Protein AF-A0A2R6ASZ1-F1 (afdb_monomer_lite)

Structure (mmCIF, N/CA/C/O backbone):
data_AF-A0A2R6ASZ1-F1
#
_entry.id   AF-A0A2R6ASZ1-F1
#
loop_
_atom_site.group_PDB
_atom_site.id
_atom_site.type_symbol
_atom_site.label_atom_id
_atom_site.label_alt_id
_atom_site.label_comp_id
_atom_site.label_asym_id
_atom_site.label_entity_id
_atom_site.label_seq_id
_atom_site.pdbx_PDB_ins_code
_atom_site.Cartn_x
_atom_site.Cartn_y
_atom_site.Cartn_z
_atom_site.occupancy
_atom_site.B_iso_or_equiv
_atom_site.auth_seq_id
_atom_site.auth_comp_id
_atom_site.auth_asym_id
_atom_site.auth_atom_id
_atom_site.pdbx_PDB_model_num
ATOM 1 N N . MET A 1 1 ? -24.475 -2.953 -35.696 1.00 36.19 1 MET A N 1
ATOM 2 C CA . MET A 1 1 ? -25.088 -3.812 -36.730 1.00 36.19 1 MET A CA 1
ATOM 3 C C . MET A 1 1 ? -24.021 -4.803 -37.178 1.00 36.19 1 MET A C 1
ATOM 5 O O . MET A 1 1 ? -22.942 -4.371 -37.558 1.00 36.19 1 MET A O 1
ATOM 9 N N . ASN A 1 2 ? -24.276 -6.089 -36.941 1.00 29.92 2 ASN A N 1
ATOM 10 C CA . ASN A 1 2 ? -23.338 -7.220 -36.976 1.00 29.92 2 ASN A CA 1
ATOM 11 C C . ASN A 1 2 ? -23.167 -7.855 -38.370 1.00 29.92 2 ASN A C 1
ATOM 13 O O . ASN A 1 2 ? -23.991 -7.629 -39.248 1.00 29.92 2 ASN A O 1
ATOM 17 N N . SER A 1 3 ? -22.207 -8.800 -38.420 1.00 25.62 3 SER A N 1
ATOM 18 C CA . SER A 1 3 ? -22.167 -10.034 -39.241 1.00 25.62 3 SER A CA 1
ATOM 19 C C . SER A 1 3 ? -21.400 -9.906 -40.566 1.00 25.62 3 SER A C 1
ATOM 21 O O . SER A 1 3 ? -21.815 -9.177 -41.450 1.00 25.62 3 SER A O 1
ATOM 23 N N . LYS A 1 4 ? -20.194 -10.467 -40.758 1.00 31.12 4 LYS A N 1
ATOM 24 C CA . LYS A 1 4 ? -19.833 -11.898 -40.895 1.00 31.12 4 LYS A CA 1
ATOM 25 C C . LYS A 1 4 ? -20.813 -12.728 -41.753 1.00 31.12 4 LYS A C 1
ATOM 27 O O . LYS A 1 4 ? -21.997 -12.804 -41.451 1.00 31.12 4 LYS A O 1
ATOM 32 N N . THR A 1 5 ? -20.220 -13.445 -42.718 1.00 27.88 5 THR A N 1
ATOM 33 C CA . THR A 1 5 ? -20.662 -14.686 -43.399 1.00 27.88 5 THR A CA 1
ATOM 34 C C . THR A 1 5 ? -21.780 -14.662 -44.462 1.00 27.88 5 THR A C 1
ATOM 36 O O . THR A 1 5 ? -22.921 -14.348 -44.157 1.00 27.88 5 THR A O 1
ATOM 39 N N . LEU A 1 6 ? -21.425 -15.232 -45.635 1.00 23.70 6 LEU A N 1
ATOM 40 C CA . LEU A 1 6 ? -22.194 -16.155 -46.506 1.00 23.70 6 LEU A CA 1
ATOM 41 C C . LEU A 1 6 ? -22.711 -15.652 -47.885 1.00 23.70 6 LEU A C 1
ATOM 43 O O . LEU A 1 6 ? -23.181 -14.530 -48.005 1.00 23.70 6 LEU A O 1
ATOM 47 N N . LEU A 1 7 ? -22.676 -16.586 -48.862 1.00 24.98 7 LEU A N 1
ATOM 48 C CA . LEU A 1 7 ? -23.136 -16.606 -50.278 1.00 24.98 7 LEU A CA 1
ATOM 49 C C . LEU A 1 7 ? -22.185 -15.968 -51.314 1.00 24.98 7 LEU A C 1
ATOM 51 O O . LEU A 1 7 ? -21.911 -14.781 -51.248 1.00 24.98 7 LEU A O 1
ATOM 55 N N . VAL A 1 8 ? -21.595 -16.651 -52.312 1.00 24.22 8 VAL A N 1
ATOM 56 C CA . VAL A 1 8 ? -22.026 -17.774 -53.185 1.00 24.22 8 VAL A CA 1
ATOM 57 C C . VAL A 1 8 ? -23.417 -17.556 -53.781 1.00 24.22 8 VAL A C 1
ATOM 59 O O . VAL A 1 8 ? -24.395 -17.870 -53.122 1.00 24.22 8 VAL A O 1
ATOM 62 N N . LEU A 1 9 ? -23.508 -17.087 -55.031 1.00 22.52 9 LEU A N 1
ATOM 63 C CA . LEU A 1 9 ? -24.097 -17.847 -56.147 1.00 22.52 9 LEU A CA 1
ATOM 64 C C . LEU A 1 9 ? -24.155 -17.014 -57.445 1.00 22.52 9 LEU A C 1
ATOM 66 O O . LEU A 1 9 ? -24.556 -15.858 -57.440 1.00 22.52 9 LEU A O 1
ATOM 70 N N . LEU A 1 10 ? -23.856 -17.714 -58.542 1.00 23.06 10 LEU A N 1
ATOM 71 C CA . LEU A 1 10 ? -24.459 -17.606 -59.873 1.00 23.06 10 LEU A CA 1
ATOM 72 C C . LEU A 1 10 ? -24.36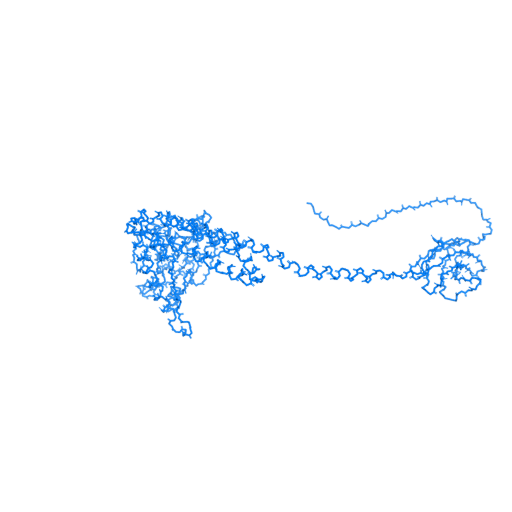0 -16.275 -60.643 1.00 23.06 10 LEU A C 1
ATOM 74 O O . LEU A 1 10 ? -25.170 -15.372 -60.475 1.00 23.06 10 LEU A O 1
ATOM 78 N N . PHE A 1 11 ? -23.513 -16.274 -61.676 1.00 25.17 11 PHE A N 1
ATOM 79 C CA . PHE A 1 11 ? -23.904 -15.672 -62.951 1.00 25.17 11 PHE A CA 1
ATOM 80 C C . PHE A 1 11 ? -23.914 -16.741 -64.045 1.00 25.17 11 PHE A C 1
ATOM 82 O O . PHE A 1 11 ? -22.891 -17.170 -64.571 1.00 25.17 11 PHE A O 1
ATOM 89 N N . LEU A 1 12 ? -25.137 -17.187 -64.315 1.00 22.59 12 LEU A N 1
ATOM 90 C CA . LEU A 1 12 ? -25.584 -17.916 -65.486 1.00 22.59 12 LEU A CA 1
ATOM 91 C C . LEU A 1 12 ? -25.447 -16.981 -66.699 1.00 22.59 12 LEU A C 1
ATOM 93 O O . LEU A 1 12 ? -26.077 -15.928 -66.726 1.00 22.59 12 LEU A O 1
ATOM 97 N N . THR A 1 13 ? -24.660 -17.344 -67.709 1.00 25.75 13 THR A N 1
ATOM 98 C CA . THR A 1 13 ? -24.822 -16.780 -69.058 1.00 25.75 13 THR A CA 1
ATOM 99 C C . THR A 1 13 ? -24.882 -17.920 -70.062 1.00 25.75 13 THR A C 1
ATOM 101 O O . THR A 1 13 ? -23.885 -18.498 -70.483 1.00 25.75 13 THR A O 1
ATOM 104 N N . LEU A 1 14 ? -26.128 -18.269 -70.370 1.00 23.16 14 LEU A N 1
ATOM 105 C CA . LEU A 1 14 ? -26.558 -19.088 -71.489 1.00 23.16 14 LEU A CA 1
ATOM 106 C C . LEU A 1 14 ? -26.356 -18.252 -72.765 1.00 23.16 14 LEU A C 1
ATOM 108 O O . LEU A 1 14 ? -26.958 -17.184 -72.879 1.00 23.16 14 LEU A O 1
ATOM 112 N N . LEU A 1 15 ? -25.545 -18.711 -73.720 1.00 25.55 15 LEU A N 1
ATOM 113 C CA . LEU A 1 15 ? -25.587 -18.185 -75.085 1.00 25.55 15 LEU A CA 1
ATOM 114 C C . LEU A 1 15 ? -26.291 -19.213 -75.971 1.00 25.55 15 LEU A C 1
ATOM 116 O O . LEU A 1 15 ? -25.749 -20.267 -76.294 1.00 25.55 15 LEU A O 1
ATOM 120 N N . PHE A 1 16 ? -27.531 -18.877 -76.314 1.00 27.02 16 PHE A N 1
ATOM 121 C CA . PHE A 1 16 ? -28.309 -19.476 -77.390 1.00 27.02 16 PHE A CA 1
ATOM 122 C C . PHE A 1 16 ? -27.630 -19.172 -78.731 1.00 27.02 16 PHE A C 1
ATOM 124 O O . PHE A 1 16 ? -27.408 -18.009 -79.060 1.00 27.02 16 PHE A O 1
ATOM 131 N N . LEU A 1 17 ? -27.397 -20.199 -79.542 1.00 27.98 17 LEU A N 1
ATOM 132 C CA . LEU A 1 17 ? -27.345 -20.066 -80.994 1.00 27.98 17 LEU A CA 1
ATOM 133 C C . LEU A 1 17 ? -28.323 -21.085 -81.566 1.00 27.98 17 LEU A C 1
ATOM 135 O O . LEU A 1 17 ? -28.098 -22.291 -81.532 1.00 27.98 17 LEU A O 1
ATOM 139 N N . ALA A 1 18 ? -29.454 -20.562 -82.030 1.00 27.91 18 ALA A N 1
ATOM 140 C CA . ALA A 1 18 ? -30.403 -21.293 -82.841 1.00 27.91 18 ALA A CA 1
ATOM 141 C C . ALA A 1 18 ? -29.794 -21.501 -84.232 1.00 27.91 18 ALA A C 1
ATOM 143 O O . ALA A 1 18 ? -29.484 -20.533 -84.924 1.00 27.91 18 ALA A O 1
ATOM 144 N N . PHE A 1 19 ? -29.676 -22.755 -84.653 1.00 32.66 19 PHE A N 1
ATOM 145 C CA . PHE A 1 19 ? -29.706 -23.110 -86.065 1.00 32.66 19 PHE A CA 1
ATOM 146 C C . PHE A 1 19 ? -30.828 -24.125 -86.259 1.00 32.66 19 PHE A C 1
ATOM 148 O O . PHE A 1 19 ? -30.774 -25.260 -85.797 1.00 32.66 19 PHE A O 1
ATOM 155 N N . SER A 1 20 ? -31.892 -23.660 -86.900 1.00 28.67 20 SER A N 1
ATOM 156 C CA . SER A 1 20 ? -32.945 -24.472 -87.487 1.00 28.67 20 SER A CA 1
ATOM 157 C C . SER A 1 20 ? -32.450 -25.076 -88.798 1.00 28.67 20 SER A C 1
ATOM 159 O O . SER A 1 20 ? -31.926 -24.337 -89.632 1.00 28.67 20 SER A O 1
ATOM 161 N N . GLY A 1 21 ? -32.717 -26.361 -89.035 1.00 31.00 21 GLY A N 1
ATOM 162 C CA . GLY A 1 21 ? -32.778 -26.871 -90.402 1.00 31.00 21 GLY A CA 1
ATOM 163 C C . GLY A 1 21 ? -32.360 -28.321 -90.608 1.00 31.00 21 GLY A C 1
ATOM 164 O O . GLY A 1 21 ? -31.194 -28.594 -90.834 1.00 31.00 21 GLY A O 1
ATOM 165 N N . VAL A 1 22 ? -33.388 -29.167 -90.704 1.00 31.92 22 VAL A N 1
ATOM 166 C CA . VAL A 1 22 ? -33.505 -30.348 -91.577 1.00 31.92 22 VAL A CA 1
ATOM 167 C C . VAL A 1 22 ? -32.626 -31.565 -91.259 1.00 31.92 22 VAL A C 1
ATOM 169 O O . VAL A 1 22 ? -31.405 -31.552 -91.366 1.00 31.92 22 VAL A O 1
ATOM 172 N N . ALA A 1 23 ? -33.314 -32.672 -90.964 1.00 45.06 23 ALA A N 1
ATOM 173 C CA . ALA A 1 23 ? -32.764 -34.015 -90.985 1.00 45.06 23 ALA A CA 1
ATOM 174 C C . ALA A 1 23 ? -32.106 -34.306 -92.345 1.00 45.06 23 ALA A C 1
ATOM 176 O O . ALA A 1 23 ? -32.775 -34.430 -93.369 1.00 45.06 23 ALA A O 1
ATOM 177 N N . SER A 1 24 ? -30.787 -34.437 -92.304 1.00 36.88 24 SER A N 1
ATOM 178 C CA . SER A 1 24 ? -29.933 -35.091 -93.288 1.00 36.88 24 SER A CA 1
ATOM 179 C C . SER A 1 24 ? -28.912 -35.871 -92.471 1.00 36.88 24 SER A C 1
ATOM 181 O O . SER A 1 24 ? -28.450 -35.361 -91.453 1.00 36.88 24 SER A O 1
ATOM 183 N N . ALA A 1 25 ? -28.623 -37.114 -92.860 1.00 42.53 25 ALA A N 1
ATOM 184 C CA . ALA A 1 25 ? -27.755 -38.039 -92.130 1.00 42.53 25 ALA A CA 1
ATOM 185 C C . ALA A 1 25 ? -26.489 -37.328 -91.607 1.00 42.53 25 ALA A C 1
ATOM 187 O O . ALA A 1 25 ? -25.627 -36.922 -92.386 1.00 42.53 25 ALA A O 1
ATOM 188 N N . SER A 1 26 ? -26.436 -37.101 -90.292 1.00 52.62 26 SER A N 1
ATOM 189 C CA . SER A 1 26 ? -25.444 -36.237 -89.659 1.00 52.62 26 SER A CA 1
ATOM 190 C C . SER A 1 26 ? -24.100 -36.944 -89.598 1.00 52.62 26 SER A C 1
ATOM 192 O O . SER A 1 26 ? -23.982 -38.000 -88.981 1.00 52.62 26 SER A O 1
ATOM 194 N N . THR A 1 27 ? -23.068 -36.350 -90.194 1.00 72.69 27 THR A N 1
ATOM 195 C CA . THR A 1 27 ? -21.692 -36.744 -89.890 1.00 72.69 27 THR A CA 1
ATOM 196 C C . THR A 1 27 ? -21.392 -36.356 -88.438 1.00 72.69 27 THR A C 1
ATOM 198 O O . THR A 1 27 ? -21.564 -35.180 -88.092 1.00 72.69 27 THR A O 1
ATOM 201 N N . PRO A 1 28 ? -20.960 -37.291 -87.579 1.00 85.44 28 PRO A N 1
ATOM 202 C CA . PRO A 1 28 ? -20.677 -37.002 -86.175 1.00 85.44 28 PRO A CA 1
ATOM 203 C C . PRO A 1 28 ? -19.596 -35.914 -86.044 1.00 85.44 28 PRO A C 1
ATOM 205 O O . PRO A 1 28 ? -18.641 -35.870 -86.821 1.00 85.44 28 PRO A O 1
ATOM 208 N N . THR A 1 29 ? -19.734 -35.024 -85.059 1.00 88.62 29 THR A N 1
ATOM 209 C CA . THR A 1 29 ? -18.801 -33.908 -84.807 1.00 88.62 29 THR A CA 1
ATOM 210 C C . THR A 1 29 ? -18.341 -33.892 -83.349 1.00 88.62 29 THR A C 1
ATOM 212 O O . THR A 1 29 ? -19.127 -34.184 -82.447 1.00 88.62 29 THR A O 1
ATOM 215 N N . LEU A 1 30 ? -17.074 -33.523 -83.111 1.00 90.12 30 LEU A N 1
ATOM 216 C CA . LEU A 1 30 ? -16.455 -33.455 -81.783 1.00 90.12 30 LEU A CA 1
ATOM 217 C C . LEU A 1 30 ? -15.860 -32.064 -81.510 1.00 90.12 30 LEU A C 1
ATOM 219 O O . LEU A 1 30 ? -15.085 -31.553 -82.316 1.00 90.12 30 LEU A O 1
ATOM 223 N N . VAL A 1 31 ? -16.173 -31.471 -80.356 1.00 90.31 31 VAL A N 1
ATOM 224 C CA . VAL A 1 31 ? -15.670 -30.155 -79.923 1.00 90.31 31 VAL A CA 1
ATOM 225 C C . VAL A 1 31 ? -15.064 -30.256 -78.523 1.00 90.31 31 VAL A C 1
ATOM 227 O O . VAL A 1 31 ? -15.659 -30.824 -77.610 1.00 90.31 31 VAL A O 1
ATOM 230 N N . LEU A 1 32 ? -13.874 -29.683 -78.335 1.00 90.44 32 LEU A N 1
ATOM 231 C CA . LEU A 1 32 ? -13.163 -29.656 -77.053 1.00 90.44 32 LEU A CA 1
ATOM 232 C C . LEU A 1 32 ? -13.318 -28.286 -76.389 1.00 90.44 32 LEU A C 1
ATOM 234 O O . LEU A 1 32 ? -13.219 -27.265 -77.066 1.00 90.44 32 LEU A O 1
ATOM 238 N N . SER A 1 33 ? -13.472 -28.239 -75.062 1.00 88.56 33 SER A N 1
ATOM 239 C CA . SER A 1 33 ? -13.560 -26.962 -74.333 1.00 88.56 33 SER A CA 1
ATOM 240 C C . SER A 1 33 ? -12.275 -26.122 -74.385 1.00 88.56 33 SER A C 1
ATOM 242 O O . SER A 1 33 ? -12.315 -24.920 -74.134 1.00 88.56 33 SER A O 1
ATOM 244 N N . ARG A 1 34 ? -11.131 -26.741 -74.706 1.00 88.12 34 ARG A N 1
ATOM 245 C CA . ARG A 1 34 ? -9.818 -26.104 -74.904 1.00 88.12 34 ARG A CA 1
ATOM 246 C C . ARG A 1 34 ? -8.929 -26.985 -75.783 1.00 88.12 34 ARG A C 1
ATOM 248 O O . ARG A 1 34 ? -9.036 -28.207 -75.745 1.00 88.12 34 ARG A O 1
ATOM 255 N N . GLN A 1 35 ? -8.020 -26.359 -76.529 1.00 89.50 35 GLN A N 1
ATOM 256 C CA . GLN A 1 35 ? -7.082 -27.035 -77.443 1.00 89.50 35 GLN A CA 1
ATOM 257 C C . GLN A 1 35 ? -5.663 -27.203 -76.860 1.00 89.50 35 GLN A C 1
ATOM 259 O O . GLN A 1 35 ? -4.777 -27.718 -77.539 1.00 89.50 35 GLN A O 1
ATOM 264 N N . SER A 1 36 ? -5.432 -26.805 -75.601 1.00 88.88 36 SER A N 1
ATOM 265 C CA . SER A 1 36 ? -4.147 -26.954 -74.899 1.00 88.88 36 SER A CA 1
ATOM 266 C C . SER A 1 36 ? -4.313 -27.553 -73.496 1.00 88.88 36 SER A C 1
ATOM 268 O O . SER A 1 36 ? -5.260 -27.216 -72.792 1.00 88.88 36 SER A O 1
ATOM 270 N N . ALA A 1 37 ? -3.404 -28.417 -73.042 1.00 88.62 37 ALA A N 1
ATOM 271 C CA . ALA A 1 37 ? -3.457 -29.092 -71.741 1.00 88.62 37 ALA A CA 1
ATOM 272 C C . ALA A 1 37 ? -2.080 -29.213 -71.075 1.00 88.62 37 ALA A C 1
ATOM 274 O O . ALA A 1 37 ? -1.090 -29.499 -71.737 1.00 88.62 37 ALA A O 1
ATOM 275 N N . ILE A 1 38 ? -2.026 -29.049 -69.750 1.00 89.06 38 ILE A N 1
ATOM 276 C CA . ILE A 1 38 ? -0.851 -29.418 -68.946 1.00 89.06 38 ILE A CA 1
ATOM 277 C C . ILE A 1 38 ? -1.081 -30.836 -68.425 1.00 89.06 38 ILE A C 1
ATOM 279 O O . ILE A 1 38 ? -2.088 -31.083 -67.747 1.00 89.06 38 ILE A O 1
ATOM 283 N N . ALA A 1 39 ? -0.172 -31.752 -68.760 1.00 89.12 39 ALA A N 1
ATOM 284 C CA . ALA A 1 39 ? -0.245 -33.157 -68.368 1.00 89.12 39 ALA A CA 1
ATOM 285 C C . ALA A 1 39 ? -0.408 -33.294 -66.842 1.00 89.12 39 ALA A C 1
ATOM 287 O O . ALA A 1 39 ? 0.320 -32.667 -66.073 1.00 89.12 39 ALA A O 1
ATOM 288 N N . GLY A 1 40 ? -1.389 -34.085 -66.393 1.00 84.88 40 GLY A N 1
ATOM 289 C CA . GLY A 1 40 ? -1.642 -34.356 -64.972 1.00 84.88 40 GLY A CA 1
ATOM 290 C C . GLY A 1 40 ? -2.327 -33.236 -64.183 1.00 84.88 40 GLY A C 1
ATOM 291 O O . GLY A 1 40 ? -2.670 -33.449 -63.025 1.00 84.88 40 GLY A O 1
ATOM 292 N N . GLN A 1 41 ? -2.544 -32.061 -64.783 1.00 85.69 41 GLN A N 1
ATOM 293 C CA . GLN A 1 41 ? -3.155 -30.899 -64.116 1.00 85.69 41 GLN A CA 1
ATOM 294 C C . GLN A 1 41 ? -4.442 -30.410 -64.797 1.00 85.69 41 GLN A C 1
ATOM 296 O O . GLN A 1 41 ? -5.115 -29.516 -64.293 1.00 85.69 41 GLN A O 1
ATOM 301 N N . THR A 1 42 ? -4.789 -30.963 -65.962 1.00 87.31 42 THR A N 1
ATOM 302 C CA . THR A 1 42 ? -5.911 -30.493 -66.784 1.00 87.31 42 THR A CA 1
ATOM 303 C C . THR A 1 42 ? -7.051 -31.509 -66.830 1.00 87.31 42 THR A C 1
ATOM 305 O O . THR A 1 42 ? -6.838 -32.656 -67.216 1.00 87.31 42 THR A O 1
ATOM 308 N N . THR A 1 43 ? -8.273 -31.052 -66.539 1.00 88.62 43 THR A N 1
ATOM 309 C CA . THR A 1 43 ? -9.522 -31.743 -66.904 1.00 88.62 43 THR A CA 1
ATOM 310 C C . THR A 1 43 ? -10.188 -30.989 -68.056 1.00 88.62 43 THR A C 1
ATOM 312 O O . THR A 1 43 ? -10.277 -29.761 -68.027 1.00 88.62 43 THR A O 1
ATOM 315 N N . LEU A 1 44 ? -10.595 -31.718 -69.092 1.00 90.69 44 LEU A N 1
ATOM 316 C CA . LEU A 1 44 ? -11.130 -31.222 -70.357 1.00 90.69 44 LEU A CA 1
ATOM 317 C C . LEU A 1 44 ? -12.581 -31.683 -70.529 1.00 90.69 44 LEU A C 1
ATOM 319 O O . LEU A 1 44 ? -12.890 -32.832 -70.232 1.00 90.69 44 LEU A O 1
ATOM 323 N N . THR A 1 45 ? -13.451 -30.822 -71.059 1.0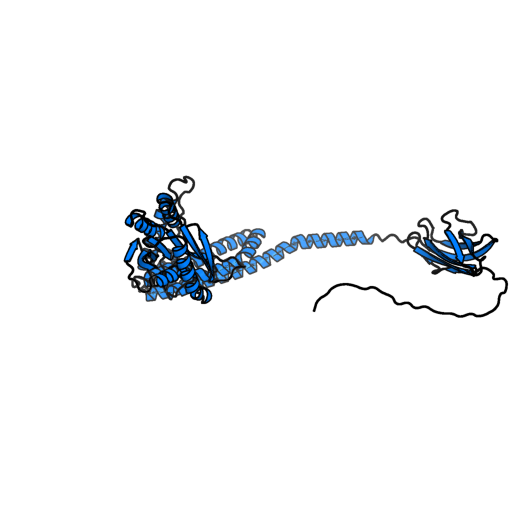0 91.94 45 THR A N 1
ATOM 324 C CA . THR A 1 45 ? -14.826 -31.197 -71.425 1.00 91.94 45 THR A CA 1
ATOM 325 C C . THR A 1 45 ? -14.908 -31.429 -72.932 1.00 91.94 45 THR A C 1
ATOM 327 O O . THR A 1 45 ? -14.447 -30.595 -73.714 1.00 91.94 45 THR A O 1
ATOM 330 N N . VAL A 1 46 ? -15.480 -32.562 -73.329 1.00 92.19 46 VAL A N 1
ATOM 331 C CA . VAL A 1 46 ? -15.658 -33.018 -74.710 1.00 92.19 46 VAL A CA 1
ATOM 332 C C . VAL A 1 46 ? -17.149 -33.019 -75.034 1.00 92.19 46 VAL A C 1
ATOM 334 O O . VAL A 1 46 ? -17.926 -33.667 -74.334 1.00 92.19 46 VAL A O 1
ATOM 337 N N . TYR A 1 47 ? -17.531 -32.309 -76.091 1.00 92.31 47 TYR A N 1
ATOM 338 C CA . TYR A 1 47 ? -18.895 -32.239 -76.613 1.00 92.31 47 TYR A CA 1
ATOM 339 C C . TYR A 1 47 ? -18.973 -33.028 -77.920 1.00 92.31 47 TYR A C 1
ATOM 341 O O . TYR A 1 47 ? -18.161 -32.792 -78.819 1.00 92.31 47 TYR A O 1
ATOM 349 N N . GLY A 1 48 ? -19.927 -33.948 -78.033 1.00 91.12 48 GLY A N 1
ATOM 350 C CA . GLY A 1 48 ? -20.177 -34.710 -79.256 1.00 91.12 48 GLY A CA 1
ATOM 351 C C . GLY A 1 48 ? -21.605 -34.532 -79.750 1.00 91.12 48 GLY A C 1
ATOM 352 O O . GLY A 1 48 ? -22.524 -34.514 -78.934 1.00 91.12 48 GLY A O 1
ATOM 353 N N . TYR A 1 49 ? -21.771 -34.421 -81.068 1.00 90.06 49 TYR A N 1
ATOM 354 C CA . TYR A 1 49 ? -23.060 -34.210 -81.736 1.00 90.06 49 TYR A CA 1
ATOM 355 C C . TYR A 1 49 ? -23.204 -35.148 -82.939 1.00 90.06 49 TYR A C 1
ATOM 357 O O . TYR A 1 49 ? -22.216 -35.408 -83.631 1.00 90.06 49 TYR A O 1
ATOM 365 N N . GLY A 1 50 ? -24.422 -35.619 -83.217 1.00 85.62 50 GLY A N 1
ATOM 366 C CA . GLY A 1 50 ? -24.722 -36.426 -84.409 1.00 85.62 50 GLY A CA 1
ATOM 367 C C . GLY A 1 50 ? -24.261 -37.890 -84.353 1.00 85.62 50 GLY A C 1
ATOM 368 O O . GLY A 1 50 ? -24.045 -38.492 -85.403 1.00 85.62 50 GLY A O 1
ATOM 369 N N . PHE A 1 51 ? -24.088 -38.457 -83.153 1.00 90.31 51 PHE A N 1
ATOM 370 C CA . PHE A 1 51 ? -23.849 -39.893 -82.944 1.00 90.31 51 PHE A CA 1
ATOM 371 C C . PHE A 1 51 ? -25.176 -40.670 -82.861 1.00 90.31 51 PHE A C 1
ATOM 373 O O . PHE A 1 51 ? -26.253 -40.080 -82.798 1.00 90.31 51 PHE A O 1
ATOM 380 N N . ALA A 1 52 ? -25.127 -42.005 -82.836 1.00 87.81 52 ALA A N 1
ATOM 381 C CA . ALA A 1 52 ? -26.315 -42.838 -82.663 1.00 87.81 52 ALA A CA 1
ATOM 382 C C . ALA A 1 52 ? -27.078 -42.471 -81.366 1.00 87.81 52 ALA A C 1
ATOM 384 O O . ALA A 1 52 ? -26.456 -42.423 -80.299 1.00 87.81 52 ALA A O 1
ATOM 385 N N . PRO A 1 53 ? -28.402 -42.215 -81.415 1.00 87.25 53 PRO A N 1
ATOM 386 C CA . PRO A 1 53 ? -29.198 -41.903 -80.227 1.00 87.25 53 PRO A CA 1
ATOM 387 C C . PRO A 1 53 ? -29.191 -43.021 -79.182 1.00 87.25 53 PRO A C 1
ATOM 389 O O . PRO A 1 53 ? -29.314 -44.194 -79.533 1.00 87.25 53 PRO A O 1
ATOM 392 N N . ASN A 1 54 ? -29.108 -42.658 -77.898 1.00 86.06 54 ASN A N 1
ATOM 393 C CA . ASN A 1 54 ? -29.068 -43.592 -76.761 1.00 86.06 54 ASN A CA 1
ATOM 394 C C . ASN A 1 54 ? -27.985 -44.692 -76.874 1.00 86.06 54 ASN A C 1
ATOM 396 O O . ASN A 1 54 ? -28.151 -45.790 -76.342 1.00 86.06 54 ASN A O 1
ATOM 400 N N . SER A 1 55 ? -26.880 -44.410 -77.570 1.00 89.94 55 SER A N 1
ATOM 401 C CA . SER A 1 55 ? -25.751 -45.323 -77.762 1.00 89.94 55 SER A CA 1
ATOM 402 C C . SER A 1 55 ? -24.609 -44.981 -76.814 1.00 89.94 55 SER A C 1
ATOM 404 O O . SER A 1 55 ? -24.339 -43.817 -76.512 1.00 89.94 55 SER A O 1
ATOM 406 N N . VAL A 1 56 ? -23.863 -46.003 -76.401 1.00 91.75 56 VAL A N 1
ATOM 407 C CA . VAL A 1 56 ? -22.573 -45.797 -75.737 1.00 91.75 56 VAL A CA 1
ATOM 408 C C . VAL A 1 56 ? -21.563 -45.278 -76.762 1.00 91.75 56 VAL A C 1
ATOM 410 O O . VAL A 1 56 ? -21.418 -45.852 -77.842 1.00 91.75 56 VAL A O 1
ATOM 413 N N . VAL A 1 57 ? -20.860 -44.205 -76.412 1.00 93.81 57 VAL A N 1
ATOM 414 C CA . VAL A 1 57 ? -19.721 -43.643 -77.138 1.00 93.81 57 VAL A CA 1
ATOM 415 C C . VAL A 1 57 ? -18.461 -43.874 -76.320 1.00 93.81 57 VAL A C 1
ATOM 417 O O . VAL A 1 57 ? -18.409 -43.541 -75.135 1.00 93.81 57 VAL A O 1
ATOM 420 N N . THR A 1 58 ? -17.430 -44.422 -76.959 1.00 92.88 58 THR A N 1
ATOM 421 C CA . THR A 1 58 ? -16.105 -44.589 -76.355 1.00 92.88 58 THR A CA 1
ATOM 422 C C . THR A 1 58 ? -15.150 -43.536 -76.898 1.00 92.88 58 THR A C 1
ATOM 424 O O . THR A 1 58 ? -15.064 -43.335 -78.107 1.00 92.88 58 THR A O 1
ATOM 427 N N . ILE A 1 59 ? -14.433 -42.865 -76.001 1.00 93.38 59 ILE A N 1
ATOM 428 C CA . ILE A 1 59 ? -13.481 -41.798 -76.295 1.00 93.38 59 ILE A CA 1
ATOM 429 C C . ILE A 1 59 ? -12.067 -42.316 -76.034 1.00 93.38 59 ILE A C 1
ATOM 431 O O . ILE A 1 59 ? -11.738 -42.719 -74.916 1.00 93.38 59 ILE A O 1
ATOM 435 N N . TYR A 1 60 ? -11.224 -42.257 -77.059 1.00 92.56 60 TYR A N 1
ATOM 436 C CA . TYR A 1 60 ? -9.829 -42.676 -77.034 1.00 92.56 60 TYR A CA 1
ATOM 437 C C . TYR A 1 60 ? -8.891 -41.506 -77.308 1.00 92.56 60 TYR A C 1
ATOM 439 O O . TYR A 1 60 ? -9.225 -40.561 -78.025 1.00 92.56 60 TYR A O 1
ATOM 447 N N . LEU A 1 61 ? -7.674 -41.619 -76.780 1.00 91.56 61 LEU A N 1
ATOM 448 C CA . LEU A 1 61 ? -6.567 -40.747 -77.135 1.00 91.56 61 LEU A CA 1
ATOM 449 C C . LEU A 1 61 ? -5.688 -41.433 -78.187 1.00 91.56 61 LEU A C 1
ATOM 451 O O . LEU A 1 61 ? -5.341 -42.606 -78.057 1.00 91.56 61 LEU A O 1
ATOM 455 N N . TYR A 1 62 ? -5.300 -40.686 -79.209 1.00 89.94 62 TYR A N 1
ATOM 456 C CA . TYR A 1 62 ? -4.389 -41.113 -80.259 1.00 89.94 62 TYR A CA 1
ATOM 457 C C . TYR A 1 62 ? -3.179 -40.190 -80.302 1.00 89.94 62 TYR A C 1
ATOM 459 O O . TYR A 1 62 ? -3.292 -38.981 -80.096 1.00 89.94 62 TYR A O 1
ATOM 467 N N . GLN A 1 63 ? -2.027 -40.758 -80.634 1.00 89.81 63 GLN A N 1
ATOM 468 C CA . GLN A 1 63 ? -0.817 -40.013 -80.949 1.00 89.81 63 GLN A CA 1
ATOM 469 C C . GLN A 1 63 ? -0.274 -40.529 -82.279 1.00 89.81 63 GLN A C 1
ATOM 471 O O . GLN A 1 63 ? -0.056 -41.731 -82.428 1.00 89.81 63 GLN A O 1
ATOM 476 N N . ASN A 1 64 ? -0.097 -39.638 -83.259 1.00 84.12 64 ASN A N 1
ATOM 477 C CA . ASN A 1 64 ? 0.386 -39.985 -84.604 1.00 84.12 64 ASN A CA 1
ATOM 478 C C . ASN A 1 64 ? -0.348 -41.196 -85.228 1.00 84.12 64 ASN A C 1
ATOM 480 O O . ASN A 1 64 ? 0.274 -42.095 -85.786 1.00 84.12 64 ASN A O 1
ATOM 484 N N . GLY A 1 65 ? -1.675 -41.265 -85.065 1.00 78.25 65 GLY A N 1
ATOM 485 C CA . GLY A 1 65 ? -2.512 -42.359 -85.584 1.00 78.25 65 GLY A CA 1
ATOM 486 C C . GLY A 1 65 ? -2.500 -43.660 -84.768 1.00 78.25 65 GLY A C 1
ATOM 487 O O . GLY A 1 65 ? -3.309 -44.545 -85.037 1.00 78.25 65 GLY A O 1
ATOM 488 N N . THR A 1 66 ? -1.663 -43.781 -83.732 1.00 86.44 66 THR A N 1
ATOM 489 C CA . THR A 1 66 ? -1.643 -44.948 -82.832 1.00 86.44 66 THR A CA 1
ATOM 490 C C . THR A 1 66 ? -2.530 -44.706 -81.613 1.00 86.44 66 THR A C 1
ATOM 492 O O . THR A 1 66 ? -2.418 -43.671 -80.954 1.00 86.44 66 THR A O 1
ATOM 495 N N . ARG A 1 67 ? -3.414 -45.662 -81.296 1.00 87.06 67 ARG A N 1
ATOM 496 C CA . ARG A 1 67 ? -4.301 -45.592 -80.125 1.00 87.06 67 ARG A CA 1
ATOM 497 C C . ARG A 1 67 ? -3.509 -45.797 -78.834 1.00 87.06 67 ARG A C 1
ATOM 499 O O . ARG A 1 67 ? -2.818 -46.803 -78.691 1.00 87.06 67 ARG A O 1
ATOM 506 N N . ILE A 1 68 ? -3.685 -44.904 -77.866 1.00 88.06 68 ILE A N 1
ATOM 507 C CA . ILE A 1 68 ? -3.178 -45.069 -76.501 1.00 88.06 68 ILE A CA 1
ATOM 508 C C . ILE A 1 68 ? -4.199 -45.912 -75.727 1.00 88.06 68 ILE A C 1
ATOM 510 O O . ILE A 1 68 ? -5.362 -45.536 -75.603 1.00 88.06 68 ILE A O 1
ATOM 514 N N . SER A 1 69 ? -3.782 -47.086 -75.247 1.00 74.56 69 SER A N 1
ATOM 515 C CA . SER A 1 69 ? -4.698 -48.111 -74.716 1.00 74.56 69 SER A CA 1
ATOM 516 C C . SER A 1 69 ? -5.461 -47.700 -73.452 1.00 74.56 69 SER A C 1
ATOM 518 O O . SER A 1 69 ? -6.540 -48.234 -73.204 1.00 74.56 69 SER A O 1
ATOM 520 N N . GLN A 1 70 ? -4.911 -46.790 -72.647 1.00 79.06 70 GLN A N 1
ATOM 521 C CA . GLN A 1 70 ? -5.516 -46.260 -71.422 1.00 79.06 70 GLN A CA 1
ATOM 522 C C . GLN A 1 70 ? -5.034 -44.818 -71.179 1.00 79.06 70 GLN A C 1
ATOM 524 O O . GLN A 1 70 ? -3.904 -44.512 -71.562 1.00 79.06 70 GLN A O 1
ATOM 529 N N . PRO A 1 71 ? -5.824 -43.965 -70.503 1.00 82.81 71 PRO A N 1
ATOM 530 C CA . PRO A 1 71 ? -7.241 -44.169 -70.223 1.00 82.81 71 PRO A CA 1
ATOM 531 C C . PRO A 1 71 ? -8.076 -44.078 -71.509 1.00 82.81 71 PRO A C 1
ATOM 533 O O . PRO A 1 71 ? -7.708 -43.389 -72.460 1.00 82.81 71 PRO A O 1
ATOM 536 N N . TYR A 1 72 ? -9.216 -44.758 -71.512 1.00 86.81 72 TYR A N 1
ATOM 537 C CA . TYR A 1 72 ? -10.333 -44.444 -72.398 1.00 86.81 72 TYR A CA 1
ATOM 538 C C . TYR A 1 72 ? -11.537 -44.055 -71.541 1.00 86.81 72 TYR A C 1
ATOM 540 O O . TYR A 1 72 ? -11.647 -44.465 -70.384 1.00 86.81 72 TYR A O 1
ATOM 548 N N . TRP A 1 73 ? -12.439 -43.260 -72.101 1.00 91.88 73 TRP A N 1
ATOM 549 C CA . TRP A 1 73 ? -13.647 -42.808 -71.411 1.00 91.88 73 TRP A CA 1
ATOM 550 C C . TRP A 1 73 ? -14.878 -43.314 -72.147 1.00 91.88 73 TRP A C 1
ATOM 552 O O . TRP A 1 73 ? -14.829 -43.527 -73.354 1.00 91.88 73 TRP A O 1
ATOM 562 N N . SER A 1 74 ? -15.983 -43.516 -71.438 1.00 90.38 74 SER A N 1
ATOM 563 C CA . SER A 1 74 ? -17.261 -43.866 -72.059 1.00 90.38 74 SER A CA 1
ATOM 564 C C . SER A 1 74 ? -18.365 -42.953 -71.548 1.00 90.38 74 SER A C 1
ATOM 566 O O . SER A 1 74 ? -18.345 -42.520 -70.396 1.00 90.38 74 SER A O 1
ATOM 568 N N . VAL A 1 75 ? -19.297 -42.618 -72.432 1.00 93.06 75 VAL A N 1
ATOM 569 C CA . VAL A 1 75 ? -20.439 -41.740 -72.166 1.00 93.06 75 VAL A CA 1
ATOM 570 C C . VAL A 1 75 ? -21.608 -42.194 -73.034 1.00 93.06 75 VAL A C 1
ATOM 572 O O . VAL A 1 75 ? -21.395 -42.724 -74.118 1.00 93.06 75 VAL A O 1
ATOM 575 N N . THR A 1 76 ? -22.842 -42.041 -72.561 1.00 92.31 76 THR A N 1
ATOM 576 C CA . THR A 1 76 ? -24.038 -42.406 -73.341 1.00 92.31 76 THR A CA 1
ATOM 577 C C . THR A 1 76 ? -24.641 -41.153 -73.966 1.00 92.31 76 THR A C 1
ATOM 579 O O . THR A 1 76 ? -24.748 -40.129 -73.290 1.00 92.31 76 THR A O 1
ATOM 582 N N . THR A 1 77 ? -25.005 -41.222 -75.246 1.00 90.31 77 THR A N 1
ATOM 583 C CA . THR A 1 77 ? -25.686 -40.126 -75.951 1.00 90.31 77 THR A CA 1
ATOM 584 C C . THR A 1 77 ? -27.136 -39.988 -75.496 1.00 90.31 77 THR A C 1
ATOM 586 O O . THR A 1 77 ? -27.762 -40.945 -75.041 1.00 90.31 77 THR A O 1
ATOM 589 N N . ASN A 1 78 ? -27.696 -38.787 -75.624 1.00 89.50 78 ASN A N 1
ATOM 590 C CA . ASN A 1 78 ? -29.119 -38.544 -75.401 1.00 89.50 78 ASN A CA 1
ATOM 591 C C . ASN A 1 78 ? -29.973 -39.051 -76.589 1.00 89.50 78 ASN A C 1
ATOM 593 O O . ASN A 1 78 ? -29.462 -39.599 -77.571 1.00 89.50 78 ASN A O 1
ATOM 597 N N . SER A 1 79 ? -31.288 -38.821 -76.535 1.00 83.62 79 SER A N 1
ATOM 598 C CA . SER A 1 79 ? -32.232 -39.192 -77.602 1.00 83.62 79 SER A CA 1
ATOM 599 C C . SER A 1 79 ? -31.994 -38.485 -78.943 1.00 83.62 79 SER A C 1
ATOM 601 O O . SER A 1 79 ? -32.570 -38.899 -79.944 1.00 83.62 79 SER A O 1
ATOM 603 N N . ASN A 1 80 ? -31.171 -37.434 -78.966 1.00 83.94 80 ASN A N 1
ATOM 604 C CA . ASN A 1 80 ? -30.798 -36.688 -80.168 1.00 83.94 80 ASN A CA 1
ATOM 605 C C . ASN A 1 80 ? -29.417 -37.099 -80.712 1.00 83.94 80 ASN A C 1
ATOM 607 O O . ASN A 1 80 ? -29.032 -36.622 -81.774 1.00 83.94 80 ASN A O 1
ATOM 611 N N . GLY A 1 81 ? -28.681 -37.979 -80.018 1.00 85.25 81 GLY A N 1
ATOM 612 C CA . GLY A 1 81 ? -27.333 -38.386 -80.425 1.00 85.25 81 GLY A CA 1
ATOM 613 C C . GLY A 1 81 ? -26.196 -37.511 -79.885 1.00 85.25 81 GLY A C 1
ATOM 614 O O . GLY A 1 81 ? -25.061 -37.648 -80.342 1.00 85.25 81 GLY A O 1
ATOM 615 N N . ASP A 1 82 ? -26.468 -36.639 -78.909 1.00 90.38 82 ASP A N 1
ATOM 616 C CA . ASP A 1 82 ? -25.472 -35.725 -78.337 1.00 90.38 82 ASP A CA 1
ATOM 617 C C . ASP A 1 82 ? -24.943 -36.224 -76.985 1.00 90.38 82 ASP A C 1
ATOM 619 O O . ASP A 1 82 ? -25.673 -36.858 -76.218 1.00 90.38 82 ASP A O 1
ATOM 623 N N . PHE A 1 83 ? -23.693 -35.894 -76.647 1.00 91.06 83 PHE A N 1
ATOM 624 C CA . PHE A 1 83 ? -23.102 -36.188 -75.337 1.00 91.06 83 PHE A CA 1
ATOM 625 C C . PHE A 1 83 ? -22.171 -35.079 -74.826 1.00 91.06 83 PHE A C 1
ATOM 627 O O . PHE A 1 83 ? -21.602 -34.302 -75.596 1.00 91.06 83 PHE A O 1
ATOM 634 N N . VAL A 1 84 ? -21.951 -35.069 -73.506 1.00 92.75 84 VAL A N 1
ATOM 635 C CA . VAL A 1 84 ? -20.933 -34.250 -72.831 1.00 92.75 84 VAL A CA 1
ATOM 636 C C . VAL A 1 84 ? -20.126 -35.134 -71.880 1.00 92.75 84 VAL A C 1
ATOM 638 O O . VAL A 1 84 ? -20.704 -35.794 -71.019 1.00 92.75 84 VAL A O 1
ATOM 641 N N . ALA A 1 85 ? -18.799 -35.151 -72.018 1.00 91.25 85 ALA A N 1
ATOM 642 C CA . ALA A 1 85 ? -17.898 -35.951 -71.183 1.00 91.25 85 ALA A CA 1
ATOM 643 C C . ALA A 1 85 ? -16.767 -35.105 -70.585 1.00 91.25 85 ALA A C 1
ATOM 645 O O . ALA A 1 85 ? -16.189 -34.263 -71.266 1.00 91.25 85 ALA A O 1
ATOM 646 N N . SER A 1 86 ? -16.409 -35.362 -69.326 1.00 90.81 86 SER A N 1
ATOM 647 C CA . SER A 1 86 ? -15.252 -34.745 -68.663 1.00 90.81 86 SER A CA 1
ATOM 648 C C . SER A 1 86 ? -14.108 -35.751 -68.568 1.00 90.81 86 SER A C 1
ATOM 650 O O . SER A 1 86 ? -14.266 -36.805 -67.955 1.00 90.81 86 SER A O 1
ATOM 652 N N . ILE A 1 87 ? -12.957 -35.427 -69.161 1.00 91.25 87 ILE A N 1
ATOM 653 C CA . ILE A 1 87 ? -11.784 -36.304 -69.240 1.00 91.25 87 ILE A CA 1
ATOM 654 C C . ILE A 1 87 ? -10.564 -35.655 -68.572 1.00 91.25 87 ILE A C 1
ATOM 656 O O . ILE A 1 87 ? -10.269 -34.482 -68.800 1.00 91.25 87 ILE A O 1
ATOM 660 N N . SER A 1 88 ? -9.832 -36.399 -67.743 1.00 90.19 88 SER A N 1
ATOM 661 C CA . SER A 1 88 ? -8.601 -35.914 -67.101 1.00 90.19 88 SER A CA 1
ATOM 662 C C . SER A 1 88 ? -7.374 -36.323 -67.910 1.00 90.19 88 SER A C 1
ATOM 664 O O . SER A 1 88 ? -7.177 -37.504 -68.186 1.00 90.19 88 SER A O 1
ATOM 666 N N . ILE A 1 89 ? -6.539 -35.352 -68.284 1.00 91.19 89 ILE A N 1
ATOM 667 C CA . ILE A 1 89 ? -5.359 -35.581 -69.124 1.00 91.19 89 ILE A CA 1
ATOM 668 C C . ILE A 1 89 ? -4.245 -36.232 -68.283 1.00 91.19 89 ILE A C 1
ATOM 670 O O . ILE A 1 89 ? -3.777 -35.604 -67.327 1.00 91.19 89 ILE A O 1
ATOM 674 N N . PRO A 1 90 ? -3.792 -37.457 -68.615 1.00 89.25 90 PRO A N 1
ATOM 675 C CA . PRO A 1 90 ? -2.803 -38.172 -67.812 1.00 89.25 90 PRO A CA 1
ATOM 676 C C . PRO A 1 90 ? -1.467 -37.435 -67.673 1.00 89.25 90 PRO A C 1
ATOM 678 O O . PRO A 1 90 ? -1.024 -36.739 -68.586 1.00 89.25 90 PRO A O 1
ATOM 681 N N . SER A 1 91 ? -0.795 -37.621 -66.534 1.00 87.44 91 SER A N 1
ATOM 682 C CA . SER A 1 91 ? 0.494 -36.984 -66.218 1.00 87.44 91 SER A CA 1
ATOM 683 C C . SER A 1 91 ? 1.677 -37.524 -67.023 1.00 87.44 91 SER A C 1
ATOM 685 O O . SER A 1 91 ? 2.658 -36.810 -67.203 1.00 87.44 91 SER A O 1
ATOM 687 N N . TYR A 1 92 ? 1.591 -38.758 -67.527 1.00 84.19 92 TYR A N 1
ATOM 688 C CA . TYR A 1 92 ? 2.662 -39.389 -68.308 1.00 84.19 92 TYR A CA 1
ATOM 689 C C . TYR A 1 92 ? 2.704 -38.944 -69.774 1.00 84.19 92 TYR A C 1
ATOM 691 O O . TYR A 1 92 ? 3.617 -39.337 -70.499 1.00 84.19 92 TYR A O 1
ATOM 699 N N . LEU A 1 93 ? 1.730 -38.156 -70.242 1.00 88.12 93 LEU A N 1
ATOM 700 C CA . LEU A 1 93 ? 1.743 -37.669 -71.617 1.00 88.12 93 LEU A CA 1
ATOM 701 C C . LEU A 1 93 ? 2.908 -36.694 -71.821 1.00 88.12 93 LEU A C 1
ATOM 703 O O . LEU A 1 93 ? 3.043 -35.691 -71.117 1.00 88.12 93 LEU A O 1
ATOM 707 N N . ALA A 1 94 ? 3.754 -36.992 -72.804 1.00 86.75 94 ALA A N 1
ATOM 708 C CA . ALA A 1 94 ? 4.832 -36.106 -73.220 1.00 86.75 94 ALA A CA 1
ATOM 709 C C . ALA A 1 94 ? 4.278 -34.877 -73.952 1.00 86.75 94 ALA A C 1
ATOM 711 O O . ALA A 1 94 ? 3.168 -34.916 -74.493 1.00 86.75 94 ALA A O 1
ATOM 712 N N . THR A 1 95 ? 5.077 -33.809 -74.013 1.00 88.12 95 THR A N 1
ATOM 713 C CA . THR A 1 95 ? 4.738 -32.605 -74.778 1.00 88.12 95 THR A CA 1
ATOM 714 C C . THR A 1 95 ? 4.585 -32.952 -76.263 1.00 88.12 95 THR A C 1
ATOM 716 O O . THR A 1 95 ? 5.574 -33.244 -76.931 1.00 88.12 95 THR A O 1
ATOM 719 N N . SER A 1 96 ? 3.353 -32.979 -76.773 1.00 90.25 96 SER A N 1
ATOM 720 C CA . SER A 1 96 ? 3.034 -33.396 -78.146 1.00 90.25 96 SER A CA 1
ATOM 721 C C . SER A 1 96 ? 1.604 -33.001 -78.533 1.00 90.25 96 SER A C 1
ATOM 723 O O . SER A 1 96 ? 0.836 -32.500 -77.708 1.00 90.25 96 SER A O 1
ATOM 725 N N . GLU A 1 97 ? 1.246 -33.233 -79.793 1.00 91.56 97 GLU A N 1
ATOM 726 C CA . GLU A 1 97 ? -0.116 -33.089 -80.297 1.00 91.56 97 GLU A CA 1
ATOM 727 C C . GLU A 1 97 ? -0.818 -34.456 -80.282 1.00 91.56 97 GLU A C 1
ATOM 729 O O . GLU A 1 97 ? -0.311 -35.443 -80.815 1.00 91.56 97 GLU A O 1
ATOM 734 N N . TYR A 1 98 ? -1.975 -34.518 -79.629 1.00 91.94 98 TYR A N 1
ATOM 735 C CA . TYR A 1 98 ? -2.791 -35.717 -79.464 1.00 91.94 98 TYR A CA 1
ATOM 736 C C . TYR A 1 98 ? -4.136 -35.518 -80.154 1.00 91.94 98 TYR A C 1
ATOM 738 O O . TYR A 1 98 ? -4.656 -34.409 -80.233 1.00 91.94 98 TYR A O 1
ATOM 746 N N . THR A 1 99 ? -4.726 -36.602 -80.639 1.00 92.50 99 THR A N 1
ATOM 747 C CA . THR A 1 99 ? -6.076 -36.605 -81.208 1.00 92.50 99 THR A CA 1
ATOM 748 C C . THR A 1 99 ? -7.018 -37.310 -80.241 1.00 92.50 99 THR A C 1
ATOM 750 O O . THR A 1 99 ? -6.792 -38.460 -79.878 1.00 92.50 99 THR A O 1
ATOM 753 N N . ILE A 1 100 ? -8.075 -36.629 -79.813 1.00 92.12 100 ILE A N 1
ATOM 754 C CA . ILE A 1 100 ? -9.189 -37.237 -79.086 1.00 92.12 100 ILE A CA 1
ATOM 755 C C . ILE A 1 100 ? -10.178 -37.727 -80.133 1.00 92.12 100 ILE A C 1
ATOM 757 O O . ILE A 1 100 ? -10.618 -36.936 -80.961 1.00 92.12 100 ILE A O 1
ATOM 761 N N . SER A 1 101 ? -10.522 -39.010 -80.101 1.00 92.81 101 SER A N 1
ATOM 762 C CA . SER A 1 101 ? -11.475 -39.621 -81.026 1.00 92.81 101 SER A CA 1
ATOM 763 C C . SER A 1 101 ? -12.610 -40.280 -80.257 1.00 92.81 101 SER A C 1
ATOM 765 O O . SER A 1 101 ? -12.358 -40.982 -79.281 1.00 92.81 101 SER A O 1
ATOM 767 N N . ALA A 1 102 ? -13.846 -40.050 -80.684 1.00 92.19 102 ALA A N 1
ATOM 768 C CA . ALA A 1 102 ? -15.059 -40.624 -80.121 1.00 92.19 102 ALA A CA 1
ATOM 769 C C . ALA A 1 102 ? -15.717 -41.557 -81.147 1.00 92.19 102 ALA A C 1
ATOM 771 O O . ALA A 1 102 ? -15.803 -41.210 -82.324 1.00 92.19 102 ALA A O 1
ATOM 772 N N . THR A 1 103 ? -16.164 -42.737 -80.716 1.00 92.25 103 THR A N 1
ATOM 773 C CA . THR A 1 103 ? -16.788 -43.764 -81.571 1.00 92.25 103 THR A CA 1
ATOM 774 C C . THR A 1 103 ? -18.020 -44.359 -80.895 1.00 92.25 103 THR A C 1
ATOM 776 O O . THR A 1 103 ? -17.922 -44.776 -79.740 1.00 92.25 103 THR A O 1
ATOM 779 N N . ASP A 1 104 ? -19.161 -44.409 -81.588 1.00 90.19 104 ASP A N 1
ATOM 780 C CA . ASP A 1 104 ? -20.377 -45.074 -81.090 1.00 90.19 104 ASP A CA 1
ATOM 781 C C . ASP A 1 104 ? -20.444 -46.575 -81.439 1.00 90.19 104 ASP A C 1
ATOM 783 O O . ASP A 1 104 ? -19.571 -47.117 -82.119 1.00 90.19 104 ASP A O 1
ATOM 787 N N . GLN A 1 105 ? -21.485 -47.268 -80.964 1.00 87.25 105 GLN A N 1
ATOM 788 C CA . GLN A 1 105 ? -21.676 -48.707 -81.198 1.00 87.25 105 GLN A CA 1
ATOM 789 C C . GLN A 1 105 ? -22.047 -49.056 -82.646 1.00 87.25 105 GLN A C 1
ATOM 791 O O . GLN A 1 105 ? -21.913 -50.215 -83.037 1.00 87.25 105 GLN A O 1
ATOM 796 N N . LEU A 1 106 ? -22.500 -48.078 -83.437 1.00 82.94 106 LEU A N 1
ATOM 797 C CA . LEU A 1 106 ? -22.802 -48.246 -84.860 1.00 82.94 106 LEU A CA 1
ATOM 798 C C . LEU A 1 106 ? -21.587 -47.942 -85.752 1.00 82.94 106 LEU A C 1
ATOM 800 O O . LEU A 1 106 ? -21.659 -48.131 -86.964 1.00 82.94 106 LEU A O 1
ATOM 804 N N . GLY A 1 107 ? -20.464 -47.521 -85.161 1.00 82.69 107 GLY A N 1
ATOM 805 C CA . GLY A 1 107 ? -19.211 -47.241 -85.854 1.00 82.69 107 GLY A CA 1
ATOM 806 C C . GLY A 1 107 ? -19.065 -45.802 -86.354 1.00 82.69 107 GLY A C 1
ATOM 807 O O . GLY A 1 107 ? -18.122 -45.525 -87.095 1.00 82.69 107 GLY A O 1
ATOM 808 N N . ASN A 1 108 ? -19.940 -44.873 -85.955 1.00 87.38 108 ASN A N 1
ATOM 809 C CA . ASN A 1 108 ? -19.789 -43.458 -86.303 1.00 87.38 108 ASN A CA 1
ATOM 810 C C . ASN A 1 108 ? -18.646 -42.842 -85.482 1.00 87.38 108 ASN A C 1
ATOM 812 O O . ASN A 1 108 ? -18.614 -42.990 -84.257 1.00 87.38 108 ASN A O 1
ATOM 816 N N . THR A 1 109 ? -17.711 -42.144 -86.141 1.00 89.81 109 THR A N 1
ATOM 817 C CA . THR A 1 109 ? -16.504 -41.587 -85.504 1.00 89.81 109 THR A CA 1
ATOM 818 C C . THR A 1 109 ? -16.334 -40.087 -85.731 1.00 89.81 109 THR A C 1
ATOM 820 O O . THR A 1 109 ? -16.519 -39.598 -86.841 1.00 89.81 109 THR A O 1
ATOM 823 N N . ALA A 1 110 ? -15.910 -39.357 -84.696 1.00 92.31 110 ALA A N 1
ATOM 824 C CA . ALA A 1 110 ? -15.468 -37.965 -84.813 1.00 92.31 110 ALA A CA 1
ATOM 825 C C . ALA A 1 110 ? -14.229 -37.708 -83.952 1.00 92.31 110 ALA A C 1
ATOM 827 O O . ALA A 1 110 ? -14.065 -38.321 -82.897 1.00 92.31 110 ALA A O 1
ATOM 828 N N . SER A 1 111 ? -13.365 -36.787 -84.384 1.00 91.88 111 SER A N 1
ATOM 829 C CA . SER A 1 111 ? -12.078 -36.533 -83.730 1.00 91.88 111 SER A CA 1
ATOM 830 C C . SER A 1 111 ? -11.751 -35.043 -83.632 1.00 91.88 111 SER A C 1
ATOM 832 O O . SER A 1 111 ? -12.153 -34.260 -84.488 1.00 91.88 111 SER A O 1
ATOM 834 N N . ALA A 1 112 ? -10.987 -34.660 -82.608 1.00 92.12 112 ALA A N 1
ATOM 835 C CA . ALA A 1 112 ? -10.497 -33.302 -82.386 1.00 92.12 112 ALA A CA 1
ATOM 836 C C . ALA A 1 112 ? -9.070 -33.301 -81.811 1.00 92.12 112 ALA A C 1
ATOM 838 O O . ALA A 1 112 ? -8.678 -34.206 -81.074 1.00 92.12 112 ALA A O 1
ATOM 839 N N . THR A 1 113 ? -8.295 -32.267 -82.128 1.00 93.44 113 THR A N 1
ATOM 840 C CA . THR A 1 113 ? -6.870 -32.173 -81.777 1.00 93.44 113 THR A CA 1
ATOM 841 C C . THR A 1 113 ? -6.634 -31.425 -80.457 1.00 93.44 113 THR A C 1
ATOM 843 O O . THR A 1 113 ? -7.256 -30.394 -80.200 1.00 93.44 113 THR A O 1
ATOM 846 N N . LEU A 1 114 ? -5.699 -31.913 -79.634 1.00 92.62 114 LEU A N 1
ATOM 847 C CA . LEU A 1 114 ? -5.295 -31.361 -78.337 1.00 92.62 114 LEU A CA 1
ATOM 848 C C . LEU A 1 114 ? -3.763 -31.285 -78.216 1.00 92.62 114 LEU A C 1
ATOM 850 O O . LEU A 1 114 ? -3.075 -32.296 -78.331 1.00 92.62 114 LEU A O 1
ATOM 854 N N . ARG A 1 115 ? -3.215 -30.113 -77.883 1.00 93.12 115 ARG A N 1
ATOM 855 C CA . ARG A 1 115 ? -1.783 -29.938 -77.579 1.00 93.12 115 ARG A CA 1
ATOM 856 C C . ARG A 1 115 ? -1.514 -30.129 -76.090 1.00 93.12 115 ARG A C 1
ATOM 858 O O . ARG A 1 115 ? -2.090 -29.418 -75.273 1.00 93.12 115 ARG A O 1
ATOM 865 N N . VAL A 1 116 ? -0.627 -31.047 -75.723 1.00 91.75 116 VAL A N 1
ATOM 866 C CA . VAL A 1 116 ? -0.258 -31.317 -74.323 1.00 91.75 116 VAL A CA 1
ATOM 867 C C . VAL A 1 116 ? 1.165 -30.824 -74.051 1.00 91.75 116 VAL A C 1
ATOM 869 O O . VAL A 1 116 ? 2.027 -30.968 -74.912 1.00 91.75 116 VAL A O 1
ATOM 872 N N . SER A 1 117 ? 1.421 -30.264 -72.865 1.00 90.00 117 SER A N 1
ATOM 873 C CA . SER A 1 117 ? 2.748 -29.852 -72.377 1.00 90.00 117 SER A CA 1
ATOM 874 C C . SER A 1 117 ? 3.037 -30.367 -70.960 1.00 90.00 117 SER A C 1
ATOM 876 O O . SER A 1 117 ? 2.119 -30.482 -70.145 1.00 90.00 117 SER A O 1
ATOM 878 N N . GLN A 1 118 ? 4.307 -30.629 -70.633 1.00 86.31 118 GLN A N 1
ATOM 879 C CA . GLN A 1 118 ? 4.742 -30.952 -69.262 1.00 86.31 118 GLN A CA 1
ATOM 880 C C . GLN A 1 118 ? 4.894 -29.701 -68.365 1.00 86.31 118 GLN A C 1
ATOM 882 O O . GLN A 1 118 ? 5.197 -28.620 -68.876 1.00 86.31 118 GLN A O 1
ATOM 887 N N . PRO A 1 119 ? 4.702 -29.818 -67.033 1.00 75.38 119 PRO A N 1
ATOM 888 C CA . PRO A 1 119 ? 4.891 -28.710 -66.092 1.00 75.38 119 PRO A CA 1
ATOM 889 C C . PRO A 1 119 ? 6.377 -28.318 -65.955 1.00 75.38 119 PRO A C 1
ATOM 891 O O . PRO A 1 119 ? 7.238 -29.180 -65.788 1.00 75.38 119 PRO A O 1
ATOM 894 N N . GLN A 1 120 ? 6.695 -27.018 -66.004 1.00 65.25 120 GLN A N 1
ATOM 895 C CA . GLN A 1 120 ? 8.066 -26.513 -65.816 1.00 65.25 120 GLN A CA 1
ATOM 896 C C . GLN A 1 120 ? 8.514 -26.626 -64.342 1.00 65.25 120 GLN A C 1
ATOM 898 O O . GLN A 1 120 ? 7.797 -26.177 -63.449 1.00 65.25 120 GLN A O 1
ATOM 903 N N . GLN A 1 121 ? 9.705 -27.182 -64.074 1.00 55.97 121 GLN A N 1
ATOM 904 C CA . GLN A 1 121 ? 10.319 -27.175 -62.733 1.00 55.97 121 GLN A CA 1
ATOM 905 C C . GLN A 1 121 ? 11.017 -25.827 -62.446 1.00 55.97 121 GLN A C 1
ATOM 907 O O . GLN A 1 121 ? 11.707 -25.286 -63.308 1.00 55.97 121 GLN A O 1
ATOM 912 N N . GLY A 1 122 ? 10.829 -25.275 -61.240 1.00 54.78 122 GLY A N 1
ATOM 913 C CA . GLY A 1 122 ? 11.312 -23.945 -60.830 1.00 54.78 122 GLY A CA 1
ATOM 914 C C . GLY A 1 122 ? 12.837 -23.821 -60.658 1.00 54.78 122 GLY A C 1
ATOM 915 O O . GLY A 1 122 ? 13.513 -24.759 -60.248 1.00 54.78 122 GLY A O 1
ATOM 916 N N . SER A 1 123 ? 13.357 -22.630 -60.976 1.00 56.12 123 SER A N 1
ATOM 917 C CA . SER A 1 123 ? 14.775 -22.297 -61.206 1.00 56.12 123 SER A CA 1
ATOM 918 C C . SER A 1 123 ? 15.671 -22.201 -59.948 1.00 56.12 123 SER A C 1
ATOM 920 O O . SER A 1 123 ? 15.214 -21.875 -58.853 1.00 56.12 123 SER A O 1
ATOM 922 N N . GLN A 1 124 ? 16.984 -22.393 -60.141 1.00 56.66 124 GLN A N 1
ATOM 923 C CA . GLN A 1 124 ? 18.086 -22.404 -59.155 1.00 56.66 124 GLN A CA 1
ATOM 924 C C . GLN A 1 124 ? 18.275 -21.095 -58.348 1.00 56.66 124 GLN A C 1
ATOM 926 O O . GLN A 1 124 ? 19.061 -21.054 -57.402 1.00 56.66 124 GLN A O 1
ATOM 931 N N . TYR A 1 125 ? 17.542 -20.025 -58.675 1.00 58.78 125 TYR A N 1
ATOM 932 C CA . TYR A 1 125 ? 17.600 -18.730 -57.979 1.00 58.78 125 TYR A CA 1
ATOM 933 C C . TYR A 1 125 ? 16.985 -18.734 -56.568 1.00 58.78 125 TYR A C 1
ATOM 935 O O . TYR A 1 125 ? 17.194 -17.789 -55.807 1.00 58.78 125 TYR A O 1
ATOM 943 N N . SER A 1 126 ? 16.264 -19.791 -56.180 1.00 69.06 126 SER A N 1
ATOM 944 C CA . SER A 1 126 ? 15.663 -19.904 -54.844 1.00 69.06 126 SER A CA 1
ATOM 945 C C . SER A 1 126 ? 16.705 -20.001 -53.723 1.00 69.06 126 SER A C 1
ATOM 947 O O . SER A 1 126 ? 16.495 -19.466 -52.636 1.00 69.06 126 SER A O 1
ATOM 949 N N . LEU A 1 127 ? 17.855 -20.633 -53.972 1.00 71.38 127 LEU A N 1
ATOM 950 C CA . LEU A 1 127 ? 18.839 -20.927 -52.928 1.00 71.38 127 LEU A CA 1
ATOM 951 C C . LEU A 1 127 ? 19.671 -19.695 -52.540 1.00 71.38 127 LEU A C 1
ATOM 953 O O . LEU A 1 127 ? 19.843 -19.431 -51.354 1.00 71.38 127 LEU A O 1
ATOM 957 N N . LEU A 1 128 ? 20.116 -18.892 -53.514 1.00 78.69 128 LEU A N 1
ATOM 958 C CA . LEU A 1 128 ? 20.826 -17.631 -53.250 1.00 78.69 128 LEU A CA 1
ATOM 959 C C . LEU A 1 128 ? 19.933 -16.609 -52.538 1.00 78.69 128 LEU A C 1
ATOM 961 O O . LEU A 1 128 ? 20.390 -15.924 -51.626 1.00 78.69 128 LEU A O 1
ATOM 965 N N . PHE A 1 129 ? 18.653 -16.543 -52.913 1.00 81.88 129 PHE A N 1
ATOM 966 C CA . PHE A 1 129 ? 17.674 -15.695 -52.237 1.00 81.88 129 PHE A CA 1
ATOM 967 C C . PHE A 1 129 ? 17.449 -16.138 -50.782 1.00 81.88 129 PHE A C 1
ATOM 969 O O . PHE A 1 129 ? 17.497 -15.309 -49.876 1.00 81.88 129 PHE A O 1
ATOM 976 N N . ASN A 1 130 ? 17.296 -17.446 -50.539 1.00 82.19 130 ASN A N 1
ATOM 977 C CA . ASN A 1 130 ? 17.167 -17.996 -49.186 1.00 82.19 130 ASN A CA 1
ATOM 978 C C . ASN A 1 130 ? 18.425 -17.763 -48.332 1.00 82.19 130 ASN A C 1
ATOM 980 O O . ASN A 1 130 ? 18.305 -17.436 -47.154 1.00 82.19 130 ASN A O 1
ATOM 984 N N . LEU A 1 131 ? 19.626 -17.877 -48.911 1.00 84.94 131 LEU A N 1
ATOM 985 C CA . LEU A 1 131 ? 20.881 -17.565 -48.216 1.00 84.94 131 LEU A CA 1
ATOM 986 C C . LEU A 1 131 ? 21.002 -16.072 -47.893 1.00 84.94 131 LEU A C 1
ATOM 988 O O . LEU A 1 131 ? 21.381 -15.719 -46.779 1.00 84.94 131 LEU A O 1
ATOM 992 N N . GLY A 1 132 ? 20.636 -15.195 -48.830 1.00 87.94 132 GLY A N 1
ATOM 993 C CA . GLY A 1 132 ? 20.589 -13.753 -48.588 1.00 87.94 132 GLY A CA 1
ATOM 994 C C . GLY A 1 132 ? 19.611 -13.391 -47.468 1.00 87.94 132 GLY A C 1
ATOM 995 O O . GLY A 1 132 ? 19.961 -12.638 -46.560 1.00 87.94 132 GLY A O 1
ATOM 996 N N . TYR A 1 133 ? 18.417 -13.989 -47.479 1.00 86.69 133 TYR A N 1
ATOM 997 C CA . TYR A 1 133 ? 17.426 -13.827 -46.416 1.00 86.69 133 TYR A CA 1
ATOM 998 C C . TYR A 1 133 ? 17.932 -14.348 -45.063 1.00 86.69 133 TYR A C 1
ATOM 1000 O O . TYR A 1 133 ? 17.755 -13.679 -44.047 1.00 86.69 133 TYR A O 1
ATOM 1008 N N . LEU A 1 134 ? 18.620 -15.495 -45.041 1.00 88.44 134 LEU A N 1
ATOM 1009 C CA . LEU A 1 134 ? 19.215 -16.056 -43.827 1.00 88.44 134 LEU A CA 1
ATOM 1010 C C . LEU A 1 134 ? 20.281 -15.123 -43.238 1.00 88.44 134 LEU A C 1
ATOM 1012 O O . LEU A 1 134 ? 20.258 -14.850 -42.041 1.00 88.44 134 LEU A O 1
ATOM 1016 N N . VAL A 1 135 ? 21.185 -14.596 -44.068 1.00 90.50 135 VAL A N 1
ATOM 1017 C CA . VAL A 1 135 ? 22.215 -13.641 -43.625 1.00 90.50 135 VAL A CA 1
ATOM 1018 C C . VAL A 1 135 ? 21.573 -12.361 -43.093 1.00 90.50 135 VAL A C 1
ATOM 1020 O O . VAL A 1 135 ? 21.954 -11.885 -42.025 1.00 90.50 135 VAL A O 1
ATOM 1023 N N . PHE A 1 136 ? 20.560 -11.832 -43.782 1.00 90.94 136 PHE A N 1
ATOM 1024 C CA . PHE A 1 136 ? 19.795 -10.680 -43.306 1.00 90.94 136 PHE A CA 1
ATOM 1025 C C . PHE A 1 136 ? 19.123 -10.948 -41.949 1.00 90.94 136 PHE A C 1
ATOM 1027 O O . PHE A 1 136 ? 19.208 -10.117 -41.044 1.00 90.94 136 PHE A O 1
ATOM 1034 N N . PHE A 1 137 ? 18.511 -12.121 -41.769 1.00 90.19 137 PHE A N 1
ATOM 1035 C CA . PHE A 1 137 ? 17.883 -12.514 -40.509 1.00 90.19 137 PHE A CA 1
ATOM 1036 C C . PHE A 1 137 ? 18.904 -12.648 -39.372 1.00 90.19 137 PHE A C 1
ATOM 1038 O O . PHE A 1 137 ? 18.657 -12.172 -38.267 1.00 90.19 137 PHE A O 1
ATOM 1045 N N . ILE A 1 138 ? 20.080 -13.219 -39.648 1.00 90.12 138 ILE A N 1
ATOM 1046 C CA . ILE A 1 138 ? 21.185 -13.306 -38.686 1.00 90.12 138 ILE A CA 1
ATOM 1047 C C . ILE A 1 138 ? 21.631 -11.904 -38.255 1.00 90.12 138 ILE A C 1
ATOM 1049 O O . ILE A 1 138 ? 21.745 -11.641 -37.060 1.00 90.12 138 ILE A O 1
ATOM 1053 N N . ILE A 1 139 ? 21.827 -10.982 -39.203 1.00 88.62 139 ILE A N 1
ATOM 1054 C CA . ILE A 1 139 ? 22.169 -9.585 -38.891 1.00 88.62 139 ILE A CA 1
ATOM 1055 C C . ILE A 1 139 ? 21.099 -8.973 -37.982 1.00 88.62 139 ILE A C 1
ATOM 1057 O O . ILE A 1 139 ? 21.432 -8.380 -36.957 1.00 88.62 139 ILE A O 1
ATOM 1061 N N . LEU A 1 140 ? 19.819 -9.161 -38.306 1.00 88.44 140 LEU A N 1
ATOM 1062 C CA . LEU A 1 140 ? 18.718 -8.636 -37.506 1.00 88.44 140 LEU A CA 1
ATOM 1063 C C . LEU A 1 140 ? 18.699 -9.222 -36.087 1.00 88.44 140 LEU A C 1
ATOM 1065 O O . LEU A 1 140 ? 18.522 -8.463 -35.139 1.00 88.44 140 LEU A O 1
ATOM 1069 N N . LEU A 1 141 ? 18.950 -10.522 -35.915 1.00 88.50 141 LEU A N 1
ATOM 1070 C CA . LEU A 1 141 ? 19.030 -11.162 -34.596 1.00 88.50 141 LEU A CA 1
ATOM 1071 C C . LEU A 1 141 ? 20.134 -10.573 -33.709 1.00 88.50 141 LEU A C 1
ATOM 1073 O O . LEU A 1 141 ? 19.949 -10.477 -32.498 1.00 88.50 141 LEU A O 1
ATOM 1077 N N . PHE A 1 142 ? 21.263 -10.156 -34.287 1.00 85.50 142 PHE A N 1
ATOM 1078 C CA . PHE A 1 142 ? 22.360 -9.547 -33.527 1.00 85.50 142 PHE A CA 1
ATOM 1079 C C . PHE A 1 142 ? 22.178 -8.039 -33.302 1.00 85.50 142 PHE A C 1
ATOM 1081 O O . PHE A 1 142 ? 22.542 -7.528 -32.241 1.00 85.50 142 PHE A O 1
ATOM 1088 N N . PHE A 1 143 ? 21.592 -7.317 -34.261 1.00 86.50 143 PHE A N 1
ATOM 1089 C CA . PHE A 1 143 ? 21.362 -5.871 -34.152 1.00 86.50 143 PHE A CA 1
ATOM 1090 C C . PHE A 1 143 ? 20.131 -5.518 -33.315 1.00 86.50 143 PHE A C 1
ATOM 1092 O O . PHE A 1 143 ? 20.131 -4.514 -32.598 1.00 86.50 143 PHE A O 1
ATOM 1099 N N . GLN A 1 144 ? 19.076 -6.331 -33.366 1.00 86.62 144 GLN A N 1
ATOM 1100 C CA . GLN A 1 144 ? 17.832 -6.054 -32.656 1.00 86.62 144 GLN A CA 1
ATOM 1101 C C . GLN A 1 144 ? 18.051 -5.894 -31.138 1.00 86.62 144 GLN A C 1
ATOM 1103 O O . GLN A 1 144 ? 17.517 -4.927 -30.580 1.00 86.62 144 GLN A O 1
ATOM 1108 N N . PRO A 1 145 ? 18.804 -6.761 -30.428 1.00 87.06 145 PRO A N 1
ATOM 1109 C CA . PRO A 1 145 ? 19.018 -6.611 -28.987 1.00 87.06 145 PRO A CA 1
ATOM 1110 C C . PRO A 1 145 ? 19.782 -5.336 -28.633 1.00 87.06 145 PRO A C 1
ATOM 1112 O O . PRO A 1 145 ? 19.526 -4.740 -27.589 1.00 87.06 145 PRO A O 1
ATOM 1115 N N . GLN A 1 146 ? 20.676 -4.866 -29.507 1.00 88.44 146 GLN A N 1
ATOM 1116 C CA . GLN A 1 146 ? 21.416 -3.617 -29.300 1.00 88.44 146 GLN A CA 1
ATOM 1117 C C . GLN A 1 146 ? 20.479 -2.405 -29.356 1.00 88.44 146 GLN A C 1
ATOM 1119 O O . GLN A 1 146 ? 20.524 -1.544 -28.475 1.00 88.44 146 GLN A O 1
ATOM 1124 N N . ILE A 1 147 ? 19.578 -2.375 -30.344 1.00 89.88 147 ILE A N 1
ATOM 1125 C CA . ILE A 1 147 ? 18.562 -1.323 -30.478 1.00 89.88 147 ILE A CA 1
ATOM 1126 C C . ILE A 1 147 ? 17.615 -1.342 -29.272 1.00 89.88 147 ILE A C 1
ATOM 1128 O O . ILE A 1 147 ? 17.372 -0.301 -28.663 1.00 89.88 147 ILE A O 1
ATOM 1132 N N . GLN A 1 148 ? 17.128 -2.521 -28.873 1.00 90.75 148 GLN A N 1
ATOM 1133 C CA . GLN A 1 148 ? 16.275 -2.650 -27.688 1.00 90.75 148 GLN A CA 1
ATOM 1134 C C . GLN A 1 148 ? 17.001 -2.231 -26.404 1.00 90.75 148 GLN A C 1
ATOM 1136 O O . GLN A 1 148 ? 16.436 -1.481 -25.615 1.00 90.75 148 GLN A O 1
ATOM 1141 N N . THR A 1 149 ? 18.266 -2.627 -26.219 1.00 91.88 149 THR A N 1
ATOM 1142 C CA . THR A 1 149 ? 19.093 -2.189 -25.078 1.00 91.88 149 THR A CA 1
ATOM 1143 C C . THR A 1 149 ? 19.142 -0.668 -25.003 1.00 91.88 149 THR A C 1
ATOM 1145 O O . THR A 1 149 ? 18.937 -0.092 -23.937 1.00 91.88 149 THR A O 1
ATOM 1148 N N . PHE A 1 150 ? 19.386 -0.005 -26.136 1.00 91.88 150 PHE A N 1
ATOM 1149 C CA . PHE A 1 150 ? 19.415 1.451 -26.210 1.00 91.88 150 PHE A CA 1
ATOM 1150 C C . PHE A 1 150 ? 18.063 2.077 -25.830 1.00 91.88 150 PHE A C 1
ATOM 1152 O O . PHE A 1 150 ? 18.019 3.007 -25.021 1.00 91.88 150 PHE A O 1
ATOM 1159 N N . MET A 1 151 ? 16.958 1.539 -26.355 1.00 93.75 151 MET A N 1
ATOM 1160 C CA . MET A 1 151 ? 15.607 2.000 -26.024 1.00 93.75 151 MET A CA 1
ATOM 1161 C C . MET A 1 151 ? 15.288 1.835 -24.533 1.00 93.75 151 MET A C 1
ATOM 1163 O O . MET A 1 151 ? 14.893 2.805 -23.883 1.00 93.75 151 MET A O 1
ATOM 1167 N N . TYR A 1 152 ? 15.505 0.639 -23.979 1.00 95.44 152 TYR A N 1
ATOM 1168 C CA . TYR A 1 152 ? 15.261 0.338 -22.567 1.00 95.44 152 TYR A CA 1
ATOM 1169 C C . TYR A 1 152 ? 16.126 1.200 -21.659 1.00 95.44 152 TYR A C 1
ATOM 1171 O O . TYR A 1 152 ? 15.627 1.786 -20.699 1.00 95.44 152 TYR A O 1
ATOM 1179 N N . ARG A 1 153 ? 17.406 1.373 -21.999 1.00 94.50 153 ARG A N 1
ATOM 1180 C CA . ARG A 1 153 ? 18.305 2.270 -21.274 1.00 94.50 153 ARG A CA 1
ATOM 1181 C C . ARG A 1 153 ? 17.758 3.697 -21.229 1.00 94.50 153 ARG A C 1
ATOM 1183 O O . ARG A 1 153 ? 17.700 4.272 -20.149 1.00 94.50 153 ARG A O 1
ATOM 1190 N N . SER A 1 154 ? 17.334 4.253 -22.365 1.00 94.00 154 SER A N 1
ATOM 1191 C CA . SER A 1 154 ? 16.764 5.609 -22.430 1.00 94.00 154 SER A CA 1
ATOM 1192 C C . SER A 1 154 ? 15.461 5.745 -21.632 1.00 94.00 154 SER A C 1
ATOM 1194 O O . SER A 1 154 ? 15.199 6.786 -21.026 1.00 94.00 154 SER A O 1
ATOM 1196 N N . GLN A 1 155 ? 14.619 4.712 -21.635 1.00 95.00 155 GLN A N 1
ATOM 1197 C CA . GLN A 1 155 ? 13.398 4.680 -20.833 1.00 95.00 155 GLN A CA 1
ATOM 1198 C C . GLN A 1 155 ? 13.720 4.700 -19.332 1.00 95.00 155 GLN A C 1
ATOM 1200 O O . GLN A 1 155 ? 13.157 5.511 -18.598 1.00 95.00 155 GLN A O 1
ATOM 1205 N N . ILE A 1 156 ? 14.651 3.854 -18.885 1.00 95.75 156 ILE A N 1
ATOM 1206 C CA . ILE A 1 156 ? 15.051 3.765 -17.475 1.00 95.75 156 ILE A CA 1
ATOM 1207 C C . ILE A 1 156 ? 15.759 5.045 -17.027 1.00 95.75 156 ILE A C 1
ATOM 1209 O O . ILE A 1 156 ? 15.501 5.525 -15.932 1.00 95.75 156 ILE A O 1
ATOM 1213 N N . GLU A 1 157 ? 16.594 5.651 -17.871 1.00 96.00 157 GLU A N 1
ATOM 1214 C CA . GLU A 1 157 ? 17.262 6.921 -17.562 1.00 96.00 157 GLU A CA 1
ATOM 1215 C C . GLU A 1 157 ? 16.256 8.047 -17.283 1.00 96.00 157 GLU A C 1
ATOM 1217 O O . GLU A 1 157 ? 16.376 8.765 -16.290 1.00 96.00 157 GLU A O 1
ATOM 1222 N N . ARG A 1 158 ? 15.206 8.151 -18.109 1.00 96.69 158 ARG A N 1
ATOM 1223 C CA . ARG A 1 158 ? 14.098 9.090 -17.881 1.00 96.69 158 ARG A CA 1
ATOM 1224 C C . ARG A 1 158 ? 13.332 8.780 -16.599 1.00 96.69 158 ARG A C 1
ATOM 1226 O O . ARG A 1 158 ? 12.957 9.700 -15.874 1.00 96.69 158 ARG A O 1
ATOM 1233 N N . ALA A 1 159 ? 13.116 7.501 -16.306 1.00 96.56 159 ALA A N 1
ATOM 1234 C CA . ALA A 1 159 ? 12.455 7.082 -15.079 1.00 96.56 159 ALA A CA 1
ATOM 1235 C C . ALA A 1 159 ? 13.268 7.438 -13.832 1.00 96.56 159 ALA A C 1
ATOM 1237 O O . ALA A 1 159 ? 12.711 8.023 -12.913 1.00 96.56 159 ALA A O 1
ATOM 1238 N N . VAL A 1 160 ? 14.578 7.178 -13.826 1.00 97.50 160 VAL A N 1
ATOM 1239 C CA . VAL A 1 160 ? 15.478 7.570 -12.730 1.00 97.50 160 VAL A CA 1
ATOM 1240 C C . VAL A 1 160 ? 15.444 9.083 -12.522 1.00 97.50 160 VAL A C 1
ATOM 1242 O O . VAL A 1 160 ? 15.260 9.530 -11.399 1.00 97.50 160 VAL A O 1
ATOM 1245 N N . SER A 1 161 ? 15.509 9.879 -13.594 1.00 97.69 161 SER A N 1
ATOM 1246 C CA . SER A 1 161 ? 15.381 11.340 -13.480 1.00 97.69 161 SER A CA 1
ATOM 1247 C C . SER A 1 161 ? 14.021 11.780 -12.925 1.00 97.69 161 SER A C 1
ATOM 1249 O O . SER A 1 161 ? 13.939 12.789 -12.230 1.00 97.69 161 SER A O 1
ATOM 1251 N N . THR A 1 162 ? 12.950 11.051 -13.243 1.00 98.25 162 THR A N 1
ATOM 1252 C CA . THR A 1 162 ? 11.609 11.333 -12.712 1.00 98.25 162 THR A CA 1
ATOM 1253 C C . THR A 1 162 ? 11.526 10.970 -11.229 1.00 98.25 162 THR A C 1
ATOM 1255 O O . THR A 1 162 ? 10.952 11.731 -10.458 1.00 98.25 162 THR A O 1
ATOM 1258 N N . LEU A 1 163 ? 12.123 9.846 -10.819 1.00 98.25 163 LEU A N 1
ATOM 1259 C CA . LEU A 1 163 ? 12.222 9.437 -9.417 1.00 98.25 163 LEU A CA 1
ATOM 1260 C C . LEU A 1 163 ? 13.029 10.445 -8.594 1.00 98.25 163 LEU A C 1
ATOM 1262 O O . LEU A 1 163 ? 12.544 10.852 -7.546 1.00 98.25 163 LEU A O 1
ATOM 1266 N N . ASP A 1 164 ? 14.172 10.918 -9.104 1.00 98.00 164 ASP A N 1
ATOM 1267 C CA . ASP A 1 164 ? 14.980 11.962 -8.453 1.00 98.00 164 ASP A CA 1
ATOM 1268 C C . ASP A 1 164 ? 14.142 13.254 -8.234 1.00 98.00 164 ASP A C 1
ATOM 1270 O O . ASP A 1 164 ? 14.243 13.903 -7.194 1.00 98.00 164 ASP A O 1
ATOM 1274 N N . SER A 1 165 ? 13.263 13.625 -9.181 1.00 98.44 165 SER A N 1
ATOM 1275 C CA . SER A 1 165 ? 12.340 14.769 -9.016 1.00 98.44 165 SER A CA 1
ATOM 1276 C C . SER A 1 165 ? 11.256 14.503 -7.970 1.00 98.44 165 SER A C 1
ATOM 1278 O O . SER A 1 165 ? 10.956 15.375 -7.159 1.00 98.44 165 SER A O 1
ATOM 1280 N N . ILE A 1 166 ? 10.661 13.307 -7.986 1.00 98.56 166 ILE A N 1
ATOM 1281 C CA . ILE A 1 166 ? 9.618 12.900 -7.035 1.00 98.56 166 ILE A CA 1
ATOM 1282 C C . ILE A 1 166 ? 10.166 12.906 -5.606 1.00 98.56 166 ILE A C 1
ATOM 1284 O O . ILE A 1 166 ? 9.524 13.467 -4.720 1.00 98.56 166 ILE A O 1
ATOM 1288 N N . GLU A 1 167 ? 11.343 12.310 -5.407 1.00 98.00 167 GLU A N 1
ATOM 1289 C CA . GLU A 1 167 ? 12.066 12.305 -4.137 1.00 98.00 167 GLU A CA 1
ATOM 1290 C C . GLU A 1 167 ? 12.312 13.737 -3.665 1.00 98.00 167 GLU A C 1
ATOM 1292 O O . GLU A 1 167 ? 11.912 14.100 -2.561 1.00 98.00 167 GLU A O 1
ATOM 1297 N N . LYS A 1 168 ? 12.903 14.578 -4.522 1.00 98.19 168 LYS A N 1
ATOM 1298 C CA . LYS A 1 168 ? 13.201 15.967 -4.176 1.00 98.19 168 LYS A CA 1
ATOM 1299 C C . LYS A 1 168 ? 11.952 16.733 -3.741 1.00 98.19 168 LYS A C 1
ATOM 1301 O O . LYS A 1 168 ? 11.972 17.386 -2.705 1.00 98.19 168 LYS A O 1
ATOM 1306 N N . GLU A 1 169 ? 10.860 16.631 -4.497 1.00 98.50 169 GLU A N 1
ATOM 1307 C CA . GLU A 1 169 ? 9.594 17.283 -4.147 1.00 98.50 169 GLU A CA 1
ATOM 1308 C C . GLU A 1 169 ? 9.046 16.798 -2.793 1.00 98.50 169 GLU A C 1
ATOM 1310 O O . GLU A 1 169 ? 8.566 17.611 -2.003 1.00 98.50 169 GLU A O 1
ATOM 1315 N N . ALA A 1 170 ? 9.119 15.493 -2.501 1.00 98.38 170 ALA A N 1
ATOM 1316 C CA . ALA A 1 170 ? 8.675 14.934 -1.223 1.00 98.38 170 ALA A CA 1
ATOM 1317 C C . ALA A 1 170 ? 9.532 15.428 -0.047 1.00 98.38 170 ALA A C 1
ATOM 1319 O O . ALA A 1 170 ? 8.995 15.863 0.976 1.00 98.38 170 ALA A O 1
ATOM 1320 N N . VAL A 1 171 ? 10.855 15.433 -0.217 1.00 97.75 171 VAL A N 1
ATOM 1321 C CA . VAL A 1 171 ? 11.809 15.934 0.780 1.00 97.75 171 VAL A CA 1
ATOM 1322 C C . VAL A 1 171 ? 11.628 17.434 1.018 1.00 97.75 171 VAL A C 1
ATOM 1324 O O . VAL A 1 171 ? 11.596 17.865 2.170 1.00 97.75 171 VAL A O 1
ATOM 1327 N N . ASP A 1 172 ? 11.420 18.228 -0.034 1.00 97.69 172 ASP A N 1
ATOM 1328 C CA . ASP A 1 172 ? 11.181 19.672 0.074 1.00 97.69 172 ASP A CA 1
ATOM 1329 C C . ASP A 1 172 ? 9.873 19.984 0.833 1.00 97.69 172 ASP A C 1
ATOM 1331 O O . ASP A 1 172 ? 9.820 20.941 1.618 1.00 97.69 172 ASP A O 1
ATOM 1335 N N . MET A 1 173 ? 8.824 19.162 0.667 1.00 98.19 173 MET A N 1
ATOM 1336 C CA . MET A 1 173 ? 7.578 19.273 1.442 1.00 98.19 173 MET A CA 1
ATOM 1337 C C . MET A 1 173 ? 7.813 19.016 2.935 1.00 98.19 173 MET A C 1
ATOM 1339 O O . MET A 1 173 ? 7.401 19.827 3.769 1.00 98.19 173 MET A O 1
ATOM 1343 N N . VAL A 1 174 ? 8.519 17.934 3.279 1.00 97.50 174 VAL A N 1
ATOM 1344 C CA . VAL A 1 174 ? 8.851 17.606 4.675 1.00 97.50 174 VAL A CA 1
ATOM 1345 C C . VAL A 1 174 ? 9.776 18.657 5.284 1.00 97.50 174 VAL A C 1
ATOM 1347 O O . VAL A 1 174 ? 9.551 19.079 6.415 1.00 97.50 174 VAL A O 1
ATOM 1350 N N . LYS A 1 175 ? 10.764 19.157 4.536 1.00 97.06 175 LYS A N 1
ATOM 1351 C CA . LYS A 1 175 ? 11.650 20.246 4.970 1.00 97.06 175 LYS A CA 1
ATOM 1352 C C . LYS A 1 175 ? 10.875 21.517 5.290 1.00 97.06 175 LYS A C 1
ATOM 1354 O O . LYS A 1 175 ? 11.079 22.120 6.342 1.00 97.06 175 LYS A O 1
ATOM 1359 N N . SER A 1 176 ? 9.960 21.904 4.407 1.00 96.50 176 SER A N 1
ATOM 1360 C CA . SER A 1 176 ? 9.108 23.076 4.614 1.00 96.50 176 SER A CA 1
ATOM 1361 C C . SER A 1 176 ? 8.235 22.915 5.862 1.00 96.50 176 SER A C 1
ATOM 1363 O O . SER A 1 176 ? 8.144 23.836 6.674 1.00 96.50 176 SER A O 1
ATOM 1365 N N . ALA A 1 177 ? 7.653 21.728 6.063 1.00 96.56 177 ALA A N 1
ATOM 1366 C CA . ALA A 1 177 ? 6.875 21.413 7.257 1.00 96.56 177 ALA A CA 1
ATOM 1367 C C . ALA A 1 177 ? 7.732 21.362 8.532 1.00 96.56 177 ALA A C 1
ATOM 1369 O O . ALA A 1 177 ? 7.284 21.819 9.578 1.00 96.56 177 ALA A O 1
ATOM 1370 N N . ALA A 1 178 ? 8.965 20.865 8.468 1.00 96.50 178 ALA A N 1
ATOM 1371 C CA . ALA A 1 178 ? 9.884 20.840 9.603 1.00 96.50 178 ALA A CA 1
ATOM 1372 C C . ALA A 1 178 ? 10.246 22.258 10.070 1.00 96.50 178 ALA A C 1
ATOM 1374 O O . ALA A 1 178 ? 10.218 22.542 11.267 1.00 96.50 178 ALA A O 1
ATOM 1375 N N . ILE A 1 179 ? 10.518 23.173 9.131 1.00 95.31 179 ILE A N 1
ATOM 1376 C CA . ILE A 1 179 ? 10.798 24.587 9.435 1.00 95.31 179 ILE A CA 1
ATOM 1377 C C . ILE A 1 179 ? 9.584 25.247 10.105 1.00 95.31 179 ILE A C 1
ATOM 1379 O O . ILE A 1 179 ? 9.739 25.934 11.113 1.00 95.31 179 ILE A O 1
ATOM 1383 N N . GLN A 1 180 ? 8.366 24.987 9.613 1.00 94.12 180 GLN A N 1
ATOM 1384 C CA . GLN A 1 180 ? 7.129 25.436 10.274 1.00 94.12 180 GLN A CA 1
ATOM 1385 C C . GLN A 1 180 ? 6.983 24.846 11.689 1.00 94.12 180 GLN A C 1
ATOM 1387 O O . GLN A 1 180 ? 6.506 25.517 12.602 1.00 94.12 180 GLN A O 1
ATOM 1392 N N . GLY A 1 181 ? 7.465 23.618 11.884 1.00 91.94 181 GLY A N 1
ATOM 1393 C CA . GLY A 1 181 ? 7.550 22.924 13.166 1.00 91.94 181 GLY A CA 1
ATOM 1394 C C . GLY A 1 181 ? 8.708 23.362 14.072 1.00 91.94 181 GLY A C 1
ATOM 1395 O O . GLY A 1 181 ? 8.924 22.723 15.099 1.00 91.94 181 GLY A O 1
ATOM 1396 N N . GLY A 1 182 ? 9.439 24.432 13.743 1.00 92.06 182 GLY A N 1
ATOM 1397 C CA . GLY A 1 182 ? 10.495 25.002 14.589 1.00 92.06 182 GLY A CA 1
ATOM 1398 C C . GLY A 1 182 ? 11.915 24.502 14.308 1.00 92.06 182 GLY A C 1
ATOM 1399 O O . GLY A 1 182 ? 12.806 24.758 15.117 1.00 92.06 182 GLY A O 1
ATOM 1400 N N . ALA A 1 183 ? 12.148 23.800 13.196 1.00 91.25 183 ALA A N 1
ATOM 1401 C CA . ALA A 1 183 ? 13.492 23.383 12.793 1.00 91.25 183 ALA A CA 1
ATOM 1402 C C . ALA A 1 183 ? 14.372 24.576 12.376 1.00 91.25 183 ALA A C 1
ATOM 1404 O O . ALA A 1 183 ? 13.923 25.479 11.666 1.00 91.25 183 ALA A O 1
ATOM 1405 N N . SER A 1 184 ? 15.662 24.537 12.727 1.00 88.81 184 SER A N 1
ATOM 1406 C CA . SER A 1 184 ? 16.657 25.473 12.191 1.00 88.81 184 SER A CA 1
ATOM 1407 C C . SER A 1 184 ? 16.952 25.174 10.720 1.00 88.81 184 SER A C 1
ATOM 1409 O O . SER A 1 184 ? 17.254 24.036 10.355 1.00 88.81 184 SER A O 1
ATOM 1411 N N . GLN A 1 185 ? 16.959 26.206 9.874 1.00 85.62 185 GLN A N 1
ATOM 1412 C CA . GLN A 1 185 ? 17.230 26.068 8.438 1.00 85.62 185 GLN A CA 1
ATOM 1413 C C . GLN A 1 185 ? 18.640 25.536 8.129 1.00 85.62 185 GLN A C 1
ATOM 1415 O O . GLN A 1 185 ? 18.852 24.970 7.062 1.00 85.62 185 GLN A O 1
ATOM 1420 N N . GLN A 1 186 ? 19.591 25.688 9.057 1.00 84.12 186 GLN A N 1
ATOM 1421 C CA . GLN A 1 186 ? 20.958 25.173 8.909 1.00 84.12 186 GLN A CA 1
ATOM 1422 C C . GLN A 1 186 ? 21.080 23.681 9.258 1.00 84.12 186 GLN A C 1
ATOM 1424 O O . GLN A 1 186 ? 21.980 23.011 8.759 1.00 84.12 186 GLN A O 1
ATOM 1429 N N . GLU A 1 187 ? 20.191 23.151 10.104 1.00 87.94 187 GLU A N 1
ATOM 1430 C CA . GLU A 1 187 ? 20.281 21.777 10.624 1.00 87.94 187 GLU A CA 1
ATOM 1431 C C . GLU A 1 187 ? 19.269 20.827 9.977 1.00 87.94 187 GLU A C 1
ATOM 1433 O O . GLU A 1 187 ? 19.520 19.623 9.894 1.00 87.94 187 GLU A O 1
ATOM 1438 N N . VAL A 1 188 ? 18.145 21.363 9.488 1.00 91.44 188 VAL A N 1
ATOM 1439 C CA . VAL A 1 188 ? 17.014 20.586 8.963 1.00 91.44 188 VAL A CA 1
ATOM 1440 C C . VAL A 1 188 ? 17.419 19.635 7.834 1.00 91.44 188 VAL A C 1
ATOM 1442 O O . VAL A 1 188 ? 16.971 18.493 7.820 1.00 91.44 188 VAL A O 1
ATOM 1445 N N . ASP A 1 189 ? 18.320 20.059 6.943 1.00 93.06 189 ASP A N 1
ATOM 1446 C CA . ASP A 1 189 ? 18.778 19.238 5.815 1.00 93.06 189 ASP A CA 1
ATOM 1447 C C . ASP A 1 189 ? 19.505 17.979 6.283 1.00 93.06 189 ASP A C 1
ATOM 1449 O O . ASP A 1 189 ? 19.234 16.880 5.804 1.00 93.06 189 ASP A O 1
ATOM 1453 N N . LYS A 1 190 ? 20.397 18.128 7.266 1.00 93.00 190 LYS A N 1
ATOM 1454 C CA . LYS A 1 190 ? 21.139 17.000 7.826 1.00 93.00 190 LYS A CA 1
ATOM 1455 C C . LYS A 1 190 ? 20.211 16.058 8.588 1.00 93.00 190 LYS A C 1
ATOM 1457 O O . LYS A 1 190 ? 20.300 14.851 8.409 1.00 93.00 190 LYS A O 1
ATOM 1462 N N . LEU A 1 191 ? 19.316 16.602 9.413 1.00 93.56 191 LEU A N 1
ATOM 1463 C CA . LEU A 1 191 ? 18.402 15.786 10.214 1.00 93.56 191 LEU A CA 1
ATOM 1464 C C . LEU A 1 191 ? 17.427 14.985 9.345 1.00 93.56 191 LEU A C 1
ATOM 1466 O O . LEU A 1 191 ? 17.162 13.824 9.647 1.00 93.56 191 LEU A O 1
ATOM 1470 N N . ILE A 1 192 ? 16.914 15.586 8.267 1.00 94.69 192 ILE A N 1
ATOM 1471 C CA . ILE A 1 192 ? 16.064 14.877 7.308 1.00 94.69 192 ILE A CA 1
ATOM 1472 C C . ILE A 1 192 ? 16.878 13.819 6.570 1.00 94.69 192 ILE A C 1
ATOM 1474 O O . ILE A 1 192 ? 16.429 12.683 6.497 1.00 94.69 192 ILE A O 1
ATOM 1478 N N . GLN A 1 193 ? 18.083 14.133 6.086 1.00 93.94 193 GLN A N 1
ATOM 1479 C CA . GLN A 1 193 ? 18.916 13.136 5.409 1.00 93.94 193 GLN A CA 1
ATOM 1480 C C . GLN A 1 193 ? 19.229 11.933 6.310 1.00 93.94 193 GLN A C 1
ATOM 1482 O O . GLN A 1 193 ? 19.115 10.792 5.868 1.00 93.94 193 GLN A O 1
ATOM 1487 N N . ASP A 1 194 ? 19.568 12.177 7.579 1.00 92.88 194 ASP A N 1
ATOM 1488 C CA . ASP A 1 194 ? 19.803 11.119 8.565 1.00 92.88 194 ASP A CA 1
ATOM 1489 C C . ASP A 1 194 ? 18.537 10.263 8.774 1.00 92.88 194 ASP A C 1
ATOM 1491 O O . ASP A 1 194 ? 18.634 9.049 8.943 1.00 92.88 194 ASP A O 1
ATOM 1495 N N . ALA A 1 195 ? 17.345 10.872 8.718 1.00 94.75 195 ALA A N 1
ATOM 1496 C CA . ALA A 1 195 ? 16.070 10.161 8.796 1.00 94.75 195 ALA A CA 1
ATOM 1497 C C . ALA A 1 195 ? 15.777 9.301 7.561 1.00 94.75 195 ALA A C 1
ATOM 1499 O O . ALA A 1 195 ? 15.340 8.156 7.699 1.00 94.75 195 ALA A O 1
ATOM 1500 N N . LEU A 1 196 ? 16.059 9.818 6.363 1.00 95.38 196 LEU A N 1
ATOM 1501 C CA . LEU A 1 196 ? 15.880 9.101 5.096 1.00 95.38 196 LEU A CA 1
ATOM 1502 C C . LEU A 1 196 ? 16.801 7.873 4.978 1.00 95.38 196 LEU A C 1
ATOM 1504 O O . LEU A 1 196 ? 16.484 6.926 4.265 1.00 95.38 196 LEU A O 1
ATOM 1508 N N . GLU A 1 197 ? 17.914 7.860 5.710 1.00 94.94 197 GLU A N 1
ATOM 1509 C CA . GLU A 1 197 ? 18.886 6.760 5.743 1.00 94.94 197 GLU A CA 1
ATOM 1510 C C . GLU A 1 197 ? 18.622 5.729 6.859 1.00 94.94 197 GLU A C 1
ATOM 1512 O O . GLU A 1 197 ? 19.397 4.788 7.051 1.00 94.94 197 GLU A O 1
ATOM 1517 N N . THR A 1 198 ? 17.521 5.867 7.602 1.00 92.50 198 THR A N 1
ATOM 1518 C CA . THR A 1 198 ? 17.131 4.873 8.610 1.00 92.50 198 THR A CA 1
ATOM 1519 C C . THR A 1 198 ? 16.640 3.572 7.970 1.00 92.50 198 THR A C 1
ATOM 1521 O O . THR A 1 198 ? 16.097 3.552 6.865 1.00 92.50 198 THR A O 1
ATOM 1524 N N . PHE A 1 199 ? 16.832 2.453 8.672 1.00 91.19 199 PHE A N 1
ATOM 1525 C CA . PHE A 1 199 ? 16.363 1.137 8.243 1.00 91.19 199 PHE A CA 1
ATOM 1526 C C . PHE A 1 199 ? 15.990 0.270 9.449 1.00 91.19 199 PHE A C 1
ATOM 1528 O O . PHE A 1 199 ? 16.475 0.478 10.564 1.00 91.19 199 PHE A O 1
ATOM 1535 N N . THR A 1 200 ? 15.129 -0.720 9.215 1.00 90.56 200 THR A N 1
ATOM 1536 C CA . THR A 1 200 ? 14.730 -1.727 10.206 1.00 90.56 200 THR A CA 1
ATOM 1537 C C . THR A 1 200 ? 15.130 -3.105 9.695 1.00 90.56 200 THR A C 1
ATOM 1539 O O . THR A 1 200 ? 14.961 -3.393 8.514 1.00 90.56 200 THR A O 1
ATOM 1542 N N . ILE A 1 201 ? 15.687 -3.938 10.574 1.00 91.62 201 ILE A N 1
ATOM 1543 C CA . ILE A 1 201 ? 16.042 -5.326 10.261 1.00 91.62 201 ILE A CA 1
ATOM 1544 C C . ILE A 1 201 ? 14.967 -6.235 10.857 1.00 91.62 201 ILE A C 1
ATOM 1546 O O . ILE A 1 201 ? 14.643 -6.109 12.038 1.00 91.62 201 ILE A O 1
ATOM 1550 N N . GLU A 1 202 ? 14.438 -7.144 10.044 1.00 90.00 202 GLU A N 1
ATOM 1551 C CA . GLU A 1 202 ? 13.458 -8.144 10.467 1.00 90.00 202 GLU A CA 1
ATOM 1552 C C . GLU A 1 202 ? 14.070 -9.198 11.410 1.00 90.00 202 GLU A C 1
ATOM 1554 O O . GLU A 1 202 ? 15.274 -9.481 11.348 1.00 90.00 202 GLU A O 1
ATOM 1559 N N . PRO A 1 203 ? 13.270 -9.782 12.322 1.00 91.56 203 PRO A N 1
ATOM 1560 C CA . PRO A 1 203 ? 13.752 -10.816 13.227 1.00 91.56 203 PRO A CA 1
ATOM 1561 C C . PRO A 1 203 ? 14.107 -12.111 12.488 1.00 91.56 203 PRO A C 1
ATOM 1563 O O . PRO A 1 203 ? 13.641 -12.394 11.390 1.00 91.56 203 PRO A O 1
ATOM 1566 N N . VAL A 1 204 ? 14.905 -12.959 13.139 1.00 90.44 204 VAL A N 1
ATOM 1567 C CA . VAL A 1 204 ? 15.216 -14.296 12.620 1.00 90.44 204 VAL A CA 1
ATOM 1568 C C . VAL A 1 204 ? 13.962 -15.177 12.634 1.00 90.44 204 VAL A C 1
ATOM 1570 O O . VAL A 1 204 ? 13.393 -15.433 13.696 1.00 90.44 204 VAL A O 1
ATOM 1573 N N . GLU A 1 205 ? 13.593 -15.698 11.463 1.00 88.75 205 GLU A N 1
ATOM 1574 C CA . GLU A 1 205 ? 12.416 -16.564 11.268 1.00 88.75 205 GLU A CA 1
ATOM 1575 C C . GLU A 1 205 ? 12.714 -18.066 11.396 1.00 88.75 205 GLU A C 1
ATOM 1577 O O . GLU A 1 205 ? 11.803 -18.874 11.546 1.00 88.75 205 GLU A O 1
ATOM 1582 N N . ARG A 1 206 ? 13.997 -18.465 11.347 1.00 84.88 206 ARG A N 1
ATOM 1583 C CA . ARG A 1 206 ? 14.413 -19.885 11.387 1.00 84.88 206 ARG A CA 1
ATOM 1584 C C . ARG A 1 206 ? 13.982 -20.619 12.661 1.00 84.88 206 ARG A C 1
ATOM 1586 O O . ARG A 1 206 ? 13.868 -21.839 12.637 1.00 84.88 206 ARG A O 1
ATOM 1593 N N . ASP A 1 207 ? 13.789 -19.884 13.751 1.00 79.81 207 ASP A N 1
ATOM 1594 C CA . ASP A 1 207 ? 13.160 -20.368 14.977 1.00 79.81 207 ASP A CA 1
ATOM 1595 C C . ASP A 1 207 ? 11.717 -19.847 15.003 1.00 79.81 207 ASP A C 1
ATOM 1597 O O . ASP A 1 207 ? 11.525 -18.686 15.364 1.00 79.81 207 ASP A O 1
ATOM 1601 N N . PRO A 1 208 ? 10.711 -20.646 14.604 1.00 79.00 208 PRO A N 1
ATOM 1602 C CA . PRO A 1 208 ? 9.335 -20.173 14.476 1.00 79.00 208 PRO A CA 1
ATOM 1603 C C . PRO A 1 208 ? 8.692 -19.830 15.828 1.00 79.00 208 PRO A C 1
ATOM 1605 O O . PRO A 1 208 ? 7.716 -19.080 15.875 1.00 79.00 208 PRO A O 1
ATOM 1608 N N . VAL A 1 209 ? 9.233 -20.330 16.946 1.00 86.44 209 VAL A N 1
ATOM 1609 C CA . VAL A 1 209 ? 8.686 -20.042 18.273 1.00 86.44 209 VAL A CA 1
ATOM 1610 C C . VAL A 1 209 ? 9.088 -18.624 18.681 1.00 86.44 209 VAL A C 1
ATOM 1612 O O . VAL A 1 209 ? 10.262 -18.276 18.777 1.00 86.44 209 VAL A O 1
ATOM 1615 N N . GLY A 1 210 ? 8.093 -17.767 18.916 1.00 85.88 210 GLY A N 1
ATOM 1616 C CA . GLY A 1 210 ? 8.323 -16.402 19.394 1.00 85.88 210 GLY A CA 1
ATOM 1617 C C . GLY A 1 210 ? 8.778 -15.393 18.332 1.00 85.88 210 GLY A C 1
ATOM 1618 O O . GLY A 1 210 ? 9.112 -14.267 18.704 1.00 85.88 210 GLY A O 1
ATOM 1619 N N . VAL A 1 211 ? 8.749 -15.729 17.031 1.00 91.25 211 VAL A N 1
ATOM 1620 C CA . VAL A 1 211 ? 9.023 -14.762 15.940 1.00 91.25 211 VAL A CA 1
ATOM 1621 C C . VAL A 1 211 ? 8.139 -13.528 16.075 1.00 91.25 211 VAL A C 1
ATOM 1623 O O . VAL A 1 211 ? 8.649 -12.413 16.042 1.00 91.25 211 VAL A O 1
ATOM 1626 N N . LEU A 1 212 ? 6.840 -13.722 16.323 1.00 91.06 212 LEU A N 1
ATOM 1627 C CA . LEU A 1 212 ? 5.878 -12.627 16.463 1.00 91.06 212 LEU A CA 1
ATOM 1628 C C . LEU A 1 212 ? 6.170 -11.728 17.670 1.00 91.06 212 LEU A C 1
ATOM 1630 O O . LEU A 1 212 ? 6.027 -10.517 17.575 1.00 91.06 212 LEU A O 1
ATOM 1634 N N . SER A 1 213 ? 6.650 -12.289 18.784 1.00 91.00 213 SER A N 1
ATOM 1635 C CA . SER A 1 213 ? 7.039 -11.494 19.958 1.00 91.00 213 SER A CA 1
ATOM 1636 C C . SER A 1 213 ? 8.300 -10.666 19.690 1.00 91.00 213 SER A C 1
ATOM 1638 O O . SER A 1 213 ? 8.373 -9.496 20.069 1.00 91.00 213 SER A O 1
ATOM 1640 N N . ARG A 1 214 ? 9.284 -11.241 18.984 1.00 93.00 214 ARG A N 1
ATOM 1641 C CA . ARG A 1 214 ? 10.478 -10.505 18.541 1.00 93.00 214 ARG A CA 1
ATOM 1642 C C . ARG A 1 214 ? 10.111 -9.404 17.545 1.00 93.00 214 ARG A C 1
ATOM 1644 O O . ARG A 1 214 ? 10.629 -8.295 17.658 1.00 93.00 214 ARG A O 1
ATOM 1651 N N . LEU A 1 215 ? 9.209 -9.699 16.610 1.00 93.38 215 LEU A N 1
ATOM 1652 C CA . LEU A 1 215 ? 8.702 -8.741 15.633 1.00 93.38 215 LEU A CA 1
ATOM 1653 C C . LEU A 1 215 ? 7.974 -7.580 16.319 1.00 93.38 215 LEU A C 1
ATOM 1655 O O . LEU A 1 215 ? 8.318 -6.431 16.064 1.00 93.38 215 LEU A O 1
ATOM 1659 N N . ASP A 1 216 ? 7.058 -7.867 17.248 1.00 93.06 216 ASP A N 1
ATOM 1660 C CA . ASP A 1 216 ? 6.375 -6.855 18.066 1.00 93.06 216 ASP A CA 1
ATOM 1661 C C . ASP A 1 216 ? 7.385 -5.952 18.785 1.00 93.06 216 ASP A C 1
ATOM 1663 O O . ASP A 1 216 ? 7.301 -4.728 18.714 1.00 93.06 216 ASP A O 1
ATOM 1667 N N . HIS A 1 217 ? 8.407 -6.531 19.424 1.00 94.12 217 HIS A N 1
ATOM 1668 C CA . HIS A 1 217 ? 9.453 -5.745 20.078 1.00 94.12 217 HIS A CA 1
ATOM 1669 C C . HIS A 1 217 ? 10.191 -4.815 19.099 1.00 94.12 217 HIS A C 1
ATOM 1671 O O . HIS A 1 217 ? 10.363 -3.632 19.393 1.00 94.12 217 HIS A O 1
ATOM 1677 N N . ILE A 1 218 ? 10.594 -5.317 17.927 1.00 95.06 218 ILE A N 1
ATOM 1678 C CA . ILE A 1 218 ? 11.292 -4.522 16.904 1.00 95.06 218 ILE A CA 1
ATOM 1679 C C . ILE A 1 218 ? 10.407 -3.380 16.394 1.00 95.06 218 ILE A C 1
ATOM 1681 O O . ILE A 1 218 ? 10.881 -2.246 16.302 1.00 95.06 218 ILE A O 1
ATOM 1685 N N . LEU A 1 219 ? 9.131 -3.648 16.111 1.00 93.31 219 LEU A N 1
ATOM 1686 C CA . LEU A 1 219 ? 8.178 -2.643 15.637 1.00 93.31 219 LEU A CA 1
ATOM 1687 C C . LEU A 1 219 ? 7.919 -1.566 16.697 1.00 93.31 219 LEU A C 1
ATOM 1689 O O . LEU A 1 219 ? 7.931 -0.380 16.379 1.00 93.31 219 LEU A O 1
ATOM 1693 N N . ASN A 1 220 ? 7.802 -1.947 17.971 1.00 93.31 220 ASN A N 1
ATOM 1694 C CA . ASN A 1 220 ? 7.671 -0.989 19.071 1.00 93.31 220 ASN A CA 1
ATOM 1695 C C . ASN A 1 220 ? 8.897 -0.069 19.177 1.00 93.31 220 ASN A C 1
ATOM 1697 O O . ASN A 1 220 ? 8.758 1.148 19.294 1.00 93.31 220 ASN A O 1
ATOM 1701 N N . ILE A 1 221 ? 10.111 -0.624 19.080 1.00 95.06 221 ILE A N 1
ATOM 1702 C CA . ILE A 1 221 ? 11.343 0.179 19.083 1.00 95.06 221 ILE A CA 1
ATOM 1703 C C . ILE A 1 221 ? 11.424 1.080 17.846 1.00 95.06 221 ILE A C 1
ATOM 1705 O O . ILE A 1 221 ? 11.857 2.230 17.963 1.00 95.06 221 ILE A O 1
ATOM 1709 N N . ARG A 1 222 ? 10.999 0.592 16.674 1.00 94.00 222 ARG A N 1
ATOM 1710 C CA . ARG A 1 222 ? 10.918 1.392 15.446 1.00 94.00 222 ARG A CA 1
ATOM 1711 C C . ARG A 1 222 ? 9.987 2.589 15.640 1.00 94.00 222 ARG A C 1
ATOM 1713 O O . ARG A 1 222 ? 10.426 3.706 15.388 1.00 94.00 222 ARG A O 1
ATOM 1720 N N . ASN A 1 223 ? 8.774 2.379 16.147 1.00 91.94 223 ASN A N 1
ATOM 1721 C CA . ASN A 1 223 ? 7.789 3.444 16.361 1.00 91.94 223 ASN A CA 1
ATOM 1722 C C . ASN A 1 223 ? 8.302 4.498 17.356 1.00 91.94 223 ASN A C 1
ATOM 1724 O O . ASN A 1 223 ? 8.235 5.695 17.088 1.00 91.94 223 ASN A O 1
ATOM 1728 N N . ILE A 1 224 ? 8.913 4.072 18.470 1.00 93.69 224 ILE A N 1
ATOM 1729 C CA . ILE A 1 224 ? 9.520 4.994 19.449 1.00 93.69 224 ILE A CA 1
ATOM 1730 C C . ILE A 1 224 ? 10.624 5.840 18.798 1.00 93.69 224 ILE A C 1
ATOM 1732 O O . ILE A 1 224 ? 10.701 7.052 19.020 1.00 93.69 224 ILE A O 1
ATOM 1736 N N . ARG A 1 225 ? 11.490 5.218 17.987 1.00 93.75 225 ARG A N 1
ATOM 1737 C CA . ARG A 1 225 ? 12.568 5.925 17.279 1.00 93.75 225 ARG A CA 1
ATOM 1738 C C . ARG A 1 225 ? 12.028 6.871 16.209 1.00 93.75 225 ARG A C 1
ATOM 1740 O O . ARG A 1 225 ? 12.544 7.982 16.116 1.00 93.75 225 ARG A O 1
ATOM 1747 N N . SER A 1 226 ? 11.010 6.456 15.454 1.00 94.00 226 SER A N 1
ATOM 1748 C CA . SER A 1 226 ? 10.369 7.256 14.402 1.00 94.00 226 SER A CA 1
ATOM 1749 C C . SER A 1 226 ? 9.750 8.527 14.993 1.00 94.00 226 SER A C 1
ATOM 1751 O O . SER A 1 226 ? 10.168 9.635 14.646 1.00 94.00 226 SER A O 1
ATOM 1753 N N . LYS A 1 227 ? 8.909 8.392 16.030 1.00 93.56 227 LYS A N 1
ATOM 1754 C CA . LYS A 1 227 ? 8.348 9.522 16.796 1.00 93.56 227 LYS A CA 1
ATOM 1755 C C . LYS A 1 227 ? 9.415 10.425 17.402 1.00 93.56 227 LYS A C 1
ATOM 1757 O O . LYS A 1 227 ? 9.316 11.650 17.322 1.00 93.56 227 LYS A O 1
ATOM 1762 N N . GLY A 1 228 ? 10.449 9.839 18.009 1.00 94.50 228 GLY A N 1
ATOM 1763 C CA . GLY A 1 228 ? 11.553 10.595 18.603 1.00 94.50 228 GLY A CA 1
ATOM 1764 C C . GLY A 1 228 ? 12.321 11.422 17.570 1.00 94.50 228 GLY A C 1
ATOM 1765 O O . GLY A 1 228 ? 12.670 12.576 17.828 1.00 94.50 228 GLY A O 1
ATOM 1766 N N . LEU A 1 229 ? 12.540 10.862 16.380 1.00 94.19 229 LEU A N 1
ATOM 1767 C CA . LEU A 1 229 ? 13.191 11.547 15.272 1.00 94.19 229 LEU A CA 1
ATOM 1768 C C . LEU A 1 229 ? 12.306 12.653 14.694 1.00 94.19 229 LEU A C 1
ATOM 1770 O O . LEU A 1 229 ? 12.776 13.780 14.542 1.00 94.19 229 LEU A O 1
ATOM 1774 N N . ALA A 1 230 ? 11.022 12.371 14.469 1.00 95.88 230 ALA A N 1
ATOM 1775 C CA . ALA A 1 230 ? 10.035 13.355 14.039 1.00 95.88 230 ALA A CA 1
ATOM 1776 C C . ALA A 1 230 ? 9.974 14.548 15.008 1.00 95.88 230 ALA A C 1
ATOM 1778 O O . ALA A 1 230 ? 10.037 15.700 14.580 1.00 95.88 230 ALA A O 1
ATOM 1779 N N . LYS A 1 231 ? 9.960 14.286 16.323 1.00 96.12 231 LYS A N 1
ATOM 1780 C CA . LYS A 1 231 ? 9.962 15.323 17.365 1.00 96.12 231 LYS A CA 1
ATOM 1781 C C . LYS A 1 231 ? 11.263 16.119 17.408 1.00 96.12 231 LYS A C 1
ATOM 1783 O O . LYS A 1 231 ? 11.235 17.318 17.663 1.00 96.12 231 LYS A O 1
ATOM 1788 N N . ARG A 1 232 ? 12.406 15.476 17.157 1.00 94.25 232 ARG A N 1
ATOM 1789 C CA . ARG A 1 232 ? 13.705 16.157 17.069 1.00 94.25 232 ARG A CA 1
ATOM 1790 C C . ARG A 1 232 ? 13.791 17.065 15.841 1.00 94.25 232 ARG A C 1
ATOM 1792 O O . ARG A 1 232 ? 14.394 18.129 15.930 1.00 94.25 232 ARG A O 1
ATOM 1799 N N . ILE A 1 233 ? 13.210 16.645 14.718 1.00 95.69 233 ILE A N 1
ATOM 1800 C CA . ILE A 1 233 ? 13.172 17.428 13.479 1.00 95.69 233 ILE A CA 1
ATOM 1801 C C . ILE A 1 233 ? 12.190 18.599 13.612 1.00 95.69 233 ILE A C 1
ATOM 1803 O O . ILE A 1 233 ? 12.541 19.715 13.252 1.00 95.69 233 ILE A O 1
ATOM 1807 N N . ALA A 1 234 ? 10.989 18.364 14.145 1.00 95.75 234 ALA A N 1
ATOM 1808 C CA . ALA A 1 234 ? 9.926 19.357 14.287 1.00 95.75 234 ALA A CA 1
ATOM 1809 C C . ALA A 1 234 ? 9.511 19.525 15.769 1.00 95.75 234 ALA A C 1
ATOM 1811 O O . ALA A 1 234 ? 8.480 18.992 16.200 1.00 95.75 234 ALA A O 1
ATOM 1812 N N . PRO A 1 235 ? 10.295 20.262 16.582 1.00 94.50 235 PRO A N 1
ATOM 1813 C CA . PRO A 1 235 ? 10.110 20.338 18.034 1.00 94.50 235 PRO A CA 1
ATOM 1814 C C . PRO A 1 235 ? 8.776 20.948 18.480 1.00 94.50 235 PRO A C 1
ATOM 1816 O O . PRO A 1 235 ? 8.275 20.591 19.550 1.00 94.50 235 PRO A O 1
ATOM 1819 N N . ASN A 1 236 ? 8.162 21.820 17.679 1.00 95.81 236 ASN A N 1
ATOM 1820 C CA . ASN A 1 236 ? 6.913 22.496 18.038 1.00 95.81 236 ASN A CA 1
ATOM 1821 C C . ASN A 1 236 ? 5.660 21.646 17.773 1.00 95.81 236 ASN A C 1
ATOM 1823 O O . ASN A 1 236 ? 4.595 21.969 18.297 1.00 95.81 236 ASN A O 1
ATOM 1827 N N . TYR A 1 237 ? 5.757 20.562 16.997 1.00 95.62 237 TYR A N 1
ATOM 1828 C CA . TYR A 1 237 ? 4.606 19.705 16.705 1.00 95.62 237 TYR A CA 1
ATOM 1829 C C . TYR A 1 237 ? 4.261 18.782 17.870 1.00 95.62 237 TYR A C 1
ATOM 1831 O O . TYR A 1 237 ? 5.137 18.182 18.495 1.00 95.62 237 TYR A O 1
ATOM 1839 N N . ASN A 1 238 ? 2.963 18.661 18.157 1.00 93.88 238 ASN A N 1
ATOM 1840 C CA . ASN A 1 238 ? 2.415 17.838 19.236 1.00 93.88 238 ASN A CA 1
ATOM 1841 C C . ASN A 1 238 ? 1.129 17.135 18.773 1.00 93.88 238 ASN A C 1
ATOM 1843 O O . ASN A 1 238 ? 0.475 17.589 17.832 1.00 93.88 238 ASN A O 1
ATOM 1847 N N . GLY A 1 239 ? 0.753 16.047 19.454 1.00 92.50 239 GLY A N 1
ATOM 1848 C CA . GLY A 1 239 ? -0.477 15.300 19.168 1.00 92.50 239 GLY A CA 1
ATOM 1849 C C . GLY A 1 239 ? -0.607 14.938 17.686 1.00 92.50 239 GLY A C 1
ATOM 1850 O O . GLY A 1 239 ? 0.362 14.502 17.067 1.00 92.50 239 GLY A O 1
ATOM 1851 N N . ALA A 1 240 ? -1.778 15.205 17.103 1.00 94.12 240 ALA A N 1
ATOM 1852 C CA . ALA A 1 240 ? -2.075 14.898 15.705 1.00 94.12 240 ALA A CA 1
ATOM 1853 C C . ALA A 1 240 ? -1.082 15.514 14.702 1.00 94.12 240 ALA A C 1
ATOM 1855 O O . ALA A 1 240 ? -0.750 14.872 13.711 1.00 94.12 240 ALA A O 1
ATOM 1856 N N . GLN A 1 241 ? -0.559 16.720 14.963 1.00 95.50 241 GLN A N 1
ATOM 1857 C CA . GLN A 1 241 ? 0.421 17.357 14.073 1.00 95.50 241 GLN A CA 1
ATOM 1858 C C . GLN A 1 241 ? 1.743 16.586 14.034 1.00 95.50 241 GLN A C 1
ATOM 1860 O O . GLN A 1 241 ? 2.357 16.477 12.975 1.00 95.50 241 GLN A O 1
ATOM 1865 N N . LEU A 1 242 ? 2.170 16.039 15.176 1.00 96.25 242 LEU A N 1
ATOM 1866 C CA . LEU A 1 242 ? 3.397 15.252 15.254 1.00 96.25 242 LEU A CA 1
ATOM 1867 C C . LEU A 1 242 ? 3.235 13.911 14.535 1.00 96.25 242 LEU A C 1
ATOM 1869 O O . LEU A 1 242 ? 4.097 13.570 13.733 1.00 96.25 242 LEU A O 1
ATOM 1873 N N . SER A 1 243 ? 2.122 13.204 14.757 1.00 96.31 243 SER A N 1
ATOM 1874 C CA . SER A 1 243 ? 1.821 11.940 14.066 1.00 96.31 243 SER A CA 1
ATOM 1875 C C . SER A 1 243 ? 1.705 12.136 12.551 1.00 96.31 243 SER A C 1
ATOM 1877 O O . SER A 1 243 ? 2.271 11.383 11.767 1.00 96.31 243 SER A O 1
ATOM 1879 N N . ASN A 1 244 ? 1.034 13.205 12.114 1.00 97.06 244 ASN A N 1
ATOM 1880 C CA . ASN A 1 244 ? 0.928 13.553 10.697 1.00 97.06 244 ASN A CA 1
ATOM 1881 C C . ASN A 1 244 ? 2.300 13.840 10.070 1.00 97.06 244 ASN A C 1
ATOM 1883 O O . ASN A 1 244 ? 2.580 13.397 8.955 1.00 97.06 244 ASN A O 1
ATOM 1887 N N . PHE A 1 245 ? 3.168 14.562 10.781 1.00 97.88 245 PHE A N 1
ATOM 1888 C CA . PHE A 1 245 ? 4.527 14.842 10.324 1.00 97.88 245 PHE A CA 1
ATOM 1889 C C . PHE A 1 245 ? 5.403 13.582 10.283 1.00 97.88 245 PHE A C 1
ATOM 1891 O O . PHE A 1 245 ? 6.117 13.384 9.302 1.00 97.88 245 PHE A O 1
ATOM 1898 N N . GLU A 1 246 ? 5.317 12.717 11.297 1.00 97.00 246 GLU A N 1
ATOM 1899 C CA . GLU A 1 246 ? 6.003 11.419 11.349 1.00 97.00 246 GLU A CA 1
ATOM 1900 C C . GLU A 1 246 ? 5.666 10.568 10.119 1.00 97.00 246 GLU A C 1
ATOM 1902 O O . GLU A 1 246 ? 6.562 10.199 9.363 1.00 97.00 246 GLU A O 1
ATOM 1907 N N . VAL A 1 247 ? 4.381 10.334 9.847 1.00 96.50 247 VAL A N 1
ATOM 1908 C CA . VAL A 1 247 ? 3.964 9.513 8.699 1.00 96.50 247 VAL A CA 1
ATOM 1909 C C . VAL A 1 247 ? 4.321 10.183 7.364 1.00 96.50 247 VAL A C 1
ATOM 1911 O O . VAL A 1 247 ? 4.684 9.514 6.397 1.00 96.50 247 VAL A O 1
ATOM 1914 N N . SER A 1 248 ? 4.304 11.519 7.300 1.00 97.62 248 SER A N 1
ATOM 1915 C CA . SER A 1 248 ? 4.775 12.254 6.116 1.00 97.62 248 SER A CA 1
ATOM 1916 C C . SER A 1 248 ? 6.271 12.053 5.858 1.00 97.62 248 SER A C 1
ATOM 1918 O O . SER A 1 248 ? 6.682 11.924 4.701 1.00 97.62 248 SER A O 1
ATOM 1920 N N . LEU A 1 249 ? 7.079 12.014 6.922 1.00 97.56 249 LEU A N 1
ATOM 1921 C CA . LEU A 1 249 ? 8.508 11.714 6.862 1.00 97.56 249 LEU A CA 1
ATOM 1922 C C . LEU A 1 249 ? 8.746 10.265 6.411 1.00 97.56 249 LEU A C 1
ATOM 1924 O O . LEU A 1 249 ? 9.617 10.040 5.575 1.00 97.56 249 LEU A O 1
ATOM 1928 N N . GLU A 1 250 ? 7.938 9.306 6.872 1.00 96.56 250 GLU A N 1
ATOM 1929 C CA . GLU A 1 250 ? 7.992 7.915 6.397 1.00 96.56 250 GLU A CA 1
ATOM 1930 C C . GLU A 1 250 ? 7.616 7.783 4.911 1.00 96.56 250 GLU A C 1
ATOM 1932 O O . GLU A 1 250 ? 8.277 7.066 4.157 1.00 96.56 250 GLU A O 1
ATOM 1937 N N . ALA A 1 251 ? 6.608 8.525 4.443 1.00 97.06 251 ALA A N 1
ATOM 1938 C CA . ALA A 1 251 ? 6.255 8.566 3.024 1.00 97.06 251 ALA A CA 1
ATOM 1939 C C . ALA A 1 251 ? 7.385 9.172 2.166 1.00 97.06 251 ALA A C 1
ATOM 1941 O O . ALA A 1 251 ? 7.685 8.662 1.084 1.00 97.06 251 ALA A O 1
ATOM 1942 N N . ALA A 1 252 ? 8.064 10.218 2.654 1.00 97.94 252 ALA A N 1
ATOM 1943 C CA . ALA A 1 252 ? 9.238 10.777 1.980 1.00 97.94 252 ALA A CA 1
ATOM 1944 C C . ALA A 1 252 ? 10.420 9.790 1.977 1.00 97.94 252 ALA A C 1
ATOM 1946 O O . ALA A 1 252 ? 11.057 9.606 0.937 1.00 97.94 252 ALA A O 1
ATOM 1947 N N . TRP A 1 253 ? 10.656 9.088 3.090 1.00 97.69 253 TRP A N 1
ATOM 1948 C CA . TRP A 1 253 ? 11.622 7.989 3.174 1.00 97.69 253 TRP A CA 1
ATOM 1949 C C . TRP A 1 253 ? 11.355 6.916 2.113 1.00 97.69 253 TRP A C 1
ATOM 1951 O O . TRP A 1 253 ? 12.286 6.505 1.422 1.00 97.69 253 TRP A O 1
ATOM 1961 N N . ALA A 1 254 ? 10.094 6.532 1.888 1.00 97.12 254 ALA A N 1
ATOM 1962 C CA . ALA A 1 254 ? 9.747 5.558 0.855 1.00 97.12 254 ALA A CA 1
ATOM 1963 C C . ALA A 1 254 ? 10.125 6.054 -0.554 1.00 97.12 254 ALA A C 1
ATOM 1965 O O . ALA A 1 254 ? 10.693 5.295 -1.342 1.00 97.12 254 ALA A O 1
ATOM 1966 N N . THR A 1 255 ? 9.892 7.337 -0.870 1.00 97.94 255 THR A N 1
ATOM 1967 C CA . THR A 1 255 ? 10.323 7.909 -2.162 1.00 97.94 255 THR A CA 1
ATOM 1968 C C . THR A 1 255 ? 11.845 7.895 -2.331 1.00 97.94 255 THR A C 1
ATOM 1970 O O . THR A 1 255 ? 12.329 7.507 -3.397 1.00 97.94 255 THR A O 1
ATOM 1973 N N . HIS A 1 256 ? 12.593 8.232 -1.274 1.00 97.81 256 HIS A N 1
ATOM 1974 C CA . HIS A 1 256 ? 14.056 8.184 -1.252 1.00 97.81 256 HIS A CA 1
ATOM 1975 C C . HIS A 1 256 ? 14.574 6.756 -1.456 1.00 97.81 256 HIS A C 1
ATOM 1977 O O . HIS A 1 256 ? 15.429 6.508 -2.308 1.00 97.81 256 HIS A O 1
ATOM 1983 N N . PHE A 1 257 ? 14.011 5.789 -0.728 1.00 97.19 257 PHE A N 1
ATOM 1984 C CA . PHE A 1 257 ? 14.377 4.383 -0.848 1.00 97.19 257 PHE A CA 1
ATOM 1985 C C . PHE A 1 257 ? 14.149 3.856 -2.272 1.00 97.19 257 PHE A C 1
ATOM 1987 O O . PHE A 1 257 ? 15.048 3.243 -2.855 1.00 97.19 257 PHE A O 1
ATOM 1994 N N . ILE A 1 258 ? 12.989 4.151 -2.871 1.00 96.94 258 ILE A N 1
ATOM 1995 C CA . ILE A 1 258 ? 12.675 3.756 -4.251 1.00 96.94 258 ILE A CA 1
ATOM 1996 C C . ILE A 1 258 ? 13.694 4.351 -5.232 1.00 96.94 258 ILE A C 1
ATOM 1998 O O . ILE A 1 258 ? 14.277 3.613 -6.033 1.00 96.94 258 ILE A O 1
ATOM 2002 N N . ALA A 1 259 ? 13.943 5.664 -5.170 1.00 97.19 259 ALA A N 1
ATOM 2003 C CA . ALA A 1 259 ? 14.891 6.334 -6.059 1.00 97.19 259 ALA A CA 1
ATOM 2004 C C . ALA A 1 259 ? 16.302 5.733 -5.930 1.00 97.19 259 ALA A C 1
ATOM 2006 O O . ALA A 1 259 ? 16.921 5.360 -6.932 1.00 97.19 259 ALA A O 1
ATOM 2007 N N . LYS A 1 260 ? 16.770 5.533 -4.694 1.00 96.31 260 LYS A N 1
ATOM 2008 C CA . LYS A 1 260 ? 18.075 4.944 -4.368 1.00 96.31 260 LYS A CA 1
ATOM 2009 C C . LYS A 1 260 ? 18.247 3.533 -4.933 1.00 96.31 260 LYS A C 1
ATOM 2011 O O . LYS A 1 260 ? 19.258 3.252 -5.584 1.00 96.31 260 LYS A O 1
ATOM 2016 N N . VAL A 1 261 ? 17.266 2.652 -4.729 1.00 95.69 261 VAL A N 1
ATOM 2017 C CA . VAL A 1 261 ? 17.324 1.254 -5.186 1.00 95.69 261 VAL A CA 1
ATOM 2018 C C . VAL A 1 261 ? 17.267 1.164 -6.712 1.00 95.69 261 VAL A C 1
ATOM 2020 O O . VAL A 1 261 ? 18.094 0.482 -7.323 1.00 95.69 261 VAL A O 1
ATOM 2023 N N . VAL A 1 262 ? 16.353 1.893 -7.361 1.00 95.88 262 VAL A N 1
ATOM 2024 C CA . VAL A 1 262 ? 16.238 1.882 -8.832 1.00 95.88 262 VAL A CA 1
ATOM 2025 C C . VAL A 1 262 ? 17.506 2.433 -9.479 1.00 95.88 262 VAL A C 1
ATOM 2027 O O . VAL A 1 262 ? 18.021 1.856 -10.441 1.00 95.88 262 VAL A O 1
ATOM 2030 N N . LYS A 1 263 ? 18.060 3.518 -8.928 1.00 96.31 263 LYS A N 1
ATOM 2031 C CA . LYS A 1 263 ? 19.316 4.114 -9.394 1.00 96.31 263 LYS A CA 1
ATOM 2032 C C . LYS A 1 263 ? 20.485 3.146 -9.261 1.00 96.31 263 LYS A C 1
ATOM 2034 O O . LYS A 1 263 ? 21.275 3.036 -10.199 1.00 96.31 263 LYS A O 1
ATOM 2039 N N . HIS A 1 264 ? 20.576 2.399 -8.159 1.00 95.25 264 HIS A N 1
ATOM 2040 C CA . HIS A 1 264 ? 21.584 1.353 -7.994 1.00 95.25 264 HIS A CA 1
ATOM 2041 C C . HIS A 1 264 ? 21.516 0.321 -9.130 1.00 95.25 264 HIS A C 1
ATOM 2043 O O . HIS A 1 264 ? 22.506 0.122 -9.839 1.00 95.25 264 HIS A O 1
ATOM 2049 N N . PHE A 1 265 ? 20.349 -0.285 -9.365 1.00 94.62 265 PHE A N 1
ATOM 2050 C CA . PHE A 1 265 ? 20.207 -1.299 -10.412 1.00 94.62 265 PHE A CA 1
ATOM 2051 C C . PHE A 1 265 ? 20.424 -0.737 -11.821 1.00 94.62 265 PHE A C 1
ATOM 2053 O O . PHE A 1 265 ? 21.056 -1.395 -12.650 1.00 94.62 265 PHE A O 1
ATOM 2060 N N . TYR A 1 266 ? 19.989 0.497 -12.091 1.00 95.00 266 TYR A N 1
ATOM 2061 C CA . TYR A 1 266 ? 20.287 1.182 -13.350 1.00 95.00 266 TYR A CA 1
ATOM 2062 C C . TYR A 1 266 ? 21.798 1.343 -13.573 1.00 95.00 266 TYR A C 1
ATOM 2064 O O . TYR A 1 266 ? 22.302 1.048 -14.660 1.00 95.00 266 TYR A O 1
ATOM 2072 N N . LEU A 1 267 ? 22.548 1.764 -12.549 1.00 96.06 267 LEU A N 1
ATOM 2073 C CA . LEU A 1 267 ? 24.003 1.907 -12.634 1.00 96.06 267 LEU A CA 1
ATOM 2074 C C . LEU A 1 267 ? 24.703 0.556 -12.836 1.00 96.06 267 LEU A C 1
ATOM 2076 O O . LEU A 1 267 ? 25.639 0.473 -13.633 1.00 96.06 267 LEU A O 1
ATOM 2080 N N . VAL A 1 268 ? 24.227 -0.510 -12.186 1.00 95.81 268 VAL A N 1
ATOM 2081 C CA . VAL A 1 268 ? 24.726 -1.879 -12.404 1.00 95.81 268 VAL A CA 1
ATOM 2082 C C . VAL A 1 268 ? 24.466 -2.333 -13.845 1.00 95.81 268 VAL A C 1
ATOM 2084 O O . VAL A 1 268 ? 25.389 -2.817 -14.508 1.00 95.81 268 VAL A O 1
ATOM 2087 N N . ALA A 1 269 ? 23.257 -2.118 -14.371 1.00 94.06 269 ALA A N 1
ATOM 2088 C CA . ALA A 1 269 ? 22.902 -2.447 -15.753 1.00 94.06 269 ALA A CA 1
ATOM 2089 C C . ALA A 1 269 ? 23.773 -1.685 -16.764 1.00 94.06 269 ALA A C 1
ATOM 2091 O O . ALA A 1 269 ? 24.292 -2.273 -17.712 1.00 94.06 269 ALA A O 1
ATOM 2092 N N . ARG A 1 270 ? 24.027 -0.391 -16.518 1.00 94.44 270 ARG A N 1
ATOM 2093 C CA . ARG A 1 270 ? 24.942 0.425 -17.335 1.00 94.44 270 ARG A CA 1
ATOM 2094 C C . ARG A 1 270 ? 26.378 -0.061 -17.292 1.00 94.44 270 ARG A C 1
ATOM 2096 O O . ARG A 1 270 ? 27.011 -0.127 -18.339 1.00 94.44 270 ARG A O 1
ATOM 2103 N N . LYS A 1 271 ? 26.902 -0.362 -16.101 1.00 96.00 271 LYS A N 1
ATOM 2104 C CA . LYS A 1 271 ? 28.296 -0.787 -15.925 1.00 96.00 271 LYS A CA 1
ATOM 2105 C C . LYS A 1 271 ? 28.559 -2.133 -16.596 1.00 96.00 271 LYS A C 1
ATOM 2107 O O . LYS A 1 271 ? 29.622 -2.329 -17.170 1.00 96.00 271 LYS A O 1
ATOM 2112 N N . THR A 1 272 ? 27.595 -3.046 -16.517 1.00 93.75 272 THR A N 1
ATOM 2113 C CA . THR A 1 272 ? 27.691 -4.389 -17.111 1.00 93.75 272 THR A CA 1
ATOM 2114 C C . THR A 1 272 ? 27.275 -4.433 -18.581 1.00 93.75 272 THR A C 1
ATOM 2116 O O . THR A 1 272 ? 27.556 -5.419 -19.254 1.00 93.75 272 THR A O 1
ATOM 2119 N N . ASN A 1 273 ? 26.605 -3.385 -19.079 1.00 88.75 273 ASN A N 1
ATOM 2120 C CA . ASN A 1 273 ? 25.961 -3.343 -20.392 1.00 88.75 273 ASN A CA 1
ATOM 2121 C C . ASN A 1 273 ? 25.084 -4.583 -20.665 1.00 88.75 273 ASN A C 1
ATOM 2123 O O . ASN A 1 273 ? 25.050 -5.117 -21.773 1.00 88.75 273 ASN A O 1
ATOM 2127 N N . ASN A 1 274 ? 24.406 -5.075 -19.624 1.00 89.38 274 ASN A N 1
ATOM 2128 C CA . ASN A 1 274 ? 23.637 -6.310 -19.683 1.00 89.38 274 ASN A CA 1
ATOM 2129 C C . ASN A 1 274 ? 22.199 -6.030 -20.147 1.00 89.38 274 ASN A C 1
ATOM 2131 O O . ASN A 1 274 ? 21.405 -5.434 -19.416 1.00 89.38 274 ASN A O 1
ATOM 2135 N N . PHE A 1 275 ? 21.863 -6.503 -21.350 1.00 89.88 275 PHE A N 1
ATOM 2136 C CA . PHE A 1 275 ? 20.529 -6.390 -21.948 1.00 89.88 275 PHE A CA 1
ATOM 2137 C C . PHE A 1 275 ? 19.407 -6.869 -21.017 1.00 89.88 275 PHE A C 1
ATOM 2139 O O . PHE A 1 275 ? 18.400 -6.180 -20.876 1.00 89.88 275 PHE A O 1
ATOM 2146 N N . TYR A 1 276 ? 19.585 -8.010 -20.346 1.00 91.44 276 TYR A N 1
ATOM 2147 C CA . TYR A 1 276 ? 18.542 -8.601 -19.506 1.00 91.44 276 TYR A CA 1
ATOM 2148 C C . TYR A 1 276 ? 18.242 -7.759 -18.265 1.00 91.44 276 TYR A C 1
ATOM 2150 O O . TYR A 1 276 ? 17.086 -7.666 -17.859 1.00 91.44 276 TYR A O 1
ATOM 2158 N N . LEU A 1 277 ? 19.253 -7.084 -17.705 1.00 92.31 277 LEU A N 1
ATOM 2159 C CA . LEU A 1 277 ? 19.040 -6.150 -16.598 1.00 92.31 277 LEU A CA 1
ATOM 2160 C C . LEU A 1 277 ? 18.231 -4.929 -17.051 1.00 92.31 277 LEU A C 1
ATOM 2162 O O . LEU A 1 277 ? 17.320 -4.500 -16.346 1.00 92.31 277 LEU A O 1
ATOM 2166 N N . PHE A 1 278 ? 18.514 -4.392 -18.242 1.00 94.38 278 PHE A N 1
ATOM 2167 C CA . PHE A 1 278 ? 17.701 -3.316 -18.812 1.00 94.38 278 PHE A CA 1
ATOM 2168 C C . PHE A 1 278 ? 16.277 -3.780 -19.126 1.00 94.38 278 PHE A C 1
ATOM 2170 O O . PHE A 1 278 ? 15.332 -3.058 -18.830 1.00 94.38 278 PHE A O 1
ATOM 2177 N N . LEU A 1 279 ? 16.103 -4.986 -19.668 1.00 93.56 279 LEU A N 1
ATOM 2178 C CA . LEU A 1 279 ? 14.781 -5.545 -19.931 1.00 93.56 279 LEU A CA 1
ATOM 2179 C C . LEU A 1 279 ? 13.961 -5.647 -18.634 1.00 93.56 279 LEU A C 1
ATOM 2181 O O . LEU A 1 279 ? 12.880 -5.067 -18.561 1.00 93.56 279 LEU A O 1
ATOM 2185 N N . GLN A 1 280 ? 14.500 -6.286 -17.589 1.00 94.31 280 GLN A N 1
ATOM 2186 C CA . GLN A 1 280 ? 13.817 -6.449 -16.300 1.00 94.31 280 GLN A CA 1
ATOM 2187 C C . GLN A 1 280 ? 13.428 -5.103 -15.676 1.00 94.31 280 GLN A C 1
ATOM 2189 O O . GLN A 1 280 ? 12.279 -4.917 -15.273 1.00 94.31 280 GLN A O 1
ATOM 2194 N N . LEU A 1 281 ? 14.359 -4.146 -15.637 1.00 93.88 281 LEU A N 1
ATOM 2195 C CA . LEU A 1 281 ? 14.081 -2.813 -15.107 1.00 93.88 281 LEU A CA 1
ATOM 2196 C C . LEU A 1 281 ? 13.012 -2.094 -15.933 1.00 93.88 281 LEU A C 1
ATOM 2198 O O . LEU A 1 281 ? 12.088 -1.520 -15.363 1.00 93.88 281 LEU A O 1
ATOM 2202 N N . SER A 1 282 ? 13.088 -2.154 -17.266 1.00 94.69 282 SER A N 1
ATOM 2203 C CA . SER A 1 282 ? 12.130 -1.473 -18.147 1.00 94.69 282 SER A CA 1
ATOM 2204 C C . SER A 1 282 ? 10.691 -1.961 -17.959 1.00 94.69 282 SER A C 1
ATOM 2206 O O . SER A 1 282 ? 9.759 -1.166 -18.071 1.00 94.69 282 SER A O 1
ATOM 2208 N N . MET A 1 283 ? 10.512 -3.242 -17.616 1.00 95.44 283 MET A N 1
ATOM 2209 C CA . MET A 1 283 ? 9.203 -3.840 -17.348 1.00 95.44 283 MET A CA 1
ATOM 2210 C C . MET A 1 283 ? 8.605 -3.377 -16.014 1.00 95.44 283 MET A C 1
ATOM 2212 O O . MET A 1 283 ? 7.394 -3.209 -15.917 1.00 95.44 283 MET A O 1
ATOM 2216 N N . GLN A 1 284 ? 9.436 -3.168 -14.989 1.00 95.06 284 GLN A N 1
ATOM 2217 C CA . GLN A 1 284 ? 8.983 -2.807 -13.638 1.00 95.06 284 GLN A CA 1
ATOM 2218 C C . GLN A 1 284 ? 8.858 -1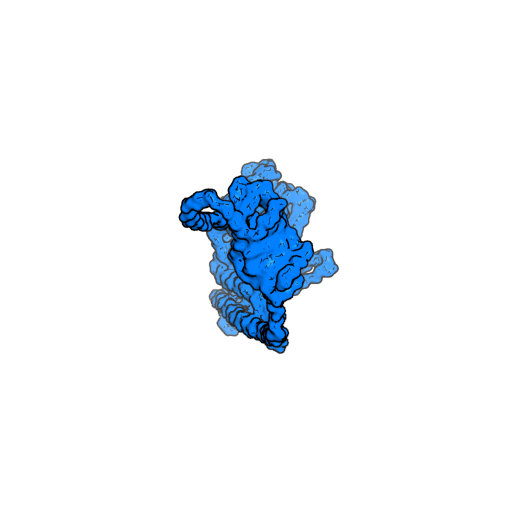.294 -13.424 1.00 95.06 284 GLN A C 1
ATOM 2220 O O . GLN A 1 284 ? 8.020 -0.843 -12.645 1.00 95.06 284 GLN A O 1
ATOM 2225 N N . VAL A 1 285 ? 9.670 -0.503 -14.132 1.00 93.25 285 VAL A N 1
ATOM 2226 C CA . VAL A 1 285 ? 9.743 0.960 -14.012 1.00 93.25 285 VAL A CA 1
ATOM 2227 C C . VAL A 1 285 ? 8.378 1.663 -14.022 1.00 93.25 285 VAL A C 1
ATOM 2229 O O . VAL A 1 285 ? 8.201 2.552 -13.191 1.00 93.25 285 VAL A O 1
ATOM 2232 N N . PRO A 1 286 ? 7.409 1.318 -14.899 1.00 94.94 286 PRO A N 1
ATOM 2233 C CA . PRO A 1 286 ? 6.109 1.986 -14.903 1.00 94.94 286 PRO A CA 1
ATOM 2234 C C . PRO A 1 286 ? 5.369 1.865 -13.567 1.00 94.94 286 PRO A C 1
ATOM 2236 O O . PRO A 1 286 ? 4.932 2.880 -13.032 1.00 94.94 286 PRO A O 1
ATOM 2239 N N . MET A 1 287 ? 5.313 0.655 -13.000 1.00 94.81 287 MET A N 1
ATOM 2240 C CA . MET A 1 287 ? 4.668 0.408 -11.706 1.00 94.81 287 MET A CA 1
ATOM 2241 C C . MET A 1 287 ? 5.433 1.092 -10.567 1.00 94.81 287 MET A C 1
ATOM 2243 O O . MET A 1 287 ? 4.837 1.721 -9.703 1.00 94.81 287 MET A O 1
ATOM 2247 N N . ILE A 1 288 ? 6.769 1.054 -10.595 1.00 96.12 288 ILE A N 1
ATOM 2248 C CA . ILE A 1 288 ? 7.597 1.717 -9.575 1.00 96.12 288 ILE A CA 1
ATOM 2249 C C . ILE A 1 288 ? 7.388 3.240 -9.585 1.00 96.12 288 ILE A C 1
ATOM 2251 O O . ILE A 1 288 ? 7.283 3.865 -8.529 1.00 96.12 288 ILE A O 1
ATOM 2255 N N . LEU A 1 289 ? 7.312 3.852 -10.771 1.00 97.06 289 LEU A N 1
ATOM 2256 C CA . LEU A 1 289 ? 7.021 5.280 -10.913 1.00 97.06 289 LEU A CA 1
ATOM 2257 C C . LEU A 1 289 ? 5.634 5.637 -10.377 1.00 97.06 289 LEU A C 1
ATOM 2259 O O . LEU A 1 289 ? 5.458 6.723 -9.829 1.00 97.06 289 LEU A O 1
ATOM 2263 N N . GLU A 1 290 ? 4.651 4.762 -10.567 1.00 95.94 290 GLU A N 1
ATOM 2264 C CA . GLU A 1 290 ? 3.305 4.938 -10.029 1.00 95.94 290 GLU A CA 1
ATOM 2265 C C . GLU A 1 290 ? 3.312 4.909 -8.497 1.00 95.94 290 GLU A C 1
ATOM 2267 O O . GLU A 1 290 ? 2.878 5.883 -7.880 1.00 95.94 290 GLU A O 1
ATOM 2272 N N . ILE A 1 291 ? 3.934 3.893 -7.893 1.00 95.94 291 ILE A N 1
ATOM 2273 C CA . ILE A 1 291 ? 4.107 3.779 -6.436 1.00 95.94 291 ILE A CA 1
ATOM 2274 C C . ILE A 1 291 ? 4.815 5.021 -5.868 1.00 95.94 291 ILE A C 1
ATOM 2276 O O . ILE A 1 291 ? 4.340 5.639 -4.915 1.00 95.94 291 ILE A O 1
ATOM 2280 N N . ALA A 1 292 ? 5.905 5.475 -6.495 1.00 97.62 292 ALA A N 1
ATOM 2281 C CA . ALA A 1 292 ? 6.627 6.670 -6.054 1.00 97.62 292 ALA A CA 1
ATOM 2282 C C . ALA A 1 292 ? 5.757 7.945 -6.109 1.00 97.62 292 ALA A C 1
ATOM 2284 O O . ALA A 1 292 ? 5.815 8.790 -5.212 1.00 97.62 292 ALA A O 1
ATOM 2285 N N . LYS A 1 293 ? 4.906 8.090 -7.137 1.00 97.62 293 LYS A N 1
ATOM 2286 C CA . LYS A 1 293 ? 3.943 9.203 -7.229 1.00 97.62 293 LYS A CA 1
ATOM 2287 C C . LYS A 1 293 ? 2.870 9.128 -6.146 1.00 97.62 293 LYS A C 1
ATOM 2289 O O . LYS A 1 293 ? 2.427 10.179 -5.679 1.00 97.62 293 LYS A O 1
ATOM 2294 N N . ILE A 1 294 ? 2.427 7.926 -5.777 1.00 97.12 294 ILE A N 1
ATOM 2295 C CA . ILE A 1 294 ? 1.474 7.726 -4.682 1.00 97.12 294 ILE A CA 1
ATOM 2296 C C . ILE A 1 294 ? 2.112 8.184 -3.369 1.00 97.12 294 ILE A C 1
ATOM 2298 O O . ILE A 1 294 ? 1.536 9.051 -2.715 1.00 97.12 294 ILE A O 1
ATOM 2302 N N . TYR A 1 295 ? 3.325 7.727 -3.040 1.00 98.12 295 TYR A N 1
ATOM 2303 C CA . TYR A 1 295 ? 4.017 8.157 -1.818 1.00 98.12 295 TYR A CA 1
ATOM 2304 C C . TYR A 1 295 ? 4.251 9.668 -1.762 1.00 98.12 295 TYR A C 1
ATOM 2306 O O . TYR A 1 295 ? 3.985 10.283 -0.735 1.00 98.12 295 TYR A O 1
ATOM 2314 N N . LYS A 1 296 ? 4.625 10.310 -2.878 1.00 98.00 296 LYS A N 1
ATOM 2315 C CA . LYS A 1 296 ? 4.720 11.781 -2.929 1.00 98.00 296 LYS A CA 1
ATOM 2316 C C . LYS A 1 296 ? 3.393 12.467 -2.594 1.00 98.00 296 LYS A C 1
ATOM 2318 O O . LYS A 1 296 ? 3.370 13.478 -1.892 1.00 98.00 296 LYS A O 1
ATOM 2323 N N . ARG A 1 297 ? 2.272 11.954 -3.114 1.00 97.62 297 ARG A N 1
ATOM 2324 C CA . ARG A 1 297 ? 0.939 12.484 -2.781 1.00 97.62 297 ARG A CA 1
ATOM 2325 C C . ARG A 1 297 ? 0.578 12.215 -1.323 1.00 97.62 297 ARG A C 1
ATOM 2327 O O . ARG A 1 297 ? 0.036 13.112 -0.683 1.00 97.62 297 ARG A O 1
ATOM 2334 N N . ALA A 1 298 ? 0.914 11.038 -0.804 1.00 97.31 298 ALA A N 1
ATOM 2335 C CA . ALA A 1 298 ? 0.721 10.678 0.595 1.00 97.31 298 ALA A CA 1
ATOM 2336 C C . ALA A 1 298 ? 1.465 11.648 1.525 1.00 97.31 298 ALA A C 1
ATOM 2338 O O . ALA A 1 298 ? 0.839 12.205 2.422 1.00 97.31 298 ALA A O 1
ATOM 2339 N N . THR A 1 299 ? 2.737 11.974 1.239 1.00 97.69 299 THR A N 1
ATOM 2340 C CA . THR A 1 299 ? 3.508 12.995 1.977 1.00 97.69 299 THR A CA 1
ATOM 2341 C C . THR A 1 299 ? 2.726 14.301 2.103 1.00 97.69 299 THR A C 1
ATOM 2343 O O . THR A 1 299 ? 2.607 14.855 3.189 1.00 97.69 299 THR A O 1
ATOM 2346 N N . LYS A 1 300 ? 2.132 14.788 1.007 1.00 97.25 300 LYS A N 1
ATOM 2347 C CA . LYS A 1 300 ? 1.317 16.007 1.040 1.00 97.25 300 LYS A CA 1
ATOM 2348 C C . LYS A 1 300 ? 0.041 15.835 1.872 1.00 97.25 300 LYS A C 1
ATOM 2350 O O . LYS A 1 300 ? -0.299 16.725 2.642 1.00 97.25 300 LYS A O 1
ATOM 2355 N N . HIS A 1 301 ? -0.699 14.745 1.682 1.00 97.25 301 HIS A N 1
ATOM 2356 C CA . HIS A 1 301 ? -1.996 14.550 2.335 1.00 97.25 301 HIS A CA 1
ATOM 2357 C C . HIS A 1 301 ? -1.876 14.345 3.846 1.00 97.25 301 HIS A C 1
ATOM 2359 O O . HIS A 1 301 ? -2.663 14.933 4.585 1.00 97.25 301 HIS A O 1
ATOM 2365 N N . PHE A 1 302 ? -0.857 13.618 4.310 1.00 97.25 302 PHE A N 1
ATOM 2366 C CA . PHE A 1 302 ? -0.586 13.484 5.739 1.00 97.25 302 PHE A CA 1
ATOM 2367 C C . PHE A 1 302 ? -0.213 14.828 6.371 1.00 97.25 302 PHE A C 1
ATOM 2369 O O . PHE A 1 302 ? -0.781 15.172 7.404 1.00 97.25 302 PHE A O 1
ATOM 2376 N N . LEU A 1 303 ? 0.624 15.650 5.722 1.00 96.69 303 LEU A N 1
ATOM 2377 C CA . LEU A 1 303 ? 0.921 17.011 6.200 1.00 96.69 303 LEU A CA 1
ATOM 2378 C C . LEU A 1 303 ? -0.335 17.890 6.310 1.00 96.69 303 LEU A C 1
ATOM 2380 O O . LEU A 1 303 ? -0.420 18.725 7.208 1.00 96.69 303 LEU A O 1
ATOM 2384 N N . LEU A 1 304 ? -1.309 17.706 5.414 1.00 95.56 304 LEU A N 1
ATOM 2385 C CA . LEU A 1 304 ? -2.593 18.413 5.462 1.00 95.56 304 LEU A CA 1
ATOM 2386 C C . LEU A 1 304 ? -3.556 17.854 6.524 1.00 95.56 304 LEU A C 1
ATOM 2388 O O . LEU A 1 304 ? -4.521 18.535 6.861 1.00 95.56 304 LEU A O 1
ATOM 2392 N N . GLY A 1 305 ? -3.320 16.641 7.036 1.00 94.94 305 GLY A N 1
ATOM 2393 C CA . GLY A 1 305 ? -4.189 15.976 8.011 1.00 94.94 305 GLY A CA 1
ATOM 2394 C C . GLY A 1 305 ? -5.592 15.674 7.482 1.00 94.94 305 GLY A C 1
ATOM 2395 O O . GLY A 1 305 ? -6.558 15.736 8.241 1.00 94.94 305 GLY A O 1
ATOM 2396 N N . VAL A 1 306 ? -5.723 15.419 6.177 1.00 95.50 306 VAL A N 1
ATOM 2397 C CA . VAL A 1 306 ? -7.012 15.071 5.559 1.00 95.50 306 VAL A CA 1
ATOM 2398 C C . VAL A 1 306 ? -7.332 13.586 5.760 1.00 95.50 306 VAL A C 1
ATOM 2400 O O . VAL A 1 306 ? -6.400 12.782 5.790 1.00 95.50 306 VAL A O 1
ATOM 2403 N N . PRO A 1 307 ? -8.621 13.195 5.821 1.00 95.88 307 PRO A N 1
ATOM 2404 C CA . PRO A 1 307 ? -9.011 11.789 5.808 1.00 95.88 307 PRO A CA 1
ATOM 2405 C C . PRO A 1 307 ? -8.418 11.045 4.618 1.00 95.88 307 PRO A C 1
ATOM 2407 O O . PRO A 1 307 ? -8.520 11.529 3.487 1.00 95.88 307 PRO A O 1
ATOM 2410 N N . ILE A 1 308 ? -7.837 9.871 4.863 1.00 96.50 308 ILE A N 1
ATOM 2411 C CA . ILE A 1 308 ? -7.319 8.975 3.820 1.00 96.50 308 ILE A CA 1
ATOM 2412 C C . ILE A 1 308 ? -8.208 7.741 3.665 1.00 96.50 308 ILE A C 1
ATOM 2414 O O . ILE A 1 308 ? -9.055 7.489 4.518 1.00 96.50 308 ILE A O 1
ATOM 2418 N N . GLY A 1 309 ? -8.063 6.976 2.578 1.00 95.38 309 GLY A N 1
ATOM 2419 C CA . GLY A 1 309 ? -8.894 5.785 2.355 1.00 95.38 309 GLY A CA 1
ATOM 2420 C C . GLY A 1 309 ? -8.836 4.781 3.508 1.00 95.38 309 GLY A C 1
ATOM 2421 O O . GLY A 1 309 ? -9.878 4.296 3.943 1.00 95.38 309 GLY A O 1
ATOM 2422 N N . ASP A 1 310 ? -7.649 4.568 4.084 1.00 95.44 310 ASP A N 1
ATOM 2423 C CA . ASP A 1 310 ? -7.440 3.693 5.246 1.00 95.44 310 ASP A CA 1
ATOM 2424 C C . ASP A 1 310 ? -8.208 4.135 6.509 1.00 95.44 310 ASP A C 1
ATOM 2426 O O . ASP A 1 310 ? -8.481 3.339 7.402 1.00 95.44 310 ASP A O 1
ATOM 2430 N N . SER A 1 311 ? -8.662 5.390 6.566 1.00 96.25 311 SER A N 1
ATOM 2431 C CA . SER A 1 311 ? -9.472 5.908 7.672 1.00 96.25 311 SER A CA 1
ATOM 2432 C C . SER A 1 311 ? -10.933 5.460 7.649 1.00 96.25 311 SER A C 1
ATOM 2434 O O . SER A 1 311 ? -11.701 5.833 8.539 1.00 96.25 311 SER A O 1
ATOM 2436 N N . ILE A 1 312 ? -11.347 4.655 6.665 1.00 97.06 312 ILE A N 1
ATOM 2437 C CA . ILE A 1 312 ? -12.730 4.183 6.541 1.00 97.06 312 ILE A CA 1
ATOM 2438 C C . ILE A 1 312 ? -13.176 3.308 7.721 1.00 97.06 312 ILE A C 1
ATOM 2440 O O . ILE A 1 312 ? -14.299 3.476 8.198 1.00 97.06 312 ILE A O 1
ATOM 2444 N N . GLY A 1 313 ? -12.315 2.425 8.237 1.00 96.44 313 GLY A N 1
ATOM 2445 C CA . GLY A 1 313 ? -12.626 1.591 9.402 1.00 96.44 313 GLY A CA 1
ATOM 2446 C C . GLY A 1 313 ? -12.930 2.437 10.644 1.00 96.44 313 GLY A C 1
ATOM 2447 O O . GLY A 1 313 ? -14.042 2.347 11.182 1.00 96.44 313 GLY A O 1
ATOM 2448 N N . PRO A 1 314 ? -12.011 3.326 11.070 1.00 96.62 314 PRO A N 1
ATOM 2449 C CA . PRO A 1 314 ? -12.260 4.265 12.161 1.00 96.62 314 PRO A CA 1
ATOM 2450 C C . PRO A 1 314 ? -13.469 5.179 11.931 1.00 96.62 314 PRO A C 1
ATOM 2452 O O . PRO A 1 314 ? -14.212 5.463 12.871 1.00 96.62 314 PRO A O 1
ATOM 2455 N N . LEU A 1 315 ? -13.716 5.608 10.689 1.00 96.69 315 LEU A N 1
ATOM 2456 C CA . LEU A 1 315 ? -14.873 6.438 10.352 1.00 96.69 315 LEU A CA 1
ATOM 2457 C C . LEU A 1 315 ? -16.197 5.686 10.560 1.00 96.69 315 LEU A C 1
ATOM 2459 O O . LEU A 1 315 ? -17.153 6.255 11.093 1.00 96.69 315 LEU A O 1
ATOM 2463 N N . VAL A 1 316 ? -16.263 4.404 10.193 1.00 97.00 316 VAL A N 1
ATOM 2464 C CA . VAL A 1 316 ? -17.430 3.550 10.466 1.00 97.00 316 VAL A CA 1
ATOM 2465 C C . VAL A 1 316 ? -17.618 3.347 11.971 1.00 97.00 316 VAL A C 1
ATOM 2467 O O . VAL A 1 316 ? -18.739 3.479 12.464 1.00 97.00 316 VAL A O 1
ATOM 2470 N N . ALA A 1 317 ? -16.535 3.093 12.711 1.00 95.81 317 ALA A N 1
ATOM 2471 C CA . ALA A 1 317 ? -16.566 2.983 14.170 1.00 95.81 317 ALA A CA 1
ATOM 2472 C C . ALA A 1 317 ? -17.132 4.255 14.831 1.00 95.81 317 ALA A C 1
ATOM 2474 O O . ALA A 1 317 ? -18.033 4.177 15.667 1.00 95.81 317 ALA A O 1
ATOM 2475 N N . LEU A 1 318 ? -16.688 5.436 14.396 1.00 94.94 318 LEU A N 1
ATOM 2476 C CA . LEU A 1 318 ? -17.193 6.712 14.904 1.00 94.94 318 LEU A CA 1
ATOM 2477 C C . LEU A 1 318 ? -18.698 6.897 14.638 1.00 94.94 318 LEU A C 1
ATOM 2479 O O . LEU A 1 318 ? -19.433 7.353 15.515 1.00 94.94 318 LEU A O 1
ATOM 2483 N N . ASN A 1 319 ? -19.179 6.493 13.458 1.00 95.25 319 ASN A N 1
ATOM 2484 C CA . ASN A 1 319 ? -20.605 6.555 13.118 1.00 95.25 319 ASN A CA 1
ATOM 2485 C C . ASN A 1 319 ? -21.461 5.603 13.973 1.00 95.25 319 ASN A C 1
ATOM 2487 O O . ASN A 1 319 ? -22.612 5.920 14.270 1.00 95.25 319 ASN A O 1
ATOM 2491 N N . LEU A 1 320 ? -20.913 4.461 14.403 1.00 94.38 320 LEU A N 1
ATOM 2492 C CA . LEU A 1 320 ? -21.604 3.528 15.302 1.00 94.38 320 LEU A CA 1
ATOM 2493 C C . LEU A 1 320 ? -21.734 4.067 16.732 1.00 94.38 320 LEU A C 1
ATOM 2495 O O . LEU A 1 320 ? -22.737 3.807 17.395 1.00 94.38 320 LEU A O 1
ATOM 2499 N N . LEU A 1 321 ? -20.746 4.829 17.204 1.00 91.94 321 LEU A N 1
ATOM 2500 C CA . LEU A 1 321 ? -20.732 5.400 18.554 1.00 91.94 321 LEU A CA 1
ATOM 2501 C C . LEU A 1 321 ? -21.762 6.515 18.761 1.00 91.94 321 LEU A C 1
ATOM 2503 O O . LEU A 1 321 ? -22.134 6.780 19.901 1.00 91.94 321 LEU A O 1
ATOM 2507 N N . ASN A 1 322 ? -22.224 7.165 17.688 1.00 86.06 322 ASN A N 1
ATOM 2508 C CA . ASN A 1 322 ? -23.263 8.202 17.715 1.00 86.06 322 ASN A CA 1
ATOM 2509 C C . ASN A 1 322 ? -23.044 9.286 18.801 1.00 86.06 322 ASN A C 1
ATOM 2511 O O . ASN A 1 322 ? -23.973 9.688 19.500 1.00 86.06 322 ASN A O 1
ATOM 2515 N N . GLY A 1 323 ? -21.793 9.734 18.968 1.00 83.69 323 GLY A N 1
ATOM 2516 C CA . GLY A 1 323 ? -21.411 10.771 19.937 1.00 83.69 323 GLY A CA 1
ATOM 2517 C C . GLY A 1 323 ? -21.056 10.277 21.346 1.00 83.69 323 GLY A C 1
ATOM 2518 O O . GLY A 1 323 ? -20.816 11.107 22.222 1.00 83.69 323 GLY A O 1
ATOM 2519 N N . ALA A 1 324 ? -21.001 8.961 21.584 1.00 89.69 324 ALA A N 1
ATOM 2520 C CA . ALA A 1 324 ? -20.506 8.405 22.842 1.00 89.69 324 ALA A CA 1
ATOM 2521 C C . ALA A 1 324 ? -19.034 8.784 23.099 1.00 89.69 324 ALA A C 1
ATOM 2523 O O . ALA A 1 324 ? -18.216 8.840 22.179 1.00 89.69 324 ALA A O 1
ATOM 2524 N N . SER A 1 325 ? -18.693 9.036 24.367 1.00 90.50 325 SER A N 1
ATOM 2525 C CA . SER A 1 325 ? -17.325 9.367 24.770 1.00 90.50 325 SER A CA 1
ATOM 2526 C C . SER A 1 325 ? -16.400 8.161 24.640 1.00 90.50 325 SER A C 1
ATOM 2528 O O . SER A 1 325 ? -16.763 7.049 25.028 1.00 90.50 325 SER A O 1
ATOM 2530 N N . MET A 1 326 ? -15.185 8.420 24.171 1.00 93.44 326 MET A N 1
ATOM 2531 C CA . MET A 1 326 ? -14.122 7.432 24.022 1.00 93.44 326 MET A CA 1
ATOM 2532 C C . MET A 1 326 ? -13.119 7.544 25.171 1.00 93.44 326 MET A C 1
ATOM 2534 O O . MET A 1 326 ? -12.875 8.637 25.683 1.00 93.44 326 MET A O 1
ATOM 2538 N N . GLN A 1 327 ? -12.523 6.421 25.561 1.00 94.12 327 GLN A N 1
ATOM 2539 C CA . GLN A 1 327 ? -11.445 6.362 26.545 1.00 94.12 327 GLN A CA 1
ATOM 2540 C C . GLN A 1 327 ? -10.307 5.462 26.052 1.00 94.12 327 GLN A C 1
ATOM 2542 O O . GLN A 1 327 ? -10.535 4.474 25.355 1.00 94.12 327 GLN A O 1
ATOM 2547 N N . GLU A 1 328 ? -9.076 5.810 26.415 1.00 94.88 328 GLU A N 1
ATOM 2548 C CA . GLU A 1 328 ? -7.872 5.086 26.000 1.00 94.88 328 GLU A CA 1
ATOM 2549 C C . GLU A 1 328 ? -7.738 3.758 26.769 1.00 94.88 328 GLU A C 1
ATOM 2551 O O . GLU A 1 328 ? -7.915 3.715 27.988 1.00 94.88 328 GLU A O 1
ATOM 2556 N N . ILE A 1 329 ? -7.445 2.667 26.056 1.00 95.00 329 ILE A N 1
ATOM 2557 C CA . ILE A 1 329 ? -7.315 1.301 26.613 1.00 95.00 329 ILE A CA 1
ATOM 2558 C C . ILE A 1 329 ? -5.928 0.693 26.374 1.00 95.00 329 ILE A C 1
ATOM 2560 O O . ILE A 1 329 ? -5.436 -0.144 27.143 1.00 95.00 329 ILE A O 1
ATOM 2564 N N . GLU A 1 330 ? -5.285 1.121 25.298 1.00 93.88 330 GLU A N 1
ATOM 2565 C CA . GLU A 1 330 ? -3.945 0.724 24.900 1.00 93.88 330 GLU A CA 1
ATOM 2566 C C . GLU A 1 330 ? -3.283 1.890 24.163 1.00 93.88 330 GLU A C 1
ATOM 2568 O O . GLU A 1 330 ? -3.972 2.823 23.756 1.00 93.88 330 GLU A O 1
ATOM 2573 N N . GLU A 1 331 ? -1.961 1.839 23.998 1.00 91.62 331 GLU A N 1
ATOM 2574 C CA . GLU A 1 331 ? -1.183 2.837 23.257 1.00 91.62 331 GLU A CA 1
ATOM 2575 C C . GLU A 1 331 ? -1.882 3.273 21.953 1.00 91.62 331 GLU A C 1
ATOM 2577 O O . GLU A 1 331 ? -2.082 2.475 21.031 1.00 91.62 331 GLU A O 1
ATOM 2582 N N . GLU A 1 332 ? -2.287 4.549 21.910 1.00 93.00 332 GLU A N 1
ATOM 2583 C CA . GLU A 1 332 ? -2.964 5.187 20.770 1.00 93.00 332 GLU A CA 1
ATOM 2584 C C . GLU A 1 332 ? -4.227 4.454 20.292 1.00 93.00 332 GLU A C 1
ATOM 2586 O O . GLU A 1 332 ? -4.589 4.521 19.118 1.00 93.00 332 GLU A O 1
ATOM 2591 N N . THR A 1 333 ? -4.914 3.763 21.204 1.00 96.50 333 THR A N 1
ATOM 2592 C CA . THR A 1 333 ? -6.145 3.017 20.924 1.00 96.50 333 THR A CA 1
ATOM 2593 C C . THR A 1 333 ? -7.212 3.328 21.955 1.00 96.50 333 THR A C 1
ATOM 2595 O O . THR A 1 333 ? -6.999 3.225 23.166 1.00 96.50 333 THR A O 1
ATOM 2598 N N . GLU A 1 334 ? -8.396 3.669 21.468 1.00 96.38 334 GLU A N 1
ATOM 2599 C CA . GLU A 1 334 ? -9.522 4.109 22.275 1.00 96.38 334 GLU A CA 1
ATOM 2600 C C . GLU A 1 334 ? -10.735 3.208 22.048 1.00 96.38 334 GLU A C 1
ATOM 2602 O O . GLU A 1 334 ? -10.911 2.613 20.980 1.00 96.38 334 GLU A O 1
ATOM 2607 N N . TYR A 1 335 ? -11.599 3.133 23.056 1.00 97.31 335 TYR A N 1
ATOM 2608 C CA . TYR A 1 335 ? -12.889 2.471 22.945 1.00 97.31 335 TYR A CA 1
ATOM 2609 C C . TYR A 1 335 ? -14.016 3.310 23.531 1.00 97.31 335 TYR A C 1
ATOM 2611 O O . TYR A 1 335 ? -13.805 4.141 24.415 1.00 97.31 335 TYR A O 1
ATOM 2619 N N . GLY A 1 336 ? -15.225 3.046 23.057 1.00 96.62 336 GLY A N 1
ATOM 2620 C CA . GLY A 1 336 ? -16.457 3.637 23.554 1.00 96.62 336 GLY A CA 1
ATOM 2621 C C . GLY A 1 336 ? -17.563 2.596 23.577 1.00 96.62 336 GLY A C 1
ATOM 2622 O O . GLY A 1 336 ? -17.453 1.529 22.972 1.00 96.62 336 GLY A O 1
ATOM 2623 N N . GLU A 1 337 ? -18.632 2.892 24.302 1.00 95.81 337 GLU A N 1
ATOM 2624 C CA . GLU A 1 337 ? -19.746 1.967 24.479 1.00 95.81 337 GLU A CA 1
ATOM 2625 C C . GLU A 1 337 ? -21.038 2.581 23.945 1.00 95.81 337 GLU A C 1
ATOM 2627 O O . GLU A 1 337 ? -21.338 3.750 24.183 1.00 95.81 337 GLU A O 1
ATOM 2632 N N . THR A 1 338 ? -21.821 1.772 23.239 1.00 95.25 338 THR A N 1
ATOM 2633 C CA . THR A 1 338 ? -23.167 2.112 22.774 1.00 95.25 338 THR A CA 1
ATOM 2634 C C . THR A 1 338 ? -24.101 0.916 22.962 1.00 95.25 338 THR A C 1
ATOM 2636 O O . THR A 1 338 ? -23.665 -0.190 23.298 1.00 95.25 338 THR A O 1
ATOM 2639 N N . GLN A 1 339 ? -25.404 1.127 22.786 1.00 93.75 339 GLN A N 1
ATOM 2640 C CA . GLN A 1 339 ? -26.401 0.060 22.848 1.00 93.75 339 GLN A CA 1
ATOM 2641 C C . GLN A 1 339 ? -27.111 -0.104 21.509 1.00 93.75 339 GLN A C 1
ATOM 2643 O O . GLN A 1 339 ? -27.479 0.877 20.866 1.00 93.75 339 GLN A O 1
ATOM 2648 N N . LEU A 1 340 ? -27.344 -1.358 21.123 1.00 93.75 340 LEU A N 1
ATOM 2649 C CA . LEU A 1 340 ? -28.109 -1.717 19.932 1.00 93.75 340 LEU A CA 1
ATOM 2650 C C . LEU A 1 340 ? -29.114 -2.816 20.287 1.00 93.75 340 LEU A C 1
ATOM 2652 O O . LEU A 1 340 ? -28.717 -3.935 20.600 1.00 93.75 340 LEU A O 1
ATOM 2656 N N . ASP A 1 341 ? -30.410 -2.498 20.272 1.00 91.44 341 ASP A N 1
ATOM 2657 C CA . ASP A 1 341 ? -31.509 -3.437 20.556 1.00 91.44 341 ASP A CA 1
ATOM 2658 C C . ASP A 1 341 ? -31.273 -4.308 21.807 1.00 91.44 341 ASP A C 1
ATOM 2660 O O . ASP A 1 341 ? -31.415 -5.532 21.786 1.00 91.44 341 ASP A O 1
ATOM 2664 N N . GLY A 1 342 ? -30.846 -3.668 22.903 1.00 91.12 342 GLY A N 1
ATOM 2665 C CA . GLY A 1 342 ? -30.568 -4.326 24.185 1.00 91.12 342 GLY A CA 1
ATOM 2666 C C . GLY A 1 342 ? -29.234 -5.081 24.263 1.00 91.12 342 GLY A C 1
ATOM 2667 O O . GLY A 1 342 ? -29.015 -5.807 25.230 1.00 91.12 342 GLY A O 1
ATOM 2668 N N . ARG A 1 343 ? -28.343 -4.936 23.275 1.00 95.62 343 ARG A N 1
ATOM 2669 C CA . ARG A 1 343 ? -26.973 -5.483 23.274 1.00 95.62 343 ARG A CA 1
ATOM 2670 C C . ARG A 1 343 ? -25.971 -4.388 23.602 1.00 95.62 343 ARG A C 1
ATOM 2672 O O . ARG A 1 343 ? -26.123 -3.253 23.143 1.00 95.62 343 ARG A O 1
ATOM 2679 N N . LYS A 1 344 ? -24.929 -4.731 24.356 1.00 96.38 344 LYS A N 1
ATOM 2680 C CA . LYS A 1 344 ? -23.818 -3.822 24.645 1.00 96.38 344 LYS A CA 1
ATOM 2681 C C . LYS A 1 344 ? -22.808 -3.901 23.502 1.00 96.38 344 LYS A C 1
ATOM 2683 O O . LYS A 1 344 ? -22.204 -4.948 23.293 1.00 96.38 344 LYS A O 1
ATOM 2688 N N . VAL A 1 345 ? -22.609 -2.803 22.780 1.00 97.31 345 VAL A N 1
ATOM 2689 C CA . VAL A 1 345 ? -21.647 -2.726 21.674 1.00 97.31 345 VAL A CA 1
ATOM 2690 C C . VAL A 1 345 ? -20.457 -1.883 22.116 1.00 97.31 345 VAL A C 1
ATOM 2692 O O . VAL A 1 345 ? -20.588 -0.689 22.379 1.00 97.31 345 VAL A O 1
ATOM 2695 N N . ILE A 1 346 ? -19.296 -2.520 22.212 1.00 97.75 346 ILE A N 1
ATOM 2696 C CA . ILE A 1 346 ? -18.014 -1.891 22.516 1.00 97.75 346 ILE A CA 1
ATOM 2697 C C . ILE A 1 346 ? -17.328 -1.601 21.185 1.00 97.75 346 ILE A C 1
ATOM 2699 O O . ILE A 1 346 ? -16.998 -2.522 20.441 1.00 97.75 346 ILE A O 1
ATOM 2703 N N . VAL A 1 347 ? -17.123 -0.330 20.870 1.00 97.94 347 VAL A N 1
ATOM 2704 C CA . VAL A 1 347 ? -16.500 0.090 19.615 1.00 97.94 347 VAL A CA 1
ATOM 2705 C C . VAL A 1 347 ? -15.055 0.494 19.872 1.00 97.94 347 VAL A C 1
ATOM 2707 O O . VAL A 1 347 ? -14.801 1.260 20.795 1.00 97.94 347 VAL A O 1
ATOM 2710 N N . VAL A 1 348 ? -14.120 -0.000 19.060 1.00 97.69 348 VAL A N 1
ATOM 2711 C CA . VAL A 1 348 ? -12.670 0.225 19.192 1.00 97.69 348 VAL A CA 1
ATOM 2712 C C . VAL A 1 348 ? -12.136 0.914 17.938 1.00 97.69 348 VAL A C 1
ATOM 2714 O O . VAL A 1 348 ? -12.502 0.524 16.830 1.00 97.69 348 VAL A O 1
ATOM 2717 N N . LYS A 1 349 ? -11.260 1.912 18.095 1.00 96.50 349 LYS A N 1
ATOM 2718 C CA . LYS A 1 349 ? -10.483 2.522 16.999 1.00 96.50 349 LYS A CA 1
ATOM 2719 C C . LYS A 1 349 ? -9.152 3.080 17.506 1.00 96.50 349 LYS A C 1
ATOM 2721 O O . LYS A 1 349 ? -8.964 3.244 18.710 1.00 96.50 349 LYS A O 1
ATOM 2726 N N . ALA A 1 350 ? -8.249 3.427 16.594 1.00 96.31 350 ALA A N 1
ATOM 2727 C CA . ALA A 1 350 ? -7.065 4.209 16.944 1.00 96.31 350 ALA A CA 1
ATOM 2728 C C . ALA A 1 350 ? -7.427 5.646 17.393 1.00 96.31 350 ALA A C 1
ATOM 2730 O O . ALA A 1 350 ? -8.546 6.140 17.192 1.00 96.31 350 ALA A O 1
ATOM 2731 N N . LYS A 1 351 ? -6.472 6.326 18.028 1.00 95.38 351 LYS A N 1
ATOM 2732 C CA . LYS A 1 351 ? -6.629 7.684 18.558 1.00 95.38 351 LYS A CA 1
ATOM 2733 C C . LYS A 1 351 ? -6.447 8.745 17.471 1.00 95.38 351 LYS A C 1
ATOM 2735 O O . LYS A 1 351 ? -5.345 8.940 16.958 1.00 95.38 351 LYS A O 1
ATOM 2740 N N . GLY A 1 352 ? -7.520 9.471 17.172 1.00 92.81 352 GLY A N 1
ATOM 2741 C CA . GLY A 1 352 ? -7.575 10.480 16.117 1.00 92.81 352 GLY A CA 1
ATOM 2742 C C . GLY A 1 352 ? -7.455 11.924 16.621 1.00 92.81 352 GLY A C 1
ATOM 2743 O O . GLY A 1 352 ? -7.388 12.161 17.830 1.00 92.81 352 GLY A O 1
ATOM 2744 N N . PRO A 1 353 ? -7.393 12.928 15.720 1.00 93.88 353 PRO A N 1
ATOM 2745 C CA . PRO A 1 353 ? -7.396 12.846 14.251 1.00 93.88 353 PRO A CA 1
ATOM 2746 C C . PRO A 1 353 ? -5.990 12.791 13.615 1.00 93.88 353 PRO A C 1
ATOM 2748 O O . PRO A 1 353 ? -5.791 13.225 12.477 1.00 93.88 353 PRO A O 1
ATOM 2751 N N . GLY A 1 354 ? -4.979 12.352 14.371 1.00 93.94 354 GLY A N 1
ATOM 2752 C CA . GLY A 1 354 ? -3.616 12.178 13.861 1.00 93.94 354 GLY A CA 1
ATOM 2753 C C . GLY A 1 354 ? -3.475 10.921 13.014 1.00 93.94 354 GLY A C 1
ATOM 2754 O O . GLY A 1 354 ? -4.272 10.000 13.134 1.00 93.94 354 GLY A O 1
ATOM 2755 N N . ALA A 1 355 ? -2.432 10.855 12.189 1.00 94.56 355 ALA A N 1
ATOM 2756 C CA . ALA A 1 355 ? -2.103 9.662 11.422 1.00 94.56 355 ALA A CA 1
ATOM 2757 C C . ALA A 1 355 ? -1.575 8.533 12.332 1.00 94.56 355 ALA A C 1
ATOM 2759 O O . ALA A 1 355 ? -0.379 8.258 12.357 1.00 94.56 355 ALA A O 1
ATOM 2760 N N . THR A 1 356 ? -2.459 7.913 13.116 1.00 93.88 356 THR A N 1
ATOM 2761 C CA . THR A 1 356 ? -2.140 6.830 14.056 1.00 93.88 356 THR A CA 1
ATOM 2762 C C . THR A 1 356 ? -2.888 5.554 13.682 1.00 93.88 356 THR A C 1
ATOM 2764 O O . THR A 1 356 ? -4.011 5.612 13.175 1.00 93.88 356 THR A O 1
ATOM 2767 N N . VAL A 1 357 ? -2.259 4.407 13.944 1.00 92.06 357 VAL A N 1
ATOM 2768 C CA . VAL A 1 357 ? -2.826 3.064 13.705 1.00 92.06 357 VAL A CA 1
ATOM 2769 C C . VAL A 1 357 ? -3.117 2.333 15.027 1.00 92.06 357 VAL A C 1
ATOM 2771 O O . VAL A 1 357 ? -3.974 1.454 15.077 1.00 92.06 357 VAL A O 1
ATOM 2774 N N . GLY A 1 358 ? -2.458 2.737 16.121 1.00 93.06 358 GLY A N 1
ATOM 2775 C CA . GLY A 1 358 ? -2.652 2.160 17.452 1.00 93.06 358 GLY A CA 1
ATOM 2776 C C . GLY A 1 358 ? -2.227 0.691 17.564 1.00 93.06 358 GLY A C 1
ATOM 2777 O O . GLY A 1 358 ? -1.444 0.179 16.765 1.00 93.06 358 GLY A O 1
ATOM 2778 N N . LYS A 1 359 ? -2.754 0.021 18.589 1.00 95.44 359 LYS A N 1
ATOM 2779 C CA . LYS A 1 359 ? -2.601 -1.409 18.895 1.00 95.44 359 LYS A CA 1
ATOM 2780 C C . LYS A 1 359 ? -3.982 -2.048 19.102 1.00 95.44 359 LYS A C 1
ATOM 2782 O O . LYS A 1 359 ? -4.346 -2.424 20.227 1.00 95.44 359 LYS A O 1
ATOM 2787 N N . PRO A 1 360 ? -4.801 -2.118 18.035 1.00 95.00 360 PRO A N 1
ATOM 2788 C CA . PRO A 1 360 ? -6.175 -2.600 18.122 1.00 95.00 360 PRO A CA 1
ATOM 2789 C C . PRO A 1 360 ? -6.262 -4.056 18.587 1.00 95.00 360 PRO A C 1
ATOM 2791 O O . PRO A 1 360 ? -7.197 -4.400 19.307 1.00 95.00 360 PRO A O 1
ATOM 2794 N N . GLY A 1 361 ? -5.293 -4.909 18.248 1.00 95.12 361 GLY A N 1
ATOM 2795 C CA . GLY A 1 361 ? -5.306 -6.310 18.651 1.00 95.12 361 GLY A CA 1
ATOM 2796 C C . GLY A 1 361 ? -5.120 -6.484 20.153 1.00 95.12 361 GLY A C 1
ATOM 2797 O O . GLY A 1 361 ? -5.903 -7.183 20.802 1.00 95.12 361 GLY A O 1
ATOM 2798 N N . LYS A 1 362 ? -4.152 -5.772 20.738 1.00 95.75 362 LYS A N 1
ATOM 2799 C CA . LYS A 1 362 ? -3.956 -5.756 22.199 1.00 95.75 362 LYS A CA 1
ATOM 2800 C C . LYS A 1 362 ? -5.126 -5.102 22.935 1.00 95.75 362 LYS A C 1
ATOM 2802 O O . LYS A 1 362 ? -5.527 -5.593 23.991 1.00 95.75 362 LYS A O 1
ATOM 2807 N N . ALA A 1 363 ? -5.720 -4.050 22.370 1.00 96.94 363 ALA A N 1
ATOM 2808 C CA . ALA A 1 363 ? -6.917 -3.421 22.927 1.00 96.94 363 ALA A CA 1
ATOM 2809 C C . ALA A 1 363 ? -8.119 -4.380 22.966 1.00 96.94 363 ALA A C 1
ATOM 2811 O O . ALA A 1 363 ? -8.768 -4.508 24.006 1.00 96.94 363 ALA A O 1
ATOM 2812 N N . ILE A 1 364 ? -8.390 -5.098 21.870 1.00 97.12 364 ILE A N 1
ATOM 2813 C CA . ILE A 1 364 ? -9.456 -6.109 21.809 1.00 97.12 364 ILE A CA 1
ATOM 2814 C C . ILE A 1 364 ? -9.193 -7.214 22.836 1.00 97.12 364 ILE A C 1
ATOM 2816 O O . ILE A 1 364 ? -10.102 -7.567 23.587 1.00 97.12 364 ILE A O 1
ATOM 2820 N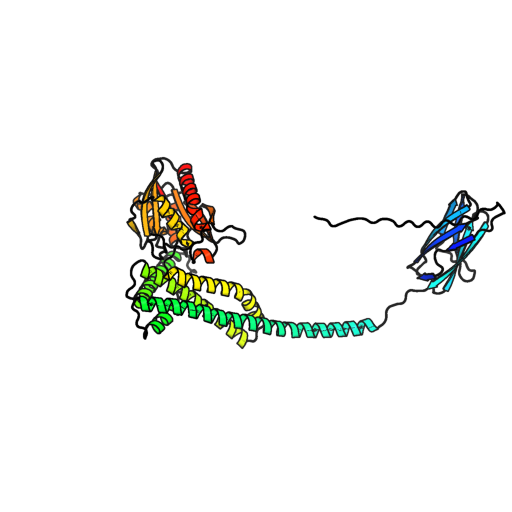 N . ALA A 1 365 ? -7.955 -7.712 22.930 1.00 96.50 365 ALA A N 1
ATOM 2821 C CA . ALA A 1 365 ? -7.594 -8.735 23.909 1.00 96.50 365 ALA A CA 1
ATOM 2822 C C . ALA A 1 365 ? -7.884 -8.285 25.351 1.00 96.50 365 ALA A C 1
ATOM 2824 O O . ALA A 1 365 ? -8.564 -8.999 26.091 1.00 96.50 365 ALA A O 1
ATOM 2825 N N . LYS A 1 366 ? -7.473 -7.063 25.723 1.00 96.81 366 LYS A N 1
ATOM 2826 C CA . LYS A 1 366 ? -7.789 -6.470 27.033 1.00 96.81 366 LYS A CA 1
ATOM 2827 C C . LYS A 1 366 ? -9.294 -6.359 27.271 1.00 96.81 366 LYS A C 1
ATOM 2829 O O . LYS A 1 366 ? -9.763 -6.715 28.348 1.00 96.81 366 LYS A O 1
ATOM 2834 N N . LEU A 1 367 ? -10.065 -5.898 26.285 1.00 96.69 367 LEU A N 1
ATOM 2835 C CA . LEU A 1 367 ? -11.517 -5.735 26.419 1.00 96.69 367 LEU A CA 1
ATOM 2836 C C . LEU A 1 367 ? -12.237 -7.074 26.604 1.00 96.69 367 LEU A C 1
ATOM 2838 O O . LEU A 1 367 ? -13.156 -7.164 27.420 1.00 96.69 367 LEU A O 1
ATOM 2842 N N . VAL A 1 368 ? -11.813 -8.127 25.904 1.00 96.88 368 VAL A N 1
ATOM 2843 C CA . VAL A 1 368 ? -12.357 -9.477 26.108 1.00 96.88 368 VAL A CA 1
ATOM 2844 C C . VAL A 1 368 ? -12.069 -9.963 27.532 1.00 96.88 368 VAL A C 1
ATOM 2846 O O . VAL A 1 368 ? -12.972 -10.464 28.205 1.00 96.88 368 VAL A O 1
ATOM 2849 N N . GLU A 1 369 ? -10.844 -9.771 28.028 1.00 94.88 369 GLU A N 1
ATOM 2850 C CA . GLU A 1 369 ? -10.456 -10.173 29.385 1.00 94.88 369 GLU A CA 1
ATOM 2851 C C . GLU A 1 369 ? -11.180 -9.366 30.474 1.00 94.88 369 GLU A C 1
ATOM 2853 O O . GLU A 1 369 ? -11.683 -9.951 31.435 1.00 94.88 369 GLU A O 1
ATOM 2858 N N . MET A 1 370 ? -11.335 -8.050 30.297 1.00 94.00 370 MET A N 1
ATOM 2859 C CA . MET A 1 370 ? -12.105 -7.181 31.201 1.00 94.00 370 MET A CA 1
ATOM 2860 C C . MET A 1 370 ? -13.573 -7.605 31.310 1.00 94.00 370 MET A C 1
ATOM 2862 O O . MET A 1 370 ? -14.170 -7.517 32.381 1.00 94.00 370 MET A O 1
ATOM 2866 N N . ASN A 1 371 ? -14.150 -8.121 30.223 1.00 93.69 371 ASN A N 1
ATOM 2867 C CA . ASN A 1 371 ? -15.509 -8.662 30.206 1.00 93.69 371 ASN A CA 1
ATOM 2868 C C . ASN A 1 371 ? -15.557 -10.155 30.587 1.00 93.69 371 ASN A C 1
ATOM 2870 O O . ASN A 1 371 ? -16.556 -10.830 30.338 1.00 93.69 371 ASN A O 1
ATOM 2874 N N . SER A 1 372 ? -14.498 -10.685 31.215 1.00 91.62 372 SER A N 1
ATOM 2875 C CA . SER A 1 372 ? -14.401 -12.080 31.673 1.00 91.62 372 SER A CA 1
ATOM 2876 C C . SER A 1 372 ? -14.660 -13.111 30.563 1.00 91.62 372 SER A C 1
ATOM 2878 O O . SER A 1 372 ? -15.237 -14.167 30.820 1.00 91.62 372 SER A O 1
ATOM 2880 N N . GLY A 1 373 ? -14.298 -12.787 29.317 1.00 88.00 373 GLY A N 1
ATOM 2881 C CA . GLY A 1 373 ? -14.528 -13.645 28.154 1.00 88.00 373 GLY A CA 1
ATOM 2882 C C . GLY A 1 373 ? -15.986 -13.735 27.688 1.00 88.00 373 GLY A C 1
ATOM 2883 O O . GLY A 1 373 ? -16.283 -14.545 26.820 1.00 88.00 373 GLY A O 1
ATOM 2884 N N . LYS A 1 374 ? -16.907 -12.922 28.228 1.00 93.75 374 LYS A N 1
ATOM 2885 C CA . LYS A 1 374 ? -18.346 -12.938 27.883 1.00 93.75 374 LYS A CA 1
ATOM 2886 C C . LYS A 1 374 ? -18.689 -12.128 26.626 1.00 93.75 374 LYS A C 1
ATOM 2888 O O . LYS A 1 374 ? -19.752 -11.518 26.550 1.00 93.75 374 LYS A O 1
ATOM 2893 N N . VAL A 1 375 ? -17.771 -12.073 25.667 1.00 96.75 375 VAL A N 1
ATOM 2894 C CA . VAL A 1 375 ? -17.993 -11.409 24.378 1.00 96.75 375 VAL A CA 1
ATOM 2895 C C . VAL A 1 375 ? -18.547 -12.444 23.407 1.00 96.75 375 VAL A C 1
ATOM 2897 O O . VAL A 1 375 ? -17.935 -13.487 23.209 1.00 96.75 375 VAL A O 1
ATOM 2900 N N . SER A 1 376 ? -19.702 -12.162 22.813 1.00 97.50 376 SER A N 1
ATOM 2901 C CA . SER A 1 376 ? -20.412 -13.108 21.943 1.00 97.50 376 SER A CA 1
ATOM 2902 C C . SER A 1 376 ? -20.004 -12.997 20.474 1.00 97.50 376 SER A C 1
ATOM 2904 O O . SER A 1 376 ? -20.254 -13.922 19.710 1.00 97.50 376 SER A O 1
ATOM 2906 N N . LEU A 1 377 ? -19.399 -11.876 20.067 1.00 97.81 377 LEU A N 1
ATOM 2907 C CA . LEU A 1 377 ? -18.996 -11.612 18.684 1.00 97.81 377 LEU A CA 1
ATOM 2908 C C . LEU A 1 377 ? -17.919 -10.519 18.627 1.00 97.81 377 LEU A C 1
ATOM 2910 O O . LEU A 1 377 ? -18.017 -9.511 19.334 1.00 97.81 377 LEU A O 1
ATOM 2914 N N . ILE A 1 378 ? -16.926 -10.696 17.754 1.00 98.25 378 ILE A N 1
ATOM 2915 C CA . ILE A 1 378 ? -15.968 -9.655 17.359 1.00 98.25 378 ILE A CA 1
ATOM 2916 C C . ILE A 1 378 ? -16.153 -9.376 15.865 1.00 98.25 378 ILE A C 1
ATOM 2918 O O . ILE A 1 378 ? -16.127 -10.302 15.060 1.00 98.25 378 ILE A O 1
ATOM 2922 N N . ILE A 1 379 ? -16.315 -8.105 15.493 1.00 98.38 379 ILE A N 1
ATOM 2923 C CA . ILE A 1 379 ? -16.386 -7.656 14.097 1.00 98.38 379 ILE A CA 1
ATOM 2924 C C . ILE A 1 379 ? -15.224 -6.699 13.828 1.00 98.38 379 ILE A C 1
ATOM 2926 O O . ILE A 1 379 ? -15.170 -5.622 14.418 1.00 98.38 379 ILE A O 1
ATOM 2930 N N . THR A 1 380 ? -14.318 -7.055 12.921 1.00 97.75 380 THR A N 1
ATOM 2931 C CA . THR A 1 380 ? -13.257 -6.160 12.430 1.00 97.75 380 THR A CA 1
ATOM 2932 C C . THR A 1 380 ? -13.670 -5.509 11.116 1.00 97.75 380 THR A C 1
ATOM 2934 O O . THR A 1 380 ? -14.165 -6.192 10.216 1.00 97.75 380 THR A O 1
ATOM 2937 N N . ILE A 1 381 ? -13.469 -4.199 11.005 1.00 97.75 381 ILE A N 1
ATOM 2938 C CA . ILE A 1 381 ? -13.796 -3.393 9.829 1.00 97.75 381 ILE A CA 1
ATOM 2939 C C . ILE A 1 381 ? -12.508 -2.745 9.348 1.00 97.75 381 ILE A C 1
ATOM 2941 O O . ILE A 1 381 ? -11.974 -1.888 10.046 1.00 97.75 381 ILE A O 1
ATOM 2945 N N . ASP A 1 382 ? -12.031 -3.147 8.177 1.00 96.00 382 ASP A N 1
ATOM 2946 C CA . ASP A 1 382 ? -10.743 -2.701 7.644 1.00 96.00 382 ASP A CA 1
ATOM 2947 C C . ASP A 1 382 ? -10.853 -2.321 6.168 1.00 96.00 382 ASP A C 1
ATOM 2949 O O . ASP A 1 382 ? -11.777 -2.716 5.445 1.00 96.00 382 ASP A O 1
ATOM 2953 N N . ALA A 1 383 ? -9.892 -1.544 5.705 1.00 94.94 383 ALA A N 1
ATOM 2954 C CA . ALA A 1 383 ? -9.753 -1.219 4.306 1.00 94.94 383 ALA A CA 1
ATOM 2955 C C . ALA A 1 383 ? -8.870 -2.279 3.622 1.00 94.94 383 ALA A C 1
ATOM 2957 O O . ALA A 1 383 ? -7.821 -2.659 4.127 1.00 94.94 383 ALA A O 1
ATOM 2958 N N . ALA A 1 384 ? -9.278 -2.786 2.458 1.00 94.69 384 ALA A N 1
ATOM 2959 C CA . ALA A 1 384 ? -8.553 -3.855 1.769 1.00 94.69 384 ALA A CA 1
ATOM 2960 C C . ALA A 1 384 ? -8.289 -3.518 0.304 1.00 94.69 384 ALA A C 1
ATOM 2962 O O . ALA A 1 384 ? -9.113 -2.891 -0.366 1.00 94.69 384 ALA A O 1
ATOM 2963 N N . LEU A 1 385 ? -7.161 -4.002 -0.221 1.00 93.62 385 LEU A N 1
ATOM 2964 C CA . LEU A 1 385 ? -6.818 -3.808 -1.625 1.00 93.62 385 LEU A CA 1
ATOM 2965 C C . LEU A 1 385 ? -7.869 -4.444 -2.548 1.00 93.62 385 LEU A C 1
ATOM 2967 O O . LEU A 1 385 ? -8.272 -5.604 -2.389 1.00 93.62 385 LEU A O 1
ATOM 2971 N N . LYS A 1 386 ? -8.318 -3.655 -3.523 1.00 95.12 386 LYS A N 1
ATOM 2972 C CA . LYS A 1 386 ? -9.208 -4.088 -4.596 1.00 95.12 386 LYS A CA 1
ATOM 2973 C C . LYS A 1 386 ? -8.424 -4.864 -5.650 1.00 95.12 386 LYS A C 1
ATOM 2975 O O . LYS A 1 386 ? -7.284 -4.531 -5.964 1.00 95.12 386 LYS A O 1
ATOM 2980 N N . LEU A 1 387 ? -9.077 -5.828 -6.282 1.00 93.12 387 LEU A N 1
ATOM 2981 C CA . LEU A 1 387 ? -8.632 -6.342 -7.575 1.00 93.12 387 LEU A CA 1
ATOM 2982 C C . LEU A 1 387 ? -9.014 -5.352 -8.685 1.00 93.12 387 LEU A C 1
ATOM 2984 O O . LEU A 1 387 ? -9.953 -4.570 -8.538 1.00 93.12 387 LEU A O 1
ATOM 2988 N N . GLU A 1 388 ? -8.329 -5.386 -9.830 1.00 88.56 388 GLU A N 1
ATOM 2989 C CA . GLU A 1 388 ? -8.600 -4.416 -10.908 1.00 88.56 388 GLU A CA 1
ATOM 2990 C C . GLU A 1 388 ? -10.020 -4.491 -11.488 1.00 88.56 388 GLU A C 1
ATOM 2992 O O . GLU A 1 388 ? -10.535 -3.495 -11.989 1.00 88.56 388 GLU A O 1
ATOM 2997 N N . GLY A 1 389 ? -10.690 -5.639 -11.359 1.00 93.62 389 GLY A N 1
ATOM 2998 C CA . GLY A 1 389 ? -12.100 -5.794 -11.731 1.00 93.62 389 GLY A CA 1
ATOM 2999 C C . GLY A 1 389 ? -13.108 -5.339 -10.666 1.00 93.62 389 GLY A C 1
ATOM 3000 O O . GLY A 1 389 ? -14.303 -5.289 -10.952 1.00 93.62 389 GLY A O 1
ATOM 3001 N N . GLU A 1 390 ? -12.668 -5.033 -9.443 1.00 95.25 390 GLU A N 1
ATOM 3002 C CA . GLU A 1 390 ? -13.539 -4.631 -8.335 1.00 95.25 390 GLU A CA 1
ATOM 3003 C C . GLU A 1 390 ? -13.760 -3.110 -8.314 1.00 95.25 390 GLU A C 1
ATOM 3005 O O . GLU A 1 390 ? -12.893 -2.314 -8.683 1.00 95.25 390 GLU A O 1
ATOM 3010 N N . LYS A 1 391 ? -14.942 -2.689 -7.848 1.00 95.19 391 LYS A N 1
ATOM 3011 C CA . LYS A 1 391 ? -15.263 -1.266 -7.680 1.00 95.19 391 LYS A CA 1
ATOM 3012 C C . LYS A 1 391 ? -14.678 -0.737 -6.371 1.00 95.19 391 LYS A C 1
ATOM 3014 O O . LYS A 1 391 ? -14.778 -1.397 -5.336 1.00 95.19 391 LYS A O 1
ATOM 3019 N N . VAL A 1 392 ? -14.139 0.479 -6.412 1.00 95.81 392 VAL A N 1
ATOM 3020 C CA . VAL A 1 392 ? -13.751 1.231 -5.208 1.00 95.81 392 VAL A CA 1
ATOM 3021 C C . VAL A 1 392 ? -14.986 1.449 -4.326 1.00 95.81 392 VAL A C 1
ATOM 3023 O O . VAL A 1 392 ? -16.071 1.710 -4.844 1.00 95.81 392 VAL A O 1
ATOM 3026 N N . GLY A 1 393 ? -14.832 1.296 -3.010 1.00 94.88 393 GLY A N 1
ATOM 3027 C CA . GLY A 1 393 ? -15.918 1.413 -2.032 1.00 94.88 393 GLY A CA 1
ATOM 3028 C C . GLY A 1 393 ? -16.867 0.210 -1.996 1.00 94.88 393 GLY A C 1
ATOM 3029 O O . GLY A 1 393 ? -17.851 0.225 -1.258 1.00 94.88 393 GLY A O 1
ATOM 3030 N N . SER A 1 394 ? -16.605 -0.848 -2.777 1.00 96.25 394 SER A N 1
ATOM 3031 C CA . SER A 1 394 ? -17.367 -2.093 -2.645 1.00 96.25 394 SER A CA 1
ATOM 3032 C C . SER A 1 394 ? -17.044 -2.785 -1.320 1.00 96.25 394 SER A C 1
ATOM 3034 O O . SER A 1 394 ? -15.919 -2.728 -0.830 1.00 96.25 394 SER A O 1
ATOM 3036 N N . VAL A 1 395 ? -18.055 -3.417 -0.726 1.00 96.81 395 VAL A N 1
ATOM 3037 C CA . VAL A 1 395 ? -17.965 -4.026 0.605 1.00 96.81 395 VAL A CA 1
ATOM 3038 C C . VAL A 1 395 ? -18.030 -5.539 0.462 1.00 96.81 395 VAL A C 1
ATOM 3040 O O . VAL A 1 395 ? -18.937 -6.049 -0.200 1.00 96.81 395 VAL A O 1
ATOM 3043 N N . ALA A 1 396 ? -17.104 -6.245 1.102 1.00 95.31 396 ALA A N 1
ATOM 3044 C CA . ALA A 1 396 ? -17.128 -7.699 1.217 1.00 95.31 396 ALA A CA 1
ATOM 3045 C C . ALA A 1 396 ? -17.120 -8.124 2.690 1.00 95.31 396 ALA A C 1
ATOM 3047 O O . ALA A 1 396 ? -16.622 -7.410 3.557 1.00 95.31 396 ALA A O 1
ATOM 3048 N N . GLU A 1 397 ? -17.700 -9.288 2.964 1.00 96.25 397 GLU A N 1
ATOM 3049 C CA . GLU A 1 397 ? -17.845 -9.853 4.306 1.00 96.25 397 GLU A CA 1
ATOM 3050 C C . GLU A 1 397 ? -17.115 -11.201 4.358 1.00 96.25 397 GLU A C 1
ATOM 3052 O O . GLU A 1 397 ? -17.097 -11.940 3.370 1.00 96.25 397 GLU A O 1
ATOM 3057 N N . GLY A 1 398 ? -16.511 -11.523 5.498 1.00 95.06 398 GLY A N 1
ATOM 3058 C CA . GLY A 1 398 ? -15.745 -12.749 5.696 1.00 95.06 398 GLY A CA 1
ATOM 3059 C C . GLY A 1 398 ? -15.604 -13.119 7.170 1.00 95.06 398 GLY A C 1
ATOM 3060 O O . GLY A 1 398 ? -16.270 -12.546 8.028 1.00 95.06 398 GLY A O 1
ATOM 3061 N N . VAL A 1 399 ? -14.726 -14.082 7.443 1.00 95.56 399 VAL A N 1
ATOM 3062 C CA . VAL A 1 399 ? -14.413 -14.598 8.784 1.00 95.56 399 VAL A CA 1
ATOM 3063 C C . VAL A 1 399 ? -12.910 -14.446 9.020 1.00 95.56 399 VAL A C 1
ATOM 3065 O O . VAL A 1 399 ? -12.121 -14.699 8.108 1.00 95.56 399 VAL A O 1
ATOM 3068 N N . GLY A 1 400 ? -12.519 -14.052 10.231 1.00 94.12 400 GLY A N 1
ATOM 3069 C CA . GLY A 1 400 ? -11.131 -13.802 10.630 1.00 94.12 400 GLY A CA 1
ATOM 3070 C C . GLY A 1 400 ? -10.851 -12.333 10.962 1.00 94.12 400 GLY A C 1
ATOM 3071 O O . GLY A 1 400 ? -11.711 -11.474 10.796 1.00 94.12 400 GLY A O 1
ATOM 3072 N N . ALA A 1 401 ? -9.643 -12.044 11.453 1.00 93.19 401 ALA A N 1
ATOM 3073 C CA . ALA A 1 401 ? -9.220 -10.679 11.758 1.00 93.19 401 ALA A CA 1
ATOM 3074 C C . ALA A 1 401 ? -8.776 -9.971 10.471 1.00 93.19 401 ALA A C 1
ATOM 3076 O O . ALA A 1 401 ? -7.722 -10.294 9.909 1.00 93.19 401 ALA A O 1
ATOM 3077 N N . ALA A 1 402 ? -9.573 -9.008 10.006 1.00 92.06 402 ALA A N 1
ATOM 3078 C CA . ALA A 1 402 ? -9.172 -8.097 8.941 1.00 92.06 402 ALA A CA 1
ATOM 3079 C C . ALA A 1 402 ? -8.349 -6.954 9.546 1.00 92.06 402 ALA A C 1
ATOM 3081 O O . ALA A 1 402 ? -8.897 -6.108 10.247 1.00 92.06 402 ALA A O 1
ATOM 3082 N N . ILE A 1 403 ? -7.032 -6.998 9.334 1.00 90.75 403 ILE A N 1
ATOM 3083 C CA . ILE A 1 403 ? -6.078 -5.980 9.777 1.00 90.75 403 ILE A CA 1
ATOM 3084 C C . ILE A 1 403 ? -4.843 -5.974 8.867 1.00 90.75 403 ILE A C 1
ATOM 3086 O O . ILE A 1 403 ? -4.233 -7.022 8.626 1.00 90.75 403 ILE A O 1
ATOM 3090 N N . GLY A 1 404 ? -4.444 -4.791 8.401 1.00 81.06 404 GLY A N 1
ATOM 3091 C CA . GLY A 1 404 ? -3.184 -4.541 7.693 1.00 81.06 404 GLY A CA 1
ATOM 3092 C C . GLY A 1 404 ? -1.948 -4.491 8.605 1.00 81.06 404 GLY A C 1
ATOM 3093 O O . GLY A 1 404 ? -1.236 -3.491 8.606 1.00 81.06 404 GLY A O 1
ATOM 3094 N N . ASP A 1 405 ? -1.688 -5.544 9.387 1.00 84.81 405 ASP A N 1
ATOM 3095 C CA . ASP A 1 405 ? -0.569 -5.611 10.345 1.00 84.81 405 ASP A CA 1
ATOM 3096 C C . ASP A 1 405 ? 0.513 -6.628 9.919 1.00 84.81 405 ASP A C 1
ATOM 3098 O O . ASP A 1 405 ? 0.186 -7.685 9.371 1.00 84.81 405 ASP A O 1
ATOM 3102 N N . PRO A 1 406 ? 1.805 -6.361 10.196 1.00 82.62 406 PRO A N 1
ATOM 3103 C CA . PRO A 1 406 ? 2.909 -7.308 10.000 1.00 82.62 406 PRO A CA 1
ATOM 3104 C C . PRO A 1 406 ? 2.807 -8.635 10.783 1.00 82.62 406 PRO A C 1
ATOM 3106 O O . PRO A 1 406 ? 3.651 -9.507 10.583 1.00 82.62 406 PRO A O 1
ATOM 3109 N N . GLY A 1 407 ? 1.817 -8.826 11.662 1.00 89.75 407 GLY A N 1
ATOM 3110 C CA . GLY A 1 407 ? 1.496 -10.112 12.287 1.00 89.75 407 GLY A CA 1
ATOM 3111 C C . GLY A 1 407 ? 1.100 -10.057 13.772 1.00 89.75 407 GLY A C 1
ATOM 3112 O O . GLY A 1 407 ? 0.149 -10.752 14.141 1.00 89.75 407 GLY A O 1
ATOM 3113 N N . PRO A 1 408 ? 1.800 -9.302 14.647 1.00 92.50 408 PRO A N 1
ATOM 3114 C CA . PRO A 1 408 ? 1.558 -9.342 16.089 1.00 92.50 408 PRO A CA 1
ATOM 3115 C C . PRO A 1 408 ? 0.143 -8.957 16.537 1.00 92.50 408 PRO A C 1
ATOM 3117 O O . PRO A 1 408 ? -0.420 -9.623 17.407 1.00 92.50 408 PRO A O 1
ATOM 3120 N N . GLU A 1 409 ? -0.447 -7.912 15.956 1.00 94.50 409 GLU A N 1
ATOM 3121 C CA . GLU A 1 409 ? -1.785 -7.448 16.331 1.00 94.50 409 GLU A CA 1
ATOM 3122 C C . GLU A 1 409 ? -2.857 -8.399 15.798 1.00 94.50 409 GLU A C 1
ATOM 3124 O O . GLU A 1 409 ? -3.804 -8.724 16.517 1.00 94.50 409 GLU A O 1
ATOM 3129 N N . LYS A 1 410 ? -2.674 -8.926 14.580 1.00 94.81 410 LYS A N 1
ATOM 3130 C CA . LYS A 1 410 ? -3.554 -9.969 14.033 1.00 94.81 410 LYS A CA 1
ATOM 3131 C C . LYS A 1 410 ? -3.563 -11.214 14.922 1.00 94.81 410 LYS A C 1
ATOM 3133 O O . LYS A 1 410 ? -4.630 -11.710 15.282 1.00 94.81 410 LYS A O 1
ATOM 3138 N N . TYR A 1 411 ? -2.375 -11.669 15.321 1.00 94.62 411 TYR A N 1
ATOM 3139 C CA . TYR A 1 411 ? -2.205 -12.803 16.223 1.00 94.62 411 TYR A CA 1
ATOM 3140 C C . TYR A 1 411 ? -2.895 -12.574 17.571 1.00 94.62 411 TYR A C 1
ATOM 3142 O O . TYR A 1 411 ? -3.572 -13.471 18.062 1.00 94.62 411 TYR A O 1
ATOM 3150 N N . ALA A 1 412 ? -2.790 -11.375 18.153 1.00 95.06 412 ALA A N 1
ATOM 3151 C CA . ALA A 1 412 ? -3.444 -11.062 19.425 1.00 95.06 412 ALA A CA 1
ATOM 3152 C C . ALA A 1 412 ? -4.978 -11.225 19.364 1.00 95.06 412 ALA A C 1
ATOM 3154 O O . ALA A 1 412 ? -5.576 -11.743 20.310 1.00 95.06 412 ALA A O 1
ATOM 3155 N N . ILE A 1 413 ? -5.609 -10.832 18.248 1.00 95.88 413 ILE A N 1
ATOM 3156 C CA . ILE A 1 413 ? -7.058 -10.993 18.028 1.00 95.88 413 ILE A CA 1
ATOM 3157 C C . ILE A 1 413 ? -7.419 -12.472 17.860 1.00 95.88 413 ILE A C 1
ATOM 3159 O O . ILE A 1 413 ? -8.357 -12.959 18.491 1.00 95.88 413 ILE A O 1
ATOM 3163 N N . GLU A 1 414 ? -6.684 -13.194 17.015 1.00 96.25 414 GLU A N 1
ATOM 3164 C CA . GLU A 1 414 ? -6.960 -14.605 16.726 1.00 96.25 414 GLU A CA 1
ATOM 3165 C C . GLU A 1 414 ? -6.755 -15.492 17.962 1.00 96.25 414 GLU A C 1
ATOM 3167 O O . GLU A 1 414 ? -7.578 -16.368 18.237 1.00 96.25 414 GLU A O 1
ATOM 3172 N N . GLU A 1 415 ? -5.716 -15.223 18.754 1.00 95.75 415 GLU A N 1
ATOM 3173 C CA . GLU A 1 415 ? -5.412 -15.940 19.993 1.00 95.75 415 GLU A CA 1
ATOM 3174 C C . GLU A 1 415 ? -6.528 -15.749 21.029 1.00 95.75 415 GLU A C 1
ATOM 3176 O O . GLU A 1 415 ? -7.039 -16.726 21.586 1.00 95.75 415 GLU A O 1
ATOM 3181 N N . VAL A 1 416 ? -6.968 -14.504 21.268 1.00 96.81 416 VAL A N 1
ATOM 3182 C CA . VAL A 1 416 ? -8.026 -14.236 22.255 1.00 96.81 416 VAL A CA 1
ATOM 3183 C C . VAL A 1 416 ? -9.384 -14.771 21.792 1.00 96.81 416 VAL A C 1
ATOM 3185 O O . VAL A 1 416 ? -10.108 -15.374 22.589 1.00 96.81 416 VAL A O 1
ATOM 3188 N N . ALA A 1 417 ? -9.711 -14.630 20.504 1.00 96.81 417 ALA A N 1
ATOM 3189 C CA . ALA A 1 417 ? -10.940 -15.171 19.936 1.00 96.81 417 ALA A CA 1
ATOM 3190 C C . ALA A 1 417 ? -10.966 -16.703 20.040 1.00 96.81 417 ALA A C 1
ATOM 3192 O O . ALA A 1 417 ? -11.967 -17.277 20.468 1.00 96.81 417 ALA A O 1
ATOM 3193 N N . THR A 1 418 ? -9.845 -17.372 19.753 1.00 96.81 418 THR A N 1
ATOM 3194 C CA . THR A 1 418 ? -9.724 -18.834 19.856 1.00 96.81 418 THR A CA 1
ATOM 3195 C C . THR A 1 418 ? -9.824 -19.309 21.304 1.00 96.81 418 THR A C 1
ATOM 3197 O O . THR A 1 418 ? -10.581 -20.239 21.597 1.00 96.81 418 THR A O 1
ATOM 3200 N N . LYS A 1 419 ? -9.119 -18.646 22.231 1.00 96.75 419 LYS A N 1
ATOM 3201 C CA . LYS A 1 419 ? -9.111 -18.977 23.666 1.00 96.75 419 LYS A CA 1
ATOM 3202 C C . LYS A 1 419 ? -10.515 -18.976 24.274 1.00 96.75 419 LYS A C 1
ATOM 3204 O O . LYS A 1 419 ? -10.843 -19.878 25.045 1.00 96.75 419 LYS A O 1
ATOM 3209 N N . TYR A 1 420 ? -11.343 -17.994 23.917 1.00 96.81 420 TYR A N 1
ATOM 3210 C CA . TYR A 1 420 ? -12.708 -17.846 24.437 1.00 96.81 420 TYR A CA 1
ATOM 3211 C C . TYR A 1 420 ? -13.800 -18.356 23.481 1.00 96.81 420 TYR A C 1
ATOM 3213 O O . TYR A 1 420 ? -14.979 -18.270 23.812 1.00 96.81 420 TYR A O 1
ATOM 3221 N N . LYS A 1 421 ? -13.425 -18.940 22.332 1.00 96.56 421 LYS A N 1
ATOM 3222 C CA . LYS A 1 421 ? -14.335 -19.448 21.285 1.00 96.56 421 LYS A CA 1
ATOM 3223 C C . LYS A 1 421 ? -15.316 -18.390 20.764 1.00 96.56 421 LYS A C 1
ATOM 3225 O O . LYS A 1 421 ? -16.491 -18.678 20.547 1.00 96.56 421 LYS A O 1
ATOM 3230 N N . ILE A 1 422 ? -14.821 -17.171 20.575 1.00 97.44 422 ILE A N 1
ATOM 3231 C CA . ILE A 1 422 ? -15.605 -16.029 20.108 1.00 97.44 422 ILE A CA 1
ATOM 3232 C C . ILE A 1 422 ? -15.619 -16.036 18.571 1.00 97.44 422 ILE A C 1
ATOM 3234 O O . ILE A 1 422 ? -14.545 -16.089 17.965 1.00 97.44 422 ILE A O 1
ATOM 3238 N N . PRO A 1 423 ? -16.795 -15.971 17.921 1.00 97.12 423 PRO A N 1
ATOM 3239 C CA . PRO A 1 423 ? -16.895 -15.747 16.483 1.00 97.12 423 PRO A CA 1
ATOM 3240 C C . PRO A 1 423 ? -16.194 -14.450 16.064 1.00 97.12 423 PRO A C 1
ATOM 3242 O O . PRO A 1 423 ? -16.333 -13.414 16.720 1.00 97.12 423 PRO A O 1
ATOM 3245 N N . LEU A 1 424 ? -15.449 -14.518 14.962 1.00 96.94 424 LEU A N 1
ATOM 3246 C CA . LEU A 1 424 ? -14.638 -13.420 14.451 1.00 96.94 424 LEU A CA 1
ATOM 3247 C C . LEU A 1 424 ? -15.030 -13.118 13.005 1.00 96.94 424 LEU A C 1
ATOM 3249 O O . LEU A 1 424 ? -14.665 -13.853 12.088 1.00 96.94 424 LEU A O 1
ATOM 3253 N N . ASP A 1 425 ? -15.757 -12.025 12.820 1.00 97.75 425 ASP A N 1
ATOM 3254 C CA . ASP A 1 425 ? -16.273 -11.579 11.532 1.00 97.75 425 ASP A CA 1
ATOM 3255 C C . ASP A 1 425 ? -15.443 -10.418 10.978 1.00 97.75 425 ASP A C 1
ATOM 3257 O O . ASP A 1 425 ? -15.020 -9.516 11.701 1.00 97.75 425 ASP A O 1
ATOM 3261 N N . ALA A 1 426 ? -15.273 -10.405 9.661 1.00 97.50 426 ALA A N 1
ATOM 3262 C CA . ALA A 1 426 ? -14.589 -9.346 8.937 1.00 97.50 426 ALA A CA 1
ATOM 3263 C C . ALA A 1 426 ? -15.535 -8.634 7.973 1.00 97.50 426 ALA A C 1
ATOM 3265 O O . ALA A 1 426 ? -16.310 -9.267 7.250 1.00 97.50 426 ALA A O 1
ATOM 3266 N N . ILE A 1 427 ? -15.412 -7.312 7.906 1.00 97.94 427 ILE A N 1
ATOM 3267 C CA . ILE A 1 427 ? -15.965 -6.492 6.834 1.00 97.94 427 ILE A CA 1
ATOM 3268 C C . ILE A 1 427 ? -14.814 -5.706 6.223 1.00 97.94 427 ILE A C 1
ATOM 3270 O O . ILE A 1 427 ? -14.126 -4.966 6.920 1.00 97.94 427 ILE A O 1
ATOM 3274 N N . ILE A 1 428 ? -14.617 -5.860 4.918 1.00 96.88 428 ILE A N 1
ATOM 3275 C CA . ILE A 1 428 ? -13.572 -5.149 4.190 1.00 96.88 428 ILE A CA 1
ATOM 3276 C C . ILE A 1 428 ? -14.165 -4.185 3.169 1.00 96.88 428 ILE A C 1
ATOM 3278 O O . ILE A 1 428 ? -15.105 -4.529 2.445 1.00 96.88 428 ILE A O 1
ATOM 3282 N N . ILE A 1 429 ? -13.592 -2.985 3.093 1.00 97.38 429 ILE A N 1
ATOM 3283 C CA . ILE A 1 429 ? -13.943 -1.968 2.100 1.00 97.38 429 ILE A CA 1
ATOM 3284 C C . ILE A 1 429 ? -12.838 -1.916 1.047 1.00 97.38 429 ILE A C 1
ATOM 3286 O O . ILE A 1 429 ? -11.674 -1.676 1.358 1.00 97.38 429 ILE A O 1
ATOM 3290 N N . LYS A 1 430 ? -13.199 -2.170 -0.212 1.00 96.19 430 LYS A N 1
ATOM 3291 C CA . LYS A 1 430 ? -12.255 -2.310 -1.323 1.00 96.19 430 LYS A CA 1
ATOM 3292 C C . LYS A 1 430 ? -11.739 -0.958 -1.810 1.00 96.19 430 LYS A C 1
ATOM 3294 O O . LYS A 1 430 ? -12.524 -0.111 -2.238 1.00 96.19 430 LYS A O 1
ATOM 3299 N N . GLN A 1 431 ? -10.422 -0.792 -1.838 1.00 95.94 431 GLN A N 1
ATOM 3300 C CA . GLN A 1 431 ? -9.744 0.427 -2.285 1.00 95.94 431 GLN A CA 1
ATOM 3301 C C . GLN A 1 431 ? -8.463 0.113 -3.068 1.00 95.94 431 GLN A C 1
ATOM 3303 O O . GLN A 1 431 ? -7.913 -0.977 -2.939 1.00 95.94 431 GLN A O 1
ATOM 3308 N N . SER A 1 432 ? -7.990 1.019 -3.926 1.00 94.81 432 SER A N 1
ATOM 3309 C CA . SER A 1 432 ? -6.660 0.849 -4.538 1.00 94.81 432 SER A CA 1
ATOM 3310 C C . SER A 1 432 ? -5.544 1.192 -3.541 1.00 94.81 432 SER A C 1
ATOM 3312 O O . SER A 1 432 ? -5.800 1.827 -2.519 1.00 94.81 432 SER A O 1
ATOM 3314 N N . GLU A 1 433 ? -4.304 0.803 -3.844 1.00 90.81 433 GLU A N 1
ATOM 3315 C CA . GLU A 1 433 ? -3.133 1.204 -3.046 1.00 90.81 433 GLU A CA 1
ATOM 3316 C C . GLU A 1 433 ? -3.004 2.731 -2.976 1.00 90.81 433 GLU A C 1
ATOM 3318 O O . GLU A 1 433 ? -2.721 3.289 -1.921 1.00 90.81 433 GLU A O 1
ATOM 3323 N N . GLU A 1 434 ? -3.310 3.422 -4.079 1.00 93.88 434 GLU A N 1
ATOM 3324 C CA . GLU A 1 434 ? -3.383 4.880 -4.100 1.00 93.88 434 GLU A CA 1
ATOM 3325 C C . GLU A 1 434 ? -4.428 5.406 -3.119 1.00 93.88 434 GLU A C 1
ATOM 3327 O O . GLU A 1 434 ? -4.140 6.307 -2.333 1.00 93.88 434 GLU A O 1
ATOM 3332 N N . ASP A 1 435 ? -5.638 4.856 -3.176 1.00 94.00 435 ASP A N 1
ATOM 3333 C CA . ASP A 1 435 ? -6.763 5.332 -2.375 1.00 94.00 435 ASP A CA 1
ATOM 3334 C C . ASP A 1 435 ? -6.513 5.132 -0.877 1.00 94.00 435 ASP A C 1
ATOM 3336 O O . ASP A 1 435 ? -6.906 5.980 -0.082 1.00 94.00 435 ASP A O 1
ATOM 3340 N N . ALA A 1 436 ? -5.814 4.054 -0.505 1.00 93.19 436 ALA A N 1
ATOM 3341 C CA . ALA A 1 436 ? -5.509 3.720 0.881 1.00 93.19 436 ALA A CA 1
ATOM 3342 C C . ALA A 1 436 ? -4.703 4.813 1.592 1.00 93.19 436 ALA A C 1
ATOM 3344 O O . ALA A 1 436 ? -5.057 5.218 2.696 1.00 93.19 436 ALA A O 1
ATOM 3345 N N . ILE A 1 437 ? -3.652 5.323 0.944 1.00 93.12 437 ILE A N 1
ATOM 3346 C CA . ILE A 1 437 ? -2.686 6.247 1.564 1.00 93.12 437 ILE A CA 1
ATOM 3347 C C . ILE A 1 437 ? -2.798 7.690 1.056 1.00 93.12 437 ILE A C 1
ATOM 3349 O O . ILE A 1 437 ? -1.947 8.532 1.346 1.00 93.12 437 ILE A O 1
ATOM 3353 N N . THR A 1 438 ? -3.839 8.004 0.283 1.00 96.19 438 THR A N 1
ATOM 3354 C CA . THR A 1 438 ? -4.135 9.367 -0.176 1.00 96.19 438 THR A CA 1
ATOM 3355 C C . THR A 1 438 ? -5.538 9.805 0.236 1.00 96.19 438 THR A C 1
ATOM 3357 O O . THR A 1 438 ? -6.281 9.035 0.834 1.00 96.19 438 THR A O 1
ATOM 3360 N N . ALA A 1 439 ? -5.875 11.075 -0.023 1.00 96.25 439 ALA A N 1
ATOM 3361 C CA . ALA A 1 439 ? -7.142 11.671 0.379 1.00 96.25 439 ALA A CA 1
ATOM 3362 C C . ALA A 1 439 ? -8.339 10.790 -0.017 1.00 96.25 439 ALA A C 1
ATOM 3364 O O . ALA A 1 439 ? -8.463 10.376 -1.173 1.00 96.25 439 ALA A O 1
ATOM 3365 N N . MET A 1 440 ? -9.217 10.534 0.953 1.00 96.38 440 MET A N 1
ATOM 3366 C CA . MET A 1 440 ? -10.340 9.615 0.825 1.00 96.38 440 MET A CA 1
ATOM 3367 C C . MET A 1 440 ? -11.242 10.023 -0.342 1.00 96.38 440 MET A C 1
ATOM 3369 O O . MET A 1 440 ? -11.756 11.144 -0.407 1.00 96.38 440 MET A O 1
ATOM 3373 N N . LYS A 1 441 ? -11.462 9.085 -1.264 1.00 95.75 441 LYS A N 1
ATOM 3374 C CA . LYS A 1 441 ? -12.406 9.261 -2.366 1.00 95.75 441 LYS A CA 1
ATOM 3375 C C . LYS A 1 441 ? -13.846 9.279 -1.868 1.00 95.75 441 LYS A C 1
ATOM 3377 O O . LYS A 1 441 ? -14.201 8.593 -0.909 1.00 95.75 441 LYS A O 1
ATOM 3382 N N . LYS A 1 442 ? -14.699 10.013 -2.583 1.00 95.69 442 LYS A N 1
ATOM 3383 C CA . LYS A 1 442 ? -16.125 10.127 -2.261 1.00 95.69 442 LYS A CA 1
ATOM 3384 C C . LYS A 1 442 ? -16.806 8.758 -2.235 1.00 95.69 442 LYS A C 1
ATOM 3386 O O . LYS A 1 442 ? -17.590 8.488 -1.341 1.00 95.69 442 LYS A O 1
ATOM 3391 N N . GLU A 1 443 ? -16.456 7.878 -3.164 1.00 95.31 443 GLU A N 1
ATOM 3392 C CA . GLU A 1 443 ? -16.997 6.523 -3.264 1.00 95.31 443 GLU A CA 1
ATOM 3393 C C . GLU A 1 443 ? -16.715 5.679 -2.010 1.00 95.31 443 GLU A C 1
ATOM 3395 O O . GLU A 1 443 ? -17.531 4.837 -1.642 1.00 95.31 443 GLU A O 1
ATOM 3400 N N . ILE A 1 444 ? -15.580 5.914 -1.337 1.00 96.06 444 ILE A N 1
ATOM 3401 C CA . ILE A 1 444 ? -15.228 5.251 -0.074 1.00 96.06 444 ILE A CA 1
ATOM 3402 C C . ILE A 1 444 ? -16.061 5.844 1.066 1.00 96.06 444 ILE A C 1
ATOM 3404 O O . ILE A 1 444 ? -16.678 5.095 1.821 1.00 96.06 444 ILE A O 1
ATOM 3408 N N . ALA A 1 445 ? -16.158 7.172 1.155 1.00 95.75 445 ALA A N 1
ATOM 3409 C CA . ALA A 1 445 ? -16.965 7.843 2.176 1.00 95.75 445 ALA A CA 1
ATOM 3410 C C . ALA A 1 445 ? -18.467 7.498 2.069 1.00 95.75 445 ALA A C 1
ATOM 3412 O O . ALA A 1 445 ? -19.113 7.197 3.073 1.00 95.75 445 ALA A O 1
ATOM 3413 N N . ASP A 1 446 ? -19.009 7.452 0.849 1.00 95.88 446 ASP A N 1
ATOM 3414 C CA . ASP A 1 446 ? -20.411 7.113 0.566 1.00 95.88 446 ASP A CA 1
ATOM 3415 C C . ASP A 1 446 ? -20.747 5.649 0.931 1.00 95.88 446 ASP A C 1
ATOM 3417 O O . ASP A 1 446 ? -21.921 5.286 1.047 1.00 95.88 446 ASP A O 1
ATOM 3421 N N . SER A 1 447 ? -19.737 4.797 1.157 1.00 96.44 447 SER A N 1
ATOM 3422 C CA . SER A 1 447 ? -19.935 3.411 1.595 1.00 96.44 447 SER A CA 1
ATOM 3423 C C . SER A 1 447 ? -20.272 3.282 3.089 1.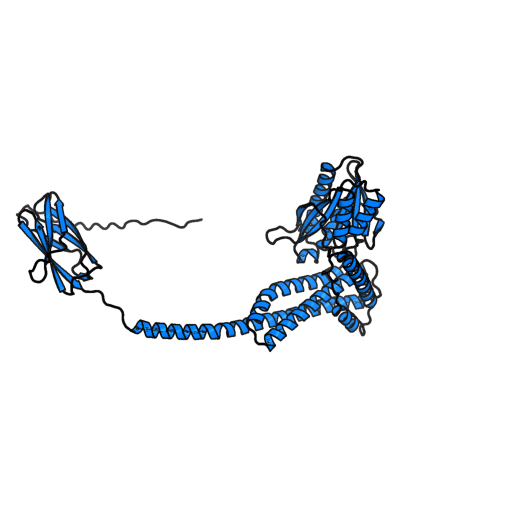00 96.44 447 SER A C 1
ATOM 3425 O O . SER A 1 447 ? -20.897 2.290 3.476 1.00 96.44 447 SER A O 1
ATOM 3427 N N . VAL A 1 448 ? -19.948 4.286 3.922 1.00 96.88 448 VAL A N 1
ATOM 3428 C CA . VAL A 1 448 ? -20.087 4.234 5.394 1.00 96.88 448 VAL A CA 1
ATOM 3429 C C . VAL A 1 448 ? -21.483 3.796 5.855 1.00 96.88 448 VAL A C 1
ATOM 3431 O O . VAL A 1 448 ? -21.558 2.831 6.621 1.00 96.88 448 VAL A O 1
ATOM 3434 N N . PRO A 1 449 ? -22.603 4.394 5.389 1.00 96.06 449 PRO A N 1
ATOM 3435 C CA . PRO A 1 449 ? -23.933 3.977 5.838 1.00 96.06 449 PRO A CA 1
ATOM 3436 C C . PRO A 1 449 ? -24.225 2.513 5.491 1.00 96.06 449 PRO A C 1
ATOM 3438 O O . PRO A 1 449 ? -24.810 1.773 6.277 1.00 96.06 449 PRO A O 1
ATOM 3441 N N . SER A 1 450 ? -23.759 2.069 4.322 1.00 96.12 450 SER A N 1
ATOM 3442 C CA . SER A 1 450 ? -23.928 0.695 3.855 1.00 96.12 450 SER A CA 1
ATOM 3443 C C . SER A 1 450 ? -23.134 -0.308 4.700 1.00 96.12 450 SER A C 1
ATOM 3445 O O . SER A 1 450 ? -23.572 -1.446 4.872 1.00 96.12 450 SER A O 1
ATOM 3447 N N . VAL A 1 451 ? -21.970 0.086 5.225 1.00 97.19 451 VAL A N 1
ATOM 3448 C CA . VAL A 1 451 ? -21.170 -0.739 6.144 1.00 97.19 451 VAL A CA 1
ATOM 3449 C C . VAL A 1 451 ? -21.825 -0.788 7.525 1.00 97.19 451 VAL A C 1
ATOM 3451 O O . VAL A 1 451 ? -21.997 -1.875 8.069 1.00 97.19 451 VAL A O 1
ATOM 3454 N N . VAL A 1 452 ? -22.266 0.356 8.058 1.00 96.94 452 VAL A N 1
ATOM 3455 C CA . VAL A 1 452 ? -22.966 0.442 9.353 1.00 96.94 452 VAL A CA 1
ATOM 3456 C C . VAL A 1 452 ? -24.191 -0.477 9.389 1.00 96.94 452 VAL A C 1
ATOM 3458 O O . VAL A 1 452 ? -24.371 -1.225 10.349 1.00 96.94 452 VAL A O 1
ATOM 3461 N N . G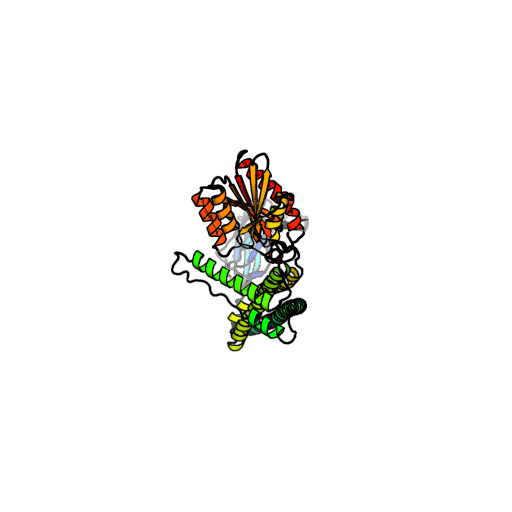LU A 1 453 ? -25.005 -0.491 8.332 1.00 96.12 453 GLU A N 1
ATOM 3462 C CA . GLU A 1 453 ? -26.176 -1.373 8.261 1.00 96.12 453 GLU A CA 1
ATOM 3463 C C . GLU A 1 453 ? -25.802 -2.864 8.212 1.00 96.12 453 GLU A C 1
ATOM 3465 O O . GLU A 1 453 ? -26.474 -3.693 8.827 1.00 96.12 453 GLU A O 1
ATOM 3470 N N . ARG A 1 454 ? -24.692 -3.230 7.555 1.00 97.00 454 ARG A N 1
ATOM 3471 C CA . ARG A 1 454 ? -24.181 -4.614 7.572 1.00 97.00 454 ARG A CA 1
ATOM 3472 C C . ARG A 1 454 ? -23.699 -5.031 8.957 1.00 97.00 454 ARG A C 1
ATOM 3474 O O . ARG A 1 454 ? -23.991 -6.149 9.376 1.00 97.00 454 ARG A O 1
ATOM 3481 N N . VAL A 1 455 ? -23.006 -4.140 9.670 1.00 97.25 455 VAL A N 1
ATOM 3482 C CA . VAL A 1 455 ? -22.578 -4.373 11.058 1.00 97.25 455 VAL A CA 1
ATOM 3483 C C . VAL A 1 455 ? -23.798 -4.635 11.935 1.00 97.25 455 VAL A C 1
ATOM 3485 O O . VAL A 1 455 ? -23.859 -5.669 12.594 1.00 97.25 455 VAL A O 1
ATOM 3488 N N . LYS A 1 456 ? -24.804 -3.751 11.895 1.00 96.31 456 LYS A N 1
ATOM 3489 C CA . LYS A 1 456 ? -26.045 -3.927 12.665 1.00 96.31 456 LYS A CA 1
ATOM 3490 C C . LYS A 1 456 ? -26.726 -5.255 12.342 1.00 96.31 456 LYS A C 1
ATOM 3492 O O . LYS A 1 456 ? -27.082 -5.987 13.260 1.00 96.31 456 LYS A O 1
ATOM 3497 N N . ARG A 1 457 ? -26.852 -5.600 11.056 1.00 96.62 457 ARG A N 1
ATOM 3498 C CA . ARG A 1 457 ? -27.439 -6.874 10.620 1.00 96.62 457 ARG A CA 1
ATOM 3499 C C . ARG A 1 457 ? -26.697 -8.077 11.211 1.00 96.62 457 ARG A C 1
ATOM 3501 O O . ARG A 1 457 ? -27.341 -8.928 11.813 1.00 96.62 457 ARG A O 1
ATOM 3508 N N . LYS A 1 458 ? -25.362 -8.117 11.120 1.00 95.81 458 LYS A N 1
ATOM 3509 C CA . LYS A 1 458 ? -24.546 -9.201 11.700 1.00 95.81 458 LYS A CA 1
ATOM 3510 C C . LYS A 1 458 ? -24.733 -9.328 13.209 1.00 95.81 458 LYS A C 1
ATOM 3512 O O . LYS A 1 458 ? -24.899 -10.437 13.709 1.00 95.81 458 LYS A O 1
ATOM 3517 N N . ILE A 1 459 ? -24.756 -8.201 13.923 1.00 96.50 459 ILE A N 1
ATOM 3518 C CA . ILE A 1 459 ? -25.009 -8.185 15.368 1.00 96.50 459 ILE A CA 1
ATOM 3519 C C . ILE A 1 459 ? -26.371 -8.817 15.671 1.00 96.50 459 ILE A C 1
ATOM 3521 O O . ILE A 1 459 ? -26.462 -9.687 16.534 1.00 96.50 459 ILE A O 1
ATOM 3525 N N . LEU A 1 460 ? -27.422 -8.428 14.950 1.00 95.50 460 LEU A N 1
ATOM 3526 C CA . LEU A 1 460 ? -28.775 -8.940 15.173 1.00 95.50 460 LEU A CA 1
ATOM 3527 C C . LEU A 1 460 ? -28.929 -10.426 14.824 1.00 95.50 460 LEU A C 1
ATOM 3529 O O . LEU A 1 460 ? -29.649 -11.133 15.525 1.00 95.50 460 LEU A O 1
ATOM 3533 N N . GLU A 1 461 ? -28.263 -10.898 13.770 1.00 95.38 461 GLU A N 1
ATOM 3534 C CA . GLU A 1 461 ? -28.348 -12.288 13.302 1.00 95.38 461 GLU A CA 1
ATOM 3535 C C . GLU A 1 461 ? -27.572 -13.273 14.189 1.00 95.38 461 GLU A C 1
ATOM 3537 O O . GLU A 1 461 ? -27.966 -14.433 14.296 1.00 95.38 461 GLU A O 1
ATOM 3542 N N . GLN A 1 462 ? -26.477 -12.831 14.817 1.00 94.50 462 GLN A N 1
ATOM 3543 C CA . GLN A 1 462 ? -25.539 -13.721 15.516 1.00 94.50 462 GLN A CA 1
ATOM 3544 C C . GLN A 1 462 ? -25.558 -13.592 17.044 1.00 94.50 462 GLN A C 1
ATOM 3546 O O . GLN A 1 462 ? -24.893 -14.370 17.723 1.00 94.50 462 GLN A O 1
ATOM 3551 N N . THR A 1 463 ? -26.296 -12.628 17.604 1.00 96.62 463 THR A N 1
ATOM 3552 C CA . THR A 1 463 ? -26.307 -12.376 19.056 1.00 96.62 463 THR A CA 1
ATOM 3553 C C . THR A 1 463 ? -27.712 -12.144 19.599 1.00 96.62 463 THR A C 1
ATOM 3555 O O . THR A 1 463 ? -28.630 -11.755 18.872 1.00 96.62 463 THR A O 1
ATOM 3558 N N . SER A 1 464 ? -27.886 -12.341 20.903 1.00 95.69 464 SER A N 1
ATOM 3559 C CA . SER A 1 464 ? -29.143 -12.156 21.633 1.00 95.69 464 SER A CA 1
ATOM 3560 C C . SER A 1 464 ? -29.124 -10.885 22.496 1.00 95.69 464 SER A C 1
ATOM 3562 O O . SER A 1 464 ? -28.054 -10.408 22.870 1.00 95.69 464 SER A O 1
ATOM 3564 N N . PRO A 1 465 ? -30.288 -10.303 22.848 1.00 94.31 465 PRO A N 1
ATOM 3565 C CA . PRO A 1 465 ? -30.346 -9.207 23.816 1.00 94.31 465 PRO A CA 1
ATOM 3566 C C . PRO A 1 465 ? -29.638 -9.572 25.132 1.00 94.31 465 PRO A C 1
ATOM 3568 O O . PRO A 1 465 ? -29.838 -10.665 25.658 1.00 94.31 465 PRO A O 1
ATOM 3571 N N . GLY A 1 466 ? -28.825 -8.656 25.662 1.00 92.75 466 GLY A N 1
ATOM 3572 C CA . GLY A 1 466 ? -27.950 -8.884 26.818 1.00 92.75 466 GLY A CA 1
ATOM 3573 C C . GLY A 1 466 ? -26.509 -9.280 26.471 1.00 92.75 466 GLY A C 1
ATOM 3574 O O . GLY A 1 466 ? -25.645 -9.192 27.344 1.00 92.75 466 GLY A O 1
ATOM 3575 N N . ASP A 1 467 ? -26.230 -9.649 25.217 1.00 96.50 467 ASP A N 1
ATOM 3576 C CA . ASP A 1 467 ? -24.879 -9.996 24.770 1.00 96.50 467 ASP A CA 1
ATOM 3577 C C . ASP A 1 467 ? -23.962 -8.771 24.634 1.00 96.50 467 ASP A C 1
ATOM 3579 O O . ASP A 1 467 ? -24.408 -7.633 24.431 1.00 96.50 467 ASP A O 1
ATOM 3583 N N . ILE A 1 468 ? -22.654 -9.034 24.718 1.00 97.38 468 ILE A N 1
ATOM 3584 C CA . ILE A 1 468 ? -21.587 -8.053 24.512 1.00 97.38 468 ILE A CA 1
ATOM 3585 C C . ILE A 1 468 ? -20.927 -8.321 23.161 1.00 97.38 468 ILE A C 1
ATOM 3587 O O . ILE A 1 468 ? -20.487 -9.438 22.889 1.00 97.38 468 ILE A O 1
ATOM 3591 N N . VAL A 1 469 ? -20.817 -7.286 22.333 1.00 97.88 469 VAL A N 1
ATOM 3592 C CA . VAL A 1 469 ? -20.169 -7.341 21.018 1.00 97.88 469 VAL A CA 1
ATOM 3593 C C . VAL A 1 469 ? -19.038 -6.333 20.961 1.00 97.88 469 VAL A C 1
ATOM 3595 O O . VAL A 1 469 ? -19.201 -5.204 21.418 1.00 97.88 469 VAL A O 1
ATOM 3598 N N . ILE A 1 470 ? -17.913 -6.719 20.362 1.00 98.12 470 ILE A N 1
ATOM 3599 C CA . ILE A 1 470 ? -16.826 -5.797 20.036 1.00 98.12 470 ILE A CA 1
ATOM 3600 C C . ILE A 1 470 ? -16.858 -5.497 18.536 1.00 98.12 470 ILE A C 1
ATOM 3602 O O . ILE A 1 470 ? -16.854 -6.414 17.718 1.00 98.12 470 ILE A O 1
ATOM 3606 N N . VAL A 1 471 ? -16.857 -4.216 18.171 1.00 98.06 471 VAL A N 1
ATOM 3607 C CA . VAL A 1 471 ? -16.713 -3.754 16.785 1.00 98.06 471 VAL A CA 1
ATOM 3608 C C . VAL A 1 471 ? -15.454 -2.903 16.678 1.00 98.06 471 VAL A C 1
ATOM 3610 O O . VAL A 1 471 ? -15.372 -1.838 17.280 1.00 98.06 471 VAL A O 1
ATOM 3613 N N . ALA A 1 472 ? -14.466 -3.354 15.916 1.00 97.81 472 ALA A N 1
ATOM 3614 C CA . ALA A 1 472 ? -13.196 -2.662 15.751 1.00 97.81 472 ALA A CA 1
ATOM 3615 C C . ALA A 1 472 ? -13.106 -2.013 14.367 1.00 97.81 472 ALA A C 1
ATOM 3617 O O . ALA A 1 472 ? -13.080 -2.710 13.355 1.00 97.81 472 ALA A O 1
ATOM 3618 N N . GLY A 1 473 ? -13.047 -0.681 14.333 1.00 97.19 473 GLY A N 1
ATOM 3619 C CA . GLY A 1 473 ? -12.669 0.086 13.151 1.00 97.19 473 GLY A CA 1
ATOM 3620 C C . GLY A 1 473 ? -11.152 0.155 13.053 1.00 97.19 473 GLY A C 1
ATOM 3621 O O . GLY A 1 473 ? -10.518 0.900 13.800 1.00 97.19 473 GLY A O 1
ATOM 3622 N N . ILE A 1 474 ? -10.586 -0.642 12.156 1.00 96.56 474 ILE A N 1
ATOM 3623 C CA . ILE A 1 474 ? -9.148 -0.792 11.952 1.00 96.56 474 ILE A CA 1
ATOM 3624 C C . ILE A 1 474 ? -8.705 0.089 10.786 1.00 96.56 474 ILE A C 1
ATOM 3626 O O . ILE A 1 474 ? -9.430 0.237 9.804 1.00 96.56 474 ILE A O 1
ATOM 3630 N N . GLY A 1 475 ? -7.544 0.722 10.951 1.00 94.44 475 GLY A N 1
ATOM 3631 C CA . GLY A 1 475 ? -6.949 1.620 9.968 1.00 94.44 475 GLY A CA 1
ATOM 3632 C C . GLY A 1 475 ? -6.445 2.920 10.588 1.00 94.44 475 GLY A C 1
ATOM 3633 O O . GLY A 1 475 ? -6.612 3.190 11.781 1.00 94.44 475 GLY A O 1
ATOM 3634 N N . ASN A 1 476 ? -5.802 3.730 9.759 1.00 95.19 476 ASN A N 1
ATOM 3635 C CA . ASN A 1 476 ? -5.209 5.000 10.145 1.00 95.19 476 ASN A CA 1
ATOM 3636 C C . ASN A 1 476 ? -6.270 6.075 10.455 1.00 95.19 476 ASN A C 1
ATOM 3638 O O . ASN A 1 476 ? -7.213 6.261 9.695 1.00 95.19 476 ASN A O 1
ATOM 3642 N N . THR A 1 477 ? -6.105 6.861 11.520 1.00 96.38 477 THR A N 1
ATOM 3643 C CA . THR A 1 477 ? -7.083 7.893 11.938 1.00 96.38 477 THR A CA 1
ATOM 3644 C C . THR A 1 477 ? -6.808 9.314 11.444 1.00 96.38 477 THR A C 1
ATOM 3646 O O . THR A 1 477 ? -7.400 10.270 11.950 1.00 96.38 477 THR A O 1
ATOM 3649 N N . SER A 1 478 ? -5.956 9.488 10.429 1.00 96.06 478 SER A N 1
ATOM 3650 C CA . SER A 1 478 ? -5.700 10.808 9.846 1.00 96.06 478 SER A CA 1
ATOM 3651 C C . SER A 1 478 ? -7.014 11.481 9.447 1.00 96.06 478 SER A C 1
ATOM 3653 O O . SER A 1 478 ? -7.833 10.896 8.745 1.00 96.06 478 SER A O 1
ATOM 3655 N N . GLY A 1 479 ? -7.260 12.689 9.955 1.00 93.75 479 GLY A N 1
ATOM 3656 C CA . GLY A 1 479 ? -8.472 13.457 9.664 1.00 93.75 479 GLY A CA 1
ATOM 3657 C C . GLY A 1 479 ? -9.780 12.905 10.256 1.00 93.75 479 GLY A C 1
ATOM 3658 O O . GLY A 1 479 ? -10.830 13.501 10.014 1.00 93.75 479 GLY A O 1
ATOM 3659 N N . VAL A 1 480 ? -9.747 11.819 11.042 1.00 94.56 480 VAL A N 1
ATOM 3660 C CA . VAL A 1 480 ? -10.922 11.215 11.699 1.00 94.56 480 VAL A CA 1
ATOM 3661 C C . VAL A 1 480 ? -10.749 11.276 13.222 1.00 94.56 480 VAL A C 1
ATOM 3663 O O . VAL A 1 480 ? -9.832 10.637 13.726 1.00 94.56 480 VAL A O 1
ATOM 3666 N N . PRO A 1 481 ? -11.585 12.029 13.963 1.00 88.81 481 PRO A N 1
ATOM 3667 C CA . PRO A 1 481 ? -11.418 12.242 15.404 1.00 88.81 481 PRO A CA 1
ATOM 3668 C C . PRO A 1 481 ? -11.601 10.967 16.238 1.00 88.81 481 PRO A C 1
ATOM 3670 O O . PRO A 1 481 ? -12.459 10.119 15.907 1.00 88.81 481 PRO A O 1
#

pLDDT: mean 89.19, std 15.46, range [22.52, 98.56]

Foldseek 3Di:
DDDDDDDDDDDDDDDDDDDDDDDDQDQKEKDKPDQEEEAQPDKIKIKIARADAQWKKKKFKADPNHTDPDDIDIDTHHRRRIDMDIGHHHNPDAQGKMKIKIATPVGRIYIDIHGYHYDDDDDPVPVVVVVVVVVVVVVCVVVVLVVLLVVLLVLLVVLLVLLVVLLVLLLVLLLVLLVVLVADPVCLVVLLVVLLPDDFDQDDCPPVPCSLVVRVVSVVVVVVVLLVSLCVSRVNDDDQQSLLSSVLSVLSSLSSVLSVVSVVLSVVCVVVVDSVSSVVSSVCSVVSSVSSNLSSQLSVQSNVLADFLFQLLVQLLVVLQVPFDWDDQFFQKIWGWDDDPQEIEIEIAGHDQHFDQTLRLVSVLVVCVVVVNQAQAEEEEGEDEDDPPDDQFDKDKDFAHDAPDPPNSSCSNVVSCVVSVHTGMYMYGYDHPSRQSHHHDPSNVVSSVVVNVVVSVCCVVRDDRPGYYYYYRGGTNRNND

Secondary structure (DSSP, 8-state):
-------------------------PPPEEEES-SEEETTT-EEEEEEESSPTT-EEEEEEEETTEEEEEEEEEEE--TTS-EEEEEEPPTT--SEEEEEEEEETT--EEEEEEEEEPPPPPPTHHHHHHHHHHHHHHHHHHHHHHHHHHHHHHHHHHHHHHHHHHHHHHHHHHHHHHHHTT--TTTHHHHHHHHHT---PPPP-SS-TTHHHHHHHHHHHHHHHHHHHHHHHSTT--HHHHHHHHHHHHHHHHHHHHHHHHHHHHHHHHHHT-HHHHHHHHHHHHHHHHHHHHHHHHHHHHHHT--BGGGHHHHHHHHHHTTPPPEEEETTEEEEEEEETTEEEEEEEE-SSSS----HHHHHHHHHHHTTT-EEEEEEEEEEEPPTTSPTT-EEEEES-----SSHHHHHHHHHHHHHT--EEEEEEEE-HHHHHSBPPHHHHTTHHHHHHHHHHHHHHH--TT-EEEEEE-S--TT--

InterPro domains:
  IPR013783 Immunoglobulin-like fold [G3DSA:2.60.40.10] (25-113)
  IPR056460 DUF1512, N-terminal domain [PF07431] (134-304)
  IPR056461 DUF1512, C-terminal domain [PF23542] (308-481)

Sequence (481 aa):
MNSKTLLVLLFLTLLFLAFSGVASASTPTLVLSRQSAIAGQTTLTVYGYGFAPNSVVTIYLYQNGTRISQPYWSVTTNSNGDFVASISIPSYLATSEYTISATDQLGNTASATLRVSQPQQGSQYSLLFNLGYLVFFIILLFFQPQIQTFMYRSQIERAVSTLDSIEKEAVDMVKSAAIQGGASQQEVDKLIQDALETFTIEPVERDPVGVLSRLDHILNIRNIRSKGLAKRIAPNYNGAQLSNFEVSLEAAWATHFIAKVVKHFYLVARKTNNFYLFLQLSMQVPMILEIAKIYKRATKHFLLGVPIGDSIGPLVALNLLNGASMQEIEEETEYGETQLDGRKVIVVKAKGPGATVGKPGKAIAKLVEMNSGKVSLIITIDAALKLEGEKVGSVAEGVGAAIGDPGPEKYAIEEVATKYKIPLDAIIIKQSEEDAITAMKKEIADSVPSVVERVKRKILEQTSPGDIVIVAGIGNTSGVP

Organism: NCBI:txid1978154

Radius of gyration: 44.84 Å; chains: 1; bounding box: 62×75×125 Å

=== Feature glossary ===
The features interleaved in this record are:

— What the protein is —

Sequence gives the chain of amino acids in standard one-letter code (A=alanine, C=cysteine, …, Y=tyrosine), read N→C. It is the only feature that is directly encoded by the gene; all structural features are derived from the folded form of this sequence.

Database cross-references. InterPro integrates a dozen domain/family signature databases into unified entries with residue-range hits. GO terms attach function/process/location labels with evidence codes. CATH codes position the fold in a four-level structural taxonomy. Organism is the NCBI-taxonomy species name.

— Where its atoms are —

Atomic coordinates in PDBx/mmCIF format — the same representation the Protein Data Bank distributes. Each line of the _atom_site loop places one backbone atom in Cartesian space (units: ångströms, origin: arbitrary).

The six renders are orthographic views along the three Cartesian axes in both directions. Representation (cartoon, sticks, or surface) and color scheme (sequence-rainbow or by-chain) vary across proteins so the training set covers all the common visualization conventions.

— Local backbone conformation —

Eight-state secondary structure (DSSP): H is the canonical α-helix, G the tighter 3₁₀-helix, I the wider π-helix; E/B are β-structure, T and S are turns and bends, and '-' is everything else. DSSP derives these from the pattern of main-chain N–H···O=C hydrogen bonds, not from the sequence.

P-SEA three-state annotation labels each residue as helix, strand, or coil based purely on the geometry of the Cα trace. It serves as a fallback when the full backbone (and thus DSSP) is unavailable.

The φ/ψ torsion pair specifies the backbone conformation at each residue. φ rotates about the N–Cα bond, ψ about the Cα–C bond. Steric clashes forbid most of the (φ, ψ) plane — the allowed regions (α-helix basin, β-sheet basin, left-handed helix) are the Ramachandran-allowed regions.

— Global shape and packing —

The geometric summary reports three shape descriptors. Rg (radius of gyration) measures how spread out the Cα atoms are about their centre of mass; compact globular proteins have small Rg, elongated or unfolded ones large. Cα contacts (<8 Å, |i−j|>4) count long-range residue pairs in spatial proximity — high for tightly packed folds, near zero for rods or random coil. The bounding-box extents give the protein's footprint along x, y, z in Å.

Solvent-accessible surface area (SASA) is the area in Å² traced out by the centre of a 1.4 Å probe sphere (a water molecule) rolled over the protein's van der Waals surface (Shrake–Rupley / Lee–Richards construction). Buried residues have near-zero SASA; fully exposed residues can exceed 200 Å². The total SASA scales roughly with the number of surface residues.

The contact map is a binary N×N matrix image: pixel (i, j) is dark where Cα_i and Cα_j are within 8 Å and |i−j|>4. Because the |i−j|>4 filter removes local helical contacts, off-diagonal stripes parallel to the main diagonal indicate parallel β-sheets; stripes perpendicular to it indicate antiparallel β-sheets. The Ramachandran plot scatters every residue's (φ, ψ) pair against the sterically allowed regions. The PAE heatmap renders the predicted-aligned-error matrix.

— Structural neighborhood —

3Di is Foldseek's structural alphabet. Each residue is assigned one of twenty discrete states based on how its Cα sits relative to its spatial (not sequential) neighbors. Aligning 3Di strings finds structural homologs roughly as well as full 3D superposition, but orders of magnitude faster.

Nearest PDB neighbors are the top structural matches found by Foldseek when searching this structure against the entire Protein Data Bank. Each hit reports a TM-score (0 to 1; >0.5 almost always implies the same fold) and an E-value. These are *structural* homologs — they may share no detectable sequence similarity.

— Confidence and disorder —

For AlphaFold models, the B-factor field carries pLDDT — the model's own estimate of local accuracy on a 0–100 scale. Regions with pLDDT<50 should be treated as essentially unmodeled; they often correspond to intrinsically disordered segments.

Crystallographic B-factors measure how much each atom's electron density is smeared out, in Å². They rise in mobile loops and surface residues and fall in the buried interior. In AlphaFold models this column is repurposed to hold pLDDT instead.

Predicted aligned error is AlphaFold's pairwise confidence. Unlike pLDDT (per-residue), PAE is per-residue-pair and captures whether two parts of the structure are correctly placed relative to each other. Units are ångströms of expected positional error.